Protein AF-A0A7Y5N922-F1 (afdb_monomer)

Sequence (391 aa):
MLLSSEPTAKYHSLLAVLHEAKDNRPHVAREVLGTLVDHQLDRQSDDDVRYFIFANALAKRLDSRRAASINLYLQEYETPQIELFNLVARHLPTVGAAGAVANRLLARHLANRPAVTLLDIGIGTARQEVALLHEMAREGTLPEQLTVIAIEPNAHCLAEAQRVLRAAADELRLDLRFRGICAVIEDLTAQQWATLRADESPLVVHAAFAMHHIRDTRTSGRDDVFARLRALDADAVILCEPNADHHTESFFRRFESAWDHFSRTFRLIDGLDVSPRERRAMKLFFTREIEDILANDEGTRCERHEPSGAWVERLTRSGFYPASDLDGVATVEGAAIAASAHEGYVGLDFEGTTLVSILCATRAAQPAPVERERRRRRGVTAPLALRPLPD

pLDDT: mean 88.86, std 14.81, range [30.33, 98.81]

Mean predicted aligned error: 7.04 Å

Solvent-accessible surface area (backbone atoms only — not comparable to full-atom values): 21329 Å² total; per-residue (Å²): 133,80,89,86,67,79,82,47,75,69,52,52,42,53,51,47,26,53,51,29,44,73,71,72,33,57,68,59,17,51,50,46,48,46,50,42,56,75,74,72,50,50,93,87,39,82,81,33,50,61,55,46,47,52,51,24,15,51,25,49,50,65,73,36,87,56,24,75,77,49,40,63,65,86,74,57,69,93,69,53,67,68,58,41,48,54,48,34,41,70,67,39,63,63,50,36,45,40,48,54,33,46,33,56,54,48,44,75,76,43,43,72,28,75,47,33,31,39,40,29,41,49,46,47,58,30,66,62,58,47,51,36,52,55,52,30,52,76,71,72,31,54,35,59,24,41,35,40,38,36,28,19,66,48,62,66,34,42,53,44,18,55,52,52,44,49,53,51,23,63,76,70,72,38,47,69,45,82,45,81,42,76,35,57,82,90,73,54,48,74,68,58,57,57,55,77,55,71,61,89,50,58,32,37,38,39,28,58,73,38,68,42,50,53,61,75,53,102,86,48,30,58,60,53,53,44,36,50,46,46,73,66,59,33,48,31,43,36,37,33,41,53,37,35,53,43,69,53,90,49,64,68,56,26,50,53,37,49,50,55,52,51,54,49,52,48,51,55,51,70,70,51,97,62,56,72,68,57,46,49,47,47,56,54,55,50,40,62,51,52,26,32,56,59,30,46,52,85,93,74,44,42,55,34,31,46,37,59,68,55,57,49,48,47,45,39,77,35,62,33,25,61,38,78,86,38,65,93,48,33,66,66,86,70,84,84,48,47,45,41,56,47,85,19,31,30,31,33,23,48,95,91,39,50,51,27,28,38,34,35,30,23,55,57,76,75,71,56,72,72,56,47,55,51,49,56,63,67,67,56,73,73,79,81,78,80,77,80,81,85,132

Nearest PDB structures (foldseek):
  6kpb-assembly1_C-2  TM=8.246E-01  e=3.268E-20  Arabidopsis thaliana
  6kpd-assembly1_C-2  TM=8.121E-01  e=1.833E-17  Arabidopsis thaliana
  5b3h-assembly1_A  TM=8.106E-01  e=5.407E-17  Arabidopsis thaliana
  5b3g-assembly1_A  TM=8.086E-01  e=9.288E-17  Arabidopsis thaliana
  5b3h-assembly2_E  TM=7.714E-01  e=5.245E-16  Arabidopsis thaliana

Structure (mmCIF, N/CA/C/O backbone):
data_AF-A0A7Y5N922-F1
#
_entry.id   AF-A0A7Y5N922-F1
#
loop_
_atom_site.group_PDB
_atom_site.id
_atom_site.type_symbol
_atom_site.label_atom_id
_atom_site.label_alt_id
_atom_site.label_comp_id
_atom_site.label_asym_id
_atom_site.label_entity_id
_atom_site.label_seq_id
_atom_site.pdbx_PDB_ins_code
_atom_site.Cartn_x
_atom_site.Cartn_y
_atom_site.Cartn_z
_atom_site.occupancy
_atom_site.B_iso_or_equiv
_atom_site.auth_seq_id
_atom_site.auth_comp_id
_atom_site.auth_asym_id
_atom_site.auth_atom_id
_atom_site.pdbx_PDB_model_num
ATOM 1 N N . MET A 1 1 ? -11.365 -10.036 -21.877 1.00 30.33 1 MET A N 1
ATOM 2 C CA . MET A 1 1 ? -11.076 -9.543 -23.240 1.00 30.33 1 MET A CA 1
ATOM 3 C C . MET A 1 1 ? -9.615 -9.124 -23.235 1.00 30.33 1 MET A C 1
ATOM 5 O O . MET A 1 1 ? -9.242 -8.334 -22.382 1.00 30.33 1 MET A O 1
ATOM 9 N N . LEU A 1 2 ? -8.787 -9.797 -24.034 1.00 34.53 2 LEU A N 1
ATOM 10 C CA . LEU A 1 2 ? -7.326 -9.661 -24.056 1.00 34.53 2 LEU A CA 1
ATOM 11 C C . LEU A 1 2 ? -6.897 -8.257 -24.522 1.00 34.53 2 LEU A C 1
ATOM 13 O O . LEU A 1 2 ? -7.568 -7.661 -25.360 1.00 34.53 2 LEU A O 1
ATOM 17 N N . LEU A 1 3 ? -5.784 -7.779 -23.953 1.00 45.06 3 LEU A N 1
ATOM 18 C CA . LEU A 1 3 ? -5.002 -6.582 -24.298 1.00 45.06 3 LEU A CA 1
ATOM 19 C C . LEU A 1 3 ? -5.127 -6.193 -25.787 1.00 45.06 3 LEU A C 1
ATOM 21 O O . LEU A 1 3 ? -4.694 -6.954 -26.648 1.00 45.06 3 LEU A O 1
ATOM 25 N N . SER A 1 4 ? -5.683 -5.017 -26.100 1.00 38.25 4 SER A N 1
ATOM 26 C CA . SER A 1 4 ? -5.802 -4.528 -27.486 1.00 38.25 4 SER A CA 1
ATOM 27 C C . SER A 1 4 ? -5.137 -3.165 -27.706 1.00 38.25 4 SER A C 1
ATOM 29 O O . SER A 1 4 ? -5.752 -2.210 -28.176 1.00 38.25 4 SER A O 1
ATOM 31 N N . SER A 1 5 ? -3.843 -3.099 -27.425 1.00 46.19 5 SER A N 1
ATOM 32 C CA . SER A 1 5 ? -2.928 -2.329 -28.266 1.00 46.19 5 SER A CA 1
ATOM 33 C C . SER A 1 5 ? -1.788 -3.271 -28.621 1.00 46.19 5 SER A C 1
ATOM 35 O O . SER A 1 5 ? -1.208 -3.866 -27.711 1.00 46.19 5 SER A O 1
ATOM 37 N N . GLU A 1 6 ? -1.502 -3.459 -29.910 1.00 49.84 6 GLU A N 1
ATOM 38 C CA . GLU A 1 6 ? -0.347 -4.249 -30.346 1.00 49.84 6 GLU A CA 1
ATOM 39 C C . GLU A 1 6 ? 0.922 -3.818 -29.589 1.00 49.84 6 GLU A C 1
ATOM 41 O O . GLU A 1 6 ? 1.078 -2.626 -29.286 1.00 49.84 6 GLU A O 1
ATOM 46 N N . PRO A 1 7 ? 1.827 -4.756 -29.256 1.00 62.59 7 PRO A N 1
ATOM 47 C CA . PRO A 1 7 ? 3.066 -4.388 -28.603 1.00 62.59 7 PRO A CA 1
ATOM 48 C C . PRO A 1 7 ? 3.844 -3.416 -29.497 1.00 62.59 7 PRO A C 1
ATOM 50 O O . PRO A 1 7 ? 4.128 -3.685 -30.661 1.00 62.59 7 PRO A O 1
ATOM 53 N N . THR A 1 8 ? 4.155 -2.239 -28.958 1.00 83.88 8 THR A N 1
ATOM 54 C CA . THR A 1 8 ? 4.845 -1.187 -29.712 1.00 83.88 8 THR A CA 1
ATOM 55 C C . THR A 1 8 ? 6.273 -1.620 -30.059 1.00 83.88 8 THR A C 1
ATOM 57 O O . THR A 1 8 ? 6.881 -2.436 -29.361 1.00 83.88 8 THR A O 1
ATOM 60 N N . ALA A 1 9 ? 6.876 -1.015 -31.088 1.00 90.56 9 ALA A N 1
ATOM 61 C CA . ALA A 1 9 ? 8.294 -1.229 -31.414 1.00 90.56 9 ALA A CA 1
ATOM 62 C C . ALA A 1 9 ? 9.231 -0.978 -30.207 1.00 90.56 9 ALA A C 1
ATOM 64 O O . ALA A 1 9 ? 10.229 -1.679 -30.017 1.00 90.56 9 ALA A O 1
ATOM 65 N N . LYS A 1 10 ? 8.858 -0.023 -29.343 1.00 93.62 10 LYS A N 1
ATOM 66 C CA . LYS A 1 10 ? 9.563 0.315 -28.098 1.00 93.62 10 LYS A CA 1
ATOM 67 C C . LYS A 1 10 ? 9.490 -0.830 -27.082 1.00 93.62 10 LYS A C 1
ATOM 69 O O . LYS A 1 10 ? 10.501 -1.186 -26.480 1.00 93.62 10 LYS A O 1
ATOM 74 N N . TYR A 1 11 ? 8.323 -1.461 -26.930 1.00 93.75 11 TYR A N 1
ATOM 75 C CA . TYR A 1 11 ? 8.162 -2.632 -26.063 1.00 93.75 11 TYR A CA 1
ATOM 76 C C . TYR A 1 11 ? 8.917 -3.852 -26.597 1.00 93.75 11 TYR A C 1
ATOM 78 O O . TYR A 1 11 ? 9.605 -4.529 -25.836 1.00 93.75 11 TYR A O 1
ATOM 86 N N . HIS A 1 12 ? 8.880 -4.092 -27.911 1.00 94.19 12 HIS A N 1
ATOM 87 C CA . HIS A 1 12 ? 9.686 -5.147 -28.531 1.00 94.19 12 HIS A CA 1
ATOM 88 C C . HIS A 1 12 ? 11.186 -4.948 -28.300 1.00 94.19 12 HIS A C 1
ATOM 90 O O . HIS A 1 12 ? 11.902 -5.918 -28.060 1.00 94.19 12 HIS A O 1
ATOM 96 N N . SER A 1 13 ? 11.654 -3.699 -28.304 1.00 95.88 13 SER A N 1
ATOM 97 C CA . SER A 1 13 ? 13.047 -3.380 -27.994 1.00 95.88 13 SER A CA 1
ATOM 98 C C . SER A 1 13 ? 13.386 -3.683 -26.529 1.00 95.88 13 SER A C 1
ATOM 100 O O . SER A 1 13 ? 14.435 -4.265 -26.269 1.00 95.88 13 SER A O 1
ATOM 102 N N . LEU A 1 14 ? 12.491 -3.391 -25.573 1.00 95.56 14 LEU A N 1
ATOM 103 C CA . LEU A 1 14 ? 12.662 -3.824 -24.178 1.00 95.56 14 LEU A CA 1
ATOM 104 C C . LEU A 1 14 ? 12.741 -5.355 -24.073 1.00 95.56 14 LEU A C 1
ATOM 106 O O . LEU A 1 14 ? 13.686 -5.866 -23.475 1.00 95.56 14 LEU A O 1
ATOM 110 N N . LEU A 1 15 ? 11.813 -6.090 -24.699 1.00 95.19 15 LEU A N 1
ATOM 111 C CA . LEU A 1 15 ? 11.833 -7.561 -24.726 1.00 95.19 15 LEU A CA 1
ATOM 112 C C . LEU A 1 15 ? 13.126 -8.118 -25.327 1.00 95.19 15 LEU A C 1
ATOM 114 O O . LEU A 1 15 ? 13.684 -9.077 -24.795 1.00 95.19 15 LEU A O 1
ATOM 118 N N . ALA A 1 16 ? 13.644 -7.504 -26.390 1.00 95.69 16 ALA A N 1
ATOM 119 C CA . ALA A 1 16 ? 14.928 -7.885 -26.963 1.00 95.69 16 ALA A CA 1
ATOM 120 C C . ALA A 1 16 ? 16.070 -7.723 -25.944 1.00 95.69 16 ALA A C 1
ATOM 122 O O . ALA A 1 16 ? 16.870 -8.641 -25.792 1.00 95.69 16 ALA A O 1
ATOM 123 N N . VAL A 1 17 ? 16.102 -6.634 -25.161 1.00 95.50 17 VAL A N 1
ATOM 124 C CA . VAL A 1 17 ? 17.074 -6.473 -24.058 1.00 95.50 17 VAL A CA 1
ATOM 125 C C . VAL A 1 17 ? 16.965 -7.622 -23.046 1.00 95.50 17 VAL A C 1
ATOM 127 O O . VAL A 1 17 ? 17.988 -8.177 -22.641 1.00 95.50 17 VAL A O 1
ATOM 130 N N . LEU A 1 18 ? 15.744 -8.012 -22.657 1.00 94.00 18 LEU A N 1
ATOM 131 C CA . LEU A 1 18 ? 15.508 -9.134 -21.737 1.00 94.00 18 LEU A CA 1
ATOM 132 C C . LEU A 1 18 ? 16.011 -10.468 -22.299 1.00 94.00 18 LEU A C 1
ATOM 134 O O . LEU A 1 18 ? 16.659 -11.227 -21.576 1.00 94.00 18 LEU A O 1
ATOM 138 N N . HIS A 1 19 ? 15.717 -10.761 -23.567 1.00 94.81 19 HIS A N 1
ATOM 139 C CA . HIS A 1 19 ? 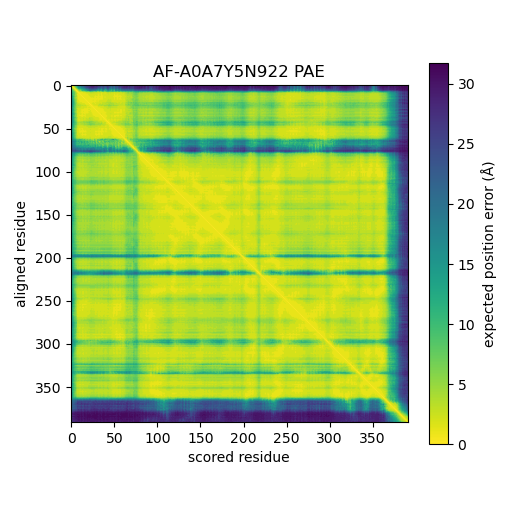16.144 -11.996 -24.225 1.00 94.81 19 HIS A CA 1
ATOM 140 C C . HIS A 1 19 ? 17.668 -12.078 -24.340 1.00 94.81 19 HIS A C 1
ATOM 142 O O . HIS A 1 19 ? 18.256 -13.079 -23.941 1.00 94.81 19 HIS A O 1
ATOM 148 N N . GLU A 1 20 ? 18.318 -11.002 -24.778 1.00 95.56 20 GLU A N 1
ATOM 149 C CA . GLU A 1 20 ? 19.777 -10.936 -24.883 1.00 95.56 20 GLU A CA 1
ATOM 150 C C . GLU A 1 20 ? 20.460 -11.077 -23.511 1.00 95.56 20 GLU A C 1
ATOM 152 O O . GLU A 1 20 ? 21.460 -11.786 -23.372 1.00 95.56 20 GLU A O 1
ATOM 157 N N . ALA A 1 21 ? 19.894 -10.474 -22.459 1.00 89.50 21 ALA A N 1
ATOM 158 C CA . ALA A 1 21 ? 20.388 -10.647 -21.094 1.00 89.50 21 ALA A CA 1
ATOM 159 C C . ALA A 1 21 ? 20.232 -12.097 -20.600 1.00 89.50 21 ALA A C 1
ATOM 161 O O . ALA A 1 21 ? 21.155 -12.645 -19.994 1.00 89.50 21 ALA A O 1
ATOM 162 N N . LYS A 1 22 ? 19.088 -12.733 -20.883 1.00 89.44 22 LYS A N 1
ATOM 163 C CA . LYS A 1 22 ? 18.808 -14.134 -20.530 1.00 89.44 22 LYS A CA 1
ATOM 164 C C . LYS A 1 22 ? 19.746 -15.109 -21.245 1.00 89.44 22 LYS A C 1
ATOM 166 O O . LYS A 1 22 ? 20.196 -16.071 -20.628 1.00 89.44 22 LYS A O 1
ATOM 171 N N . ASP A 1 23 ? 20.082 -14.833 -22.500 1.00 92.81 23 ASP A N 1
ATOM 172 C CA . ASP A 1 23 ? 20.996 -15.644 -23.313 1.00 92.81 23 ASP A CA 1
ATOM 173 C C . ASP A 1 23 ? 22.479 -15.402 -22.974 1.00 92.81 23 ASP A C 1
ATOM 175 O O . ASP A 1 23 ? 23.368 -15.815 -23.720 1.00 92.81 23 ASP A O 1
ATOM 179 N N . ASN A 1 24 ? 22.765 -14.727 -21.854 1.00 91.00 24 ASN A N 1
ATOM 180 C CA . ASN A 1 24 ? 24.110 -14.391 -21.393 1.00 91.00 24 ASN A CA 1
ATOM 181 C C . ASN A 1 24 ? 24.907 -13.542 -22.407 1.00 91.00 24 ASN A C 1
ATOM 183 O O . ASN A 1 24 ? 26.128 -13.661 -22.527 1.00 91.00 24 ASN A O 1
ATOM 187 N N . ARG A 1 25 ? 24.214 -12.644 -23.126 1.00 94.38 25 ARG A N 1
ATOM 188 C CA . ARG A 1 25 ? 24.781 -11.671 -24.076 1.00 94.38 25 ARG A CA 1
ATOM 189 C C . ARG A 1 25 ? 24.596 -10.227 -23.571 1.00 94.38 25 ARG A C 1
ATOM 191 O O . ARG A 1 25 ? 23.980 -9.398 -24.240 1.00 94.38 25 ARG A O 1
ATOM 198 N N . PRO A 1 26 ? 25.163 -9.858 -22.402 1.00 92.62 26 PRO A N 1
ATOM 199 C CA . PRO A 1 26 ? 24.922 -8.549 -21.787 1.00 92.62 26 PRO A CA 1
ATOM 200 C C . PRO A 1 26 ? 25.469 -7.369 -22.606 1.00 92.62 26 PRO A C 1
ATOM 202 O O . PRO A 1 26 ? 25.003 -6.247 -22.447 1.00 92.62 26 PRO A O 1
ATOM 205 N N . HIS A 1 27 ? 26.454 -7.589 -23.482 1.00 93.12 27 HIS A N 1
ATOM 206 C CA . HIS A 1 27 ? 26.956 -6.553 -24.389 1.00 93.12 27 HIS A CA 1
ATOM 207 C C . HIS A 1 27 ? 25.916 -6.200 -25.462 1.00 93.12 27 HIS A C 1
ATOM 209 O O . HIS A 1 27 ? 25.589 -5.024 -25.600 1.00 93.12 27 HIS A O 1
ATOM 215 N N . VAL A 1 28 ? 25.313 -7.203 -26.113 1.00 95.69 28 VAL A N 1
ATOM 216 C CA . VAL A 1 28 ? 24.217 -7.003 -27.078 1.00 95.69 28 VAL A CA 1
ATOM 217 C C . VAL A 1 28 ? 23.008 -6.376 -26.387 1.00 95.69 28 VAL A C 1
ATOM 219 O O . VAL A 1 28 ? 22.444 -5.408 -26.886 1.00 95.69 28 VAL A O 1
ATOM 222 N N . ALA A 1 29 ? 22.661 -6.845 -25.183 1.00 95.06 29 ALA A N 1
ATOM 223 C CA . ALA A 1 29 ? 21.578 -6.258 -24.396 1.00 95.06 29 ALA A CA 1
ATOM 224 C C . ALA A 1 29 ? 21.791 -4.750 -24.145 1.00 95.06 29 ALA A C 1
ATOM 226 O O . ALA A 1 29 ? 20.857 -3.961 -24.277 1.00 95.06 29 ALA A O 1
ATOM 227 N N . ARG A 1 30 ? 23.026 -4.324 -23.831 1.00 94.81 30 ARG A N 1
ATOM 228 C CA . ARG A 1 30 ? 23.369 -2.901 -23.654 1.00 94.81 30 ARG A CA 1
ATOM 229 C C . ARG A 1 30 ? 23.316 -2.108 -24.963 1.00 94.81 30 ARG A C 1
ATOM 231 O O . ARG A 1 30 ? 22.929 -0.942 -24.920 1.00 94.81 30 ARG A O 1
ATOM 238 N N . GLU A 1 31 ? 23.686 -2.704 -26.094 1.00 94.50 31 GLU A N 1
ATOM 239 C CA . GLU A 1 31 ? 23.585 -2.067 -27.416 1.00 94.50 31 GLU A CA 1
ATOM 240 C C . GLU A 1 31 ? 22.125 -1.835 -27.812 1.00 94.50 31 GLU A C 1
ATOM 242 O O . GLU A 1 31 ? 21.756 -0.703 -28.124 1.00 94.50 31 GLU A O 1
ATOM 247 N N . VAL A 1 32 ? 21.278 -2.863 -27.698 1.00 95.88 32 VAL A N 1
ATOM 248 C CA . VAL A 1 32 ? 19.833 -2.767 -27.969 1.00 95.88 32 VAL A CA 1
ATOM 249 C C . VAL A 1 32 ? 19.184 -1.720 -27.065 1.00 95.88 32 VAL A C 1
ATOM 251 O O . VAL A 1 32 ? 18.424 -0.871 -27.536 1.00 95.88 32 VAL A O 1
ATOM 254 N N . LEU A 1 33 ? 19.525 -1.726 -25.773 1.00 94.94 33 LEU A N 1
ATOM 255 C CA . LEU A 1 33 ? 19.049 -0.725 -24.822 1.00 94.94 33 LEU A CA 1
ATOM 256 C C . LEU A 1 33 ? 19.497 0.688 -25.215 1.00 94.94 33 LEU A C 1
ATOM 258 O O . LEU A 1 33 ? 18.724 1.636 -25.099 1.00 94.94 33 LEU A O 1
ATOM 262 N N . GLY A 1 34 ? 20.733 0.831 -25.698 1.00 92.19 34 GLY A N 1
ATOM 263 C CA . GLY A 1 34 ? 21.249 2.099 -26.197 1.00 92.19 34 GLY A CA 1
ATOM 264 C C . GLY A 1 34 ? 20.486 2.597 -27.422 1.00 92.19 34 GLY A C 1
ATOM 265 O O . GLY A 1 34 ? 20.067 3.748 -27.444 1.00 92.19 34 GLY A O 1
ATOM 266 N N . THR A 1 35 ? 20.224 1.719 -28.394 1.00 94.19 35 THR A N 1
ATOM 267 C CA . THR A 1 35 ? 19.418 2.038 -29.583 1.00 94.19 35 THR A CA 1
ATOM 268 C C . THR A 1 35 ? 17.999 2.472 -29.218 1.00 94.19 35 THR A C 1
ATOM 270 O O . THR A 1 35 ? 17.506 3.453 -29.770 1.00 94.19 35 THR A O 1
ATOM 273 N N . LEU A 1 36 ? 17.345 1.781 -28.279 1.00 94.00 36 LEU A N 1
ATOM 274 C CA . LEU A 1 36 ? 16.027 2.174 -27.775 1.00 94.00 36 LEU A CA 1
ATOM 275 C C . LEU A 1 36 ? 16.063 3.607 -27.226 1.00 94.00 36 LEU A C 1
ATOM 277 O O . LEU A 1 36 ? 15.299 4.459 -27.674 1.00 94.00 36 LEU A O 1
ATOM 281 N N . VAL A 1 37 ? 16.977 3.874 -26.293 1.00 91.69 37 VAL A N 1
ATOM 282 C CA . VAL A 1 37 ? 17.069 5.163 -25.595 1.00 91.69 37 VAL A CA 1
ATOM 283 C C . VAL A 1 37 ? 17.455 6.310 -26.532 1.00 91.69 37 VAL A C 1
ATOM 285 O O . VAL A 1 37 ? 16.885 7.388 -26.409 1.00 91.69 37 VAL A O 1
ATOM 288 N N . ASP A 1 38 ? 18.392 6.094 -27.457 1.00 90.25 38 ASP A N 1
ATOM 289 C CA . ASP A 1 38 ? 18.952 7.171 -28.286 1.00 90.25 38 ASP A CA 1
ATOM 290 C C . ASP A 1 38 ? 18.121 7.465 -29.542 1.00 90.25 38 ASP A C 1
ATOM 292 O O . ASP A 1 38 ? 18.216 8.561 -30.097 1.00 90.25 38 ASP A O 1
ATOM 296 N N . HIS A 1 39 ? 17.348 6.488 -30.031 1.00 92.00 39 HIS A N 1
ATOM 297 C CA . HIS A 1 39 ? 16.701 6.584 -31.345 1.00 92.00 39 HIS A CA 1
ATOM 298 C C . HIS A 1 39 ? 15.191 6.360 -31.340 1.00 92.00 39 HIS A C 1
ATOM 300 O O . HIS A 1 39 ? 14.543 6.707 -32.326 1.00 92.00 39 HIS A O 1
ATOM 306 N N . GLN A 1 40 ? 14.617 5.781 -30.283 1.00 91.44 40 GLN A N 1
ATOM 307 C CA . GLN A 1 40 ? 13.178 5.494 -30.239 1.00 91.44 40 GLN A CA 1
ATOM 308 C C . GLN A 1 40 ? 12.431 6.261 -29.145 1.00 91.44 40 GLN A C 1
ATOM 310 O O . GLN A 1 40 ? 11.210 6.394 -29.252 1.00 91.44 40 GLN A O 1
ATOM 315 N N . LEU A 1 41 ? 13.120 6.725 -28.097 1.00 91.38 41 LEU A N 1
ATOM 316 C CA . LEU A 1 41 ? 12.495 7.421 -26.974 1.00 91.38 41 LEU A CA 1
ATOM 317 C C . LEU A 1 41 ? 12.701 8.937 -27.048 1.00 91.38 41 LEU A C 1
ATOM 319 O O . LEU A 1 41 ? 13.822 9.413 -27.219 1.00 91.38 41 LEU A O 1
ATOM 323 N N . ASP A 1 42 ? 11.624 9.690 -26.844 1.00 88.62 42 ASP A N 1
ATOM 324 C CA . ASP A 1 42 ? 11.630 11.148 -26.736 1.00 88.62 42 ASP A CA 1
ATOM 325 C C . ASP A 1 42 ? 11.395 11.582 -25.284 1.00 88.62 42 ASP A C 1
ATOM 327 O O . ASP A 1 42 ? 10.350 11.312 -24.695 1.00 88.62 42 ASP A O 1
ATOM 331 N N . ARG A 1 43 ? 12.363 12.295 -24.693 1.00 81.94 43 ARG A N 1
ATOM 332 C CA . ARG A 1 43 ? 12.286 12.767 -23.296 1.00 81.94 43 ARG A CA 1
ATOM 333 C C . ARG A 1 43 ? 11.157 13.769 -23.056 1.00 81.94 43 ARG A C 1
ATOM 335 O O . ARG A 1 43 ? 10.773 13.952 -21.906 1.00 81.94 43 ARG A O 1
ATOM 342 N N . GLN A 1 44 ? 10.676 14.437 -24.103 1.00 81.44 44 GLN A N 1
ATOM 343 C CA . GLN A 1 44 ? 9.560 15.381 -24.014 1.00 81.44 44 GLN A CA 1
ATOM 344 C C . GLN A 1 44 ? 8.198 14.695 -24.180 1.00 81.44 44 GLN A C 1
ATOM 346 O O . GLN A 1 44 ? 7.167 15.327 -23.962 1.00 81.44 44 GLN A O 1
ATOM 351 N N . SER A 1 45 ? 8.176 13.413 -24.558 1.00 84.31 45 SER A N 1
ATOM 352 C CA . SER A 1 45 ? 6.943 12.653 -24.729 1.00 84.31 45 SER A CA 1
ATOM 353 C C . SER A 1 45 ? 6.492 12.025 -23.409 1.00 84.31 45 SER A C 1
ATOM 355 O O . SER A 1 45 ? 7.170 11.168 -22.836 1.00 84.31 45 SER A O 1
ATOM 357 N N . ASP A 1 46 ? 5.292 12.395 -22.958 1.00 79.38 46 ASP A N 1
ATOM 358 C CA . ASP A 1 46 ? 4.650 11.795 -21.781 1.00 79.38 46 ASP A CA 1
ATOM 359 C C . ASP A 1 46 ? 4.365 10.290 -21.956 1.00 79.38 46 ASP A C 1
ATOM 361 O O . ASP A 1 46 ? 4.331 9.541 -20.968 1.00 79.38 46 ASP A O 1
ATOM 365 N N . ASP A 1 47 ? 4.207 9.833 -23.202 1.00 82.88 47 ASP A N 1
ATOM 366 C CA . ASP A 1 47 ? 4.019 8.420 -23.546 1.00 82.88 47 ASP A CA 1
ATOM 367 C C . ASP A 1 47 ? 5.299 7.601 -23.332 1.00 82.88 47 ASP A C 1
ATOM 369 O O . ASP A 1 47 ? 5.235 6.407 -22.997 1.00 82.88 47 ASP A O 1
ATOM 373 N N . ASP A 1 48 ? 6.455 8.258 -23.470 1.00 90.06 48 ASP A N 1
ATOM 374 C CA . ASP A 1 48 ? 7.774 7.636 -23.394 1.00 90.06 48 ASP A CA 1
ATOM 375 C C . ASP A 1 48 ? 8.334 7.538 -21.984 1.00 90.06 48 ASP A C 1
ATOM 377 O O . ASP A 1 48 ? 9.210 6.705 -21.733 1.00 90.06 48 ASP A O 1
ATOM 381 N N . VAL A 1 49 ? 7.768 8.286 -21.034 1.00 89.38 49 VAL A N 1
ATOM 382 C CA . VAL A 1 49 ? 8.146 8.233 -19.615 1.00 89.38 49 VAL A CA 1
ATOM 383 C C . VAL A 1 49 ? 8.153 6.793 -19.097 1.00 89.38 49 VAL A C 1
ATOM 385 O O . VAL A 1 49 ? 9.114 6.392 -18.441 1.00 89.38 49 VAL A O 1
ATOM 388 N N . ARG A 1 50 ? 7.151 5.970 -19.451 1.00 92.19 50 ARG A N 1
ATOM 389 C CA . ARG A 1 50 ? 7.129 4.556 -19.030 1.00 92.19 50 ARG A CA 1
ATOM 390 C C . ARG A 1 50 ? 8.349 3.797 -19.548 1.00 92.19 50 ARG A C 1
ATOM 392 O O . ARG A 1 50 ? 8.987 3.066 -18.801 1.00 92.19 50 ARG A O 1
ATOM 399 N N . TYR A 1 51 ? 8.687 3.974 -20.824 1.00 93.94 51 TYR A N 1
ATOM 400 C CA . TYR A 1 51 ? 9.768 3.230 -21.457 1.00 93.94 51 TYR A CA 1
ATOM 401 C C . TYR A 1 51 ? 11.112 3.671 -20.891 1.00 93.94 51 TYR A C 1
ATOM 403 O O . TYR A 1 51 ? 11.959 2.818 -20.652 1.00 93.94 51 TYR A O 1
ATOM 411 N N . PHE A 1 52 ? 11.285 4.962 -20.590 1.00 92.69 52 PHE A N 1
ATOM 412 C CA . PHE A 1 52 ? 12.468 5.451 -19.886 1.00 92.69 52 PHE A CA 1
ATOM 413 C C . PHE A 1 52 ? 12.617 4.838 -18.493 1.00 92.69 52 PHE A C 1
ATOM 415 O O . PHE A 1 52 ? 13.722 4.433 -18.142 1.00 92.69 52 PHE A O 1
ATOM 422 N N . ILE A 1 53 ? 11.535 4.727 -17.717 1.00 92.81 53 ILE A N 1
ATOM 423 C CA . ILE A 1 53 ? 11.579 4.126 -16.376 1.00 92.81 53 ILE A CA 1
ATOM 424 C C . ILE A 1 53 ? 12.029 2.658 -16.454 1.00 92.81 53 ILE A C 1
ATOM 426 O O . ILE A 1 53 ? 12.992 2.268 -15.790 1.00 92.81 53 ILE A O 1
ATOM 430 N N . PHE A 1 54 ? 11.405 1.855 -17.322 1.00 95.62 54 PHE A N 1
ATOM 431 C CA . PHE A 1 54 ? 11.788 0.449 -17.503 1.00 95.62 54 PHE A CA 1
ATOM 432 C C . PHE A 1 54 ? 13.198 0.302 -18.094 1.00 95.62 54 PHE A C 1
ATOM 434 O O . PHE A 1 54 ? 13.981 -0.522 -17.620 1.00 95.62 54 PHE A O 1
ATOM 441 N N . ALA A 1 55 ? 13.565 1.127 -19.078 1.00 94.69 55 ALA A N 1
ATOM 442 C CA . ALA A 1 55 ? 14.913 1.154 -19.638 1.00 94.69 55 ALA A CA 1
ATOM 443 C C . ALA A 1 55 ? 15.965 1.496 -18.571 1.00 94.69 55 ALA A C 1
ATOM 445 O O . ALA A 1 55 ? 17.045 0.908 -18.580 1.00 94.69 55 ALA A O 1
ATOM 446 N N . ASN A 1 56 ? 15.655 2.390 -17.625 1.00 92.44 56 ASN A N 1
ATOM 447 C CA . ASN A 1 56 ? 16.557 2.729 -16.527 1.00 92.44 56 ASN A CA 1
ATOM 448 C C . ASN A 1 56 ? 16.792 1.540 -15.597 1.00 92.44 56 ASN A C 1
ATOM 450 O O . ASN A 1 56 ? 17.935 1.231 -15.259 1.00 92.44 56 ASN A O 1
ATOM 454 N N . ALA A 1 57 ? 15.718 0.847 -15.216 1.00 93.69 57 ALA A N 1
ATOM 455 C CA . ALA A 1 57 ? 15.809 -0.325 -14.357 1.00 93.69 57 ALA A CA 1
ATOM 456 C C . ALA A 1 57 ? 16.629 -1.447 -15.024 1.00 93.69 57 ALA A C 1
ATOM 458 O O . ALA A 1 57 ? 17.518 -2.030 -14.400 1.00 93.69 57 ALA A O 1
ATOM 459 N N . LEU A 1 58 ? 16.424 -1.684 -16.327 1.00 94.31 58 LEU A N 1
ATOM 460 C CA . LEU A 1 58 ? 17.242 -2.620 -17.107 1.00 94.31 58 LEU A CA 1
ATOM 461 C C . LEU A 1 58 ? 18.703 -2.160 -17.227 1.00 94.31 58 LEU A C 1
ATOM 463 O O . LEU A 1 58 ? 19.613 -2.978 -17.102 1.00 94.31 58 LEU A O 1
ATOM 467 N N . ALA A 1 59 ? 18.952 -0.862 -17.428 1.00 92.88 59 ALA A N 1
ATOM 468 C CA . ALA A 1 59 ? 20.305 -0.310 -17.485 1.00 92.88 59 ALA A CA 1
ATOM 469 C C . ALA A 1 59 ? 21.067 -0.542 -16.176 1.00 92.88 59 ALA A C 1
ATOM 471 O O . ALA A 1 59 ? 22.231 -0.942 -16.221 1.00 92.88 59 ALA A O 1
ATOM 472 N N . LYS A 1 60 ? 20.407 -0.319 -15.032 1.00 90.94 60 LYS A N 1
ATOM 473 C CA . LYS A 1 60 ? 20.955 -0.580 -13.694 1.00 90.94 60 LYS A CA 1
ATOM 474 C C . LYS A 1 60 ? 21.272 -2.061 -13.508 1.00 90.94 60 LYS A C 1
ATOM 476 O O . LYS A 1 60 ? 22.396 -2.391 -13.147 1.00 90.94 60 LYS A O 1
ATOM 481 N N . ARG A 1 61 ? 20.334 -2.950 -13.857 1.00 90.50 61 ARG A N 1
ATOM 482 C CA . ARG A 1 61 ? 20.537 -4.408 -13.795 1.00 90.50 61 ARG A CA 1
ATOM 483 C C . ARG A 1 61 ? 21.742 -4.876 -14.612 1.00 90.50 61 ARG A C 1
ATOM 485 O O . ARG A 1 61 ? 22.463 -5.780 -14.209 1.00 90.50 61 ARG A O 1
ATOM 492 N N . LEU A 1 62 ? 21.935 -4.287 -15.790 1.00 90.19 62 LEU A N 1
ATOM 493 C CA . LEU A 1 62 ? 23.019 -4.638 -16.705 1.00 90.19 62 LEU A CA 1
ATOM 494 C C . LEU A 1 62 ? 24.360 -3.990 -16.333 1.00 90.19 62 LEU A C 1
ATOM 496 O O . LEU A 1 62 ? 25.292 -4.097 -17.132 1.00 90.19 62 LEU A O 1
ATOM 500 N N . ASP A 1 63 ? 24.474 -3.288 -15.201 1.00 84.81 63 ASP A N 1
ATOM 501 C CA . ASP A 1 63 ? 25.649 -2.478 -14.845 1.00 84.81 63 ASP A CA 1
ATOM 502 C C . ASP A 1 63 ? 26.100 -1.588 -16.023 1.00 84.81 63 ASP A C 1
ATOM 504 O O . ASP A 1 63 ? 27.248 -1.569 -16.476 1.00 84.81 63 ASP A O 1
ATOM 508 N N . SER A 1 64 ? 25.125 -0.934 -16.657 1.00 77.44 64 SER A N 1
ATOM 509 C CA . SER A 1 64 ? 25.372 -0.068 -17.800 1.00 77.44 64 SER A CA 1
ATOM 510 C C . SER A 1 64 ? 25.775 1.320 -17.321 1.00 77.44 64 SER A C 1
ATOM 512 O O . SER A 1 64 ? 25.051 1.958 -16.558 1.00 77.44 64 SER A O 1
ATOM 514 N N . ARG A 1 65 ? 26.859 1.872 -17.883 1.00 74.25 65 ARG A N 1
ATOM 515 C CA . ARG A 1 65 ? 27.270 3.274 -17.648 1.00 74.25 65 ARG A CA 1
ATOM 516 C C . ARG A 1 65 ? 26.169 4.292 -17.988 1.00 74.25 65 ARG A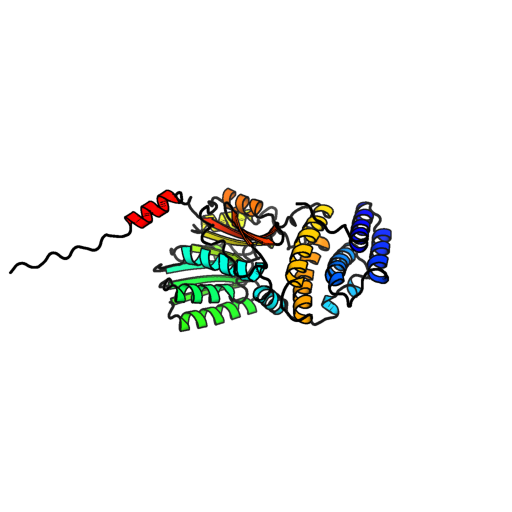 C 1
ATOM 518 O O . ARG A 1 65 ? 26.214 5.422 -17.514 1.00 74.25 65 ARG A O 1
ATOM 525 N N . ARG A 1 66 ? 25.174 3.891 -18.789 1.00 70.00 66 ARG A N 1
ATOM 526 C CA . ARG A 1 66 ? 24.004 4.701 -19.162 1.00 70.00 66 ARG A CA 1
ATOM 527 C C . ARG A 1 66 ? 22.944 4.811 -18.061 1.00 70.00 66 ARG A C 1
ATOM 529 O O . ARG A 1 66 ? 22.065 5.656 -18.175 1.00 70.00 66 ARG A O 1
ATOM 536 N N . ALA A 1 67 ? 23.009 4.011 -16.996 1.00 73.00 67 ALA A N 1
ATOM 537 C CA . ALA A 1 67 ? 22.043 4.093 -15.898 1.00 73.00 67 ALA A CA 1
ATOM 538 C C . ALA A 1 67 ? 21.974 5.510 -15.295 1.00 73.00 67 ALA A C 1
ATOM 540 O O . ALA A 1 67 ? 20.896 6.028 -15.027 1.00 73.00 67 ALA A O 1
ATOM 541 N N . ALA A 1 68 ? 23.117 6.190 -15.162 1.00 69.00 68 ALA A N 1
ATOM 542 C CA . ALA A 1 68 ? 23.151 7.569 -14.679 1.00 69.00 68 ALA A CA 1
ATOM 543 C C . ALA A 1 68 ? 22.513 8.571 -15.664 1.00 69.00 68 ALA A C 1
ATOM 545 O O . ALA A 1 68 ? 21.893 9.536 -15.230 1.00 69.00 68 ALA A O 1
ATOM 546 N N . SER A 1 69 ? 22.636 8.346 -16.979 1.00 67.81 69 SER A N 1
ATOM 547 C CA . SER A 1 69 ? 22.109 9.253 -18.012 1.00 67.81 69 SER A CA 1
ATOM 548 C C . SER A 1 69 ? 20.624 9.037 -18.319 1.00 67.81 69 SER A C 1
ATOM 550 O O . SER A 1 69 ? 19.955 9.942 -18.818 1.00 67.81 69 SER A O 1
ATOM 552 N N . ILE A 1 70 ? 20.097 7.839 -18.054 1.00 74.81 70 ILE A N 1
ATOM 553 C CA . ILE A 1 70 ? 18.674 7.528 -18.238 1.00 74.81 70 ILE A CA 1
ATOM 554 C C . ILE A 1 70 ? 17.860 8.022 -17.040 1.00 74.81 70 ILE A C 1
ATOM 556 O O . ILE A 1 70 ? 16.730 8.461 -17.239 1.00 74.81 70 ILE A O 1
ATOM 560 N N . ASN A 1 71 ? 18.441 8.009 -15.835 1.00 71.19 71 ASN A N 1
ATOM 561 C CA . ASN A 1 71 ? 17.768 8.344 -14.586 1.00 71.19 71 ASN A CA 1
ATOM 562 C C . ASN A 1 71 ? 17.025 9.695 -14.647 1.00 71.19 71 ASN A C 1
ATOM 564 O O . ASN A 1 71 ? 17.618 10.765 -14.505 1.00 71.19 71 ASN A O 1
ATOM 568 N N . LEU A 1 72 ? 15.705 9.617 -14.839 1.00 63.84 72 LEU A N 1
ATOM 569 C CA . LEU A 1 72 ? 14.817 10.775 -14.930 1.00 63.84 72 LEU A CA 1
ATOM 570 C C . LEU A 1 72 ? 14.727 11.533 -13.597 1.00 63.84 72 LEU A C 1
ATOM 572 O O . LEU A 1 72 ? 14.536 12.744 -13.604 1.00 63.84 72 LEU A O 1
ATOM 576 N N . TYR A 1 73 ? 14.922 10.836 -12.473 1.00 57.88 73 TYR A N 1
ATOM 577 C CA . TYR A 1 73 ? 14.858 11.406 -11.126 1.00 57.88 73 TYR A CA 1
ATOM 578 C C . TYR A 1 73 ? 16.007 12.389 -10.851 1.00 57.88 73 TYR A C 1
ATOM 580 O O . TYR A 1 73 ? 15.813 13.396 -10.185 1.00 57.88 73 TYR A O 1
ATOM 588 N N . LEU A 1 74 ? 17.204 12.144 -11.400 1.00 51.50 74 LEU A N 1
ATOM 589 C CA . LEU A 1 74 ? 18.358 13.040 -11.214 1.00 51.50 74 LEU A CA 1
ATOM 590 C C . LEU A 1 74 ? 18.263 14.340 -12.024 1.00 51.50 74 LEU A C 1
ATOM 592 O O . LEU A 1 74 ? 19.057 15.251 -11.802 1.00 51.50 74 LEU A O 1
ATOM 596 N N . GLN A 1 75 ? 17.337 14.427 -12.981 1.00 53.28 75 GLN A N 1
ATOM 597 C CA . GLN A 1 75 ? 17.213 15.587 -13.865 1.00 53.28 75 GLN A CA 1
ATOM 598 C C . GLN A 1 75 ? 16.070 16.529 -13.480 1.00 53.28 75 GLN A C 1
ATOM 600 O O . GLN A 1 75 ? 16.101 17.693 -13.871 1.00 53.28 75 GLN A O 1
ATOM 605 N N . GLU A 1 76 ? 15.095 16.069 -12.695 1.00 54.09 76 GLU A N 1
ATOM 606 C CA . GLU A 1 76 ? 13.943 16.872 -12.290 1.00 54.09 76 GLU A CA 1
ATOM 607 C C . GLU A 1 76 ? 13.660 16.725 -10.800 1.00 54.09 76 GLU A C 1
ATOM 609 O O . GLU A 1 76 ? 12.944 15.823 -10.393 1.00 54.09 76 GLU A O 1
ATOM 614 N N . TYR A 1 77 ? 14.198 17.682 -10.036 1.00 48.56 77 TYR A N 1
ATOM 615 C CA . TYR A 1 77 ? 13.861 18.017 -8.649 1.00 48.56 77 TYR A CA 1
ATOM 616 C C . TYR A 1 77 ? 13.998 16.889 -7.606 1.00 48.56 77 TYR A C 1
ATOM 618 O O . TYR A 1 77 ? 13.373 15.838 -7.668 1.00 48.56 77 TYR A O 1
ATOM 626 N N . GLU A 1 78 ? 14.740 17.173 -6.533 1.00 60.91 78 GLU A N 1
ATOM 627 C CA . GLU A 1 78 ? 14.767 16.362 -5.310 1.00 60.91 78 GLU A CA 1
ATOM 628 C C . GLU A 1 78 ? 13.464 16.536 -4.501 1.00 60.91 78 GLU A C 1
ATOM 630 O O . GLU A 1 78 ? 13.491 16.929 -3.338 1.00 60.91 78 GLU A O 1
ATOM 635 N N . THR A 1 79 ? 12.295 16.300 -5.106 1.00 68.69 79 THR A N 1
ATOM 636 C CA . THR A 1 79 ? 11.038 16.287 -4.349 1.00 68.69 79 THR A CA 1
ATOM 637 C C . THR A 1 79 ? 11.084 15.116 -3.363 1.00 68.69 79 THR A C 1
ATOM 639 O O . THR A 1 79 ? 11.269 13.971 -3.790 1.00 68.69 79 THR A O 1
ATOM 642 N N . PRO A 1 80 ? 10.930 15.355 -2.047 1.00 79.00 80 PRO A N 1
ATOM 643 C CA . PRO A 1 80 ? 10.915 14.282 -1.064 1.00 79.00 80 PRO A CA 1
ATOM 644 C C . PRO A 1 80 ? 9.861 13.223 -1.411 1.00 79.00 80 PRO A C 1
ATOM 646 O O . PRO A 1 80 ? 8.737 13.551 -1.789 1.00 79.00 80 PRO A O 1
ATOM 649 N N . GLN A 1 81 ? 10.191 11.940 -1.229 1.00 80.25 81 GLN A N 1
ATOM 650 C CA . GLN A 1 81 ? 9.293 10.823 -1.571 1.00 80.25 81 GLN A CA 1
ATOM 651 C C . GLN A 1 81 ? 7.916 10.950 -0.906 1.00 80.25 81 GLN A C 1
ATOM 653 O O . GLN A 1 81 ? 6.906 10.595 -1.503 1.00 80.25 81 GLN A O 1
ATOM 658 N N . ILE A 1 82 ? 7.872 11.496 0.312 1.00 80.31 82 ILE A N 1
ATOM 659 C CA . ILE A 1 82 ? 6.627 11.719 1.050 1.00 80.31 82 ILE A CA 1
ATOM 660 C C . ILE A 1 82 ? 5.718 12.760 0.377 1.00 80.31 82 ILE A C 1
ATOM 662 O O . ILE A 1 82 ? 4.497 12.629 0.411 1.00 80.31 82 ILE A O 1
ATOM 666 N N . GLU A 1 83 ? 6.277 13.774 -0.286 1.00 83.75 83 GLU A N 1
ATOM 667 C CA . GLU A 1 83 ? 5.490 14.753 -1.043 1.00 83.75 83 GLU A CA 1
ATOM 668 C C . GLU A 1 83 ? 4.909 14.129 -2.314 1.00 83.75 83 GLU A C 1
ATOM 670 O O . GLU A 1 83 ? 3.735 14.342 -2.622 1.00 83.75 83 GLU A O 1
ATOM 675 N N . LEU A 1 84 ? 5.697 13.300 -3.007 1.00 87.38 84 LEU A N 1
ATOM 676 C CA . LEU A 1 84 ? 5.226 12.534 -4.161 1.00 87.38 84 LEU A CA 1
ATOM 677 C C . LEU A 1 84 ? 4.136 11.531 -3.762 1.00 87.38 84 LEU A C 1
ATOM 679 O O . LEU A 1 84 ? 3.107 11.458 -4.430 1.00 87.38 84 LEU A O 1
ATOM 683 N N . PHE A 1 85 ? 4.308 10.825 -2.642 1.00 88.31 85 PHE A N 1
ATOM 684 C CA . PHE A 1 85 ? 3.276 9.944 -2.101 1.00 88.31 85 PHE A CA 1
ATOM 685 C C . PHE A 1 85 ? 1.995 10.721 -1.785 1.00 88.31 85 PHE A C 1
ATOM 687 O O . PHE A 1 85 ? 0.910 10.309 -2.177 1.00 88.31 85 PHE A O 1
ATOM 694 N N . ASN A 1 86 ? 2.099 11.892 -1.150 1.00 87.62 86 ASN A N 1
ATOM 695 C CA . ASN A 1 86 ? 0.939 12.734 -0.854 1.00 87.62 86 ASN A CA 1
ATOM 696 C C . ASN A 1 86 ? 0.206 13.222 -2.111 1.00 87.62 86 ASN A C 1
ATOM 698 O O . ASN A 1 86 ? -1.023 13.365 -2.079 1.00 87.62 86 ASN A O 1
ATOM 702 N N . LEU A 1 87 ? 0.943 13.489 -3.193 1.00 91.44 87 LEU A N 1
ATOM 703 C CA . LEU A 1 87 ? 0.387 13.816 -4.504 1.00 91.44 87 LEU A CA 1
ATOM 704 C C . LEU A 1 87 ? -0.366 12.612 -5.087 1.00 91.44 87 LEU A C 1
ATOM 706 O O . LEU A 1 87 ? -1.536 12.747 -5.445 1.00 91.44 87 LEU A O 1
ATOM 710 N N . VAL A 1 88 ? 0.262 11.434 -5.104 1.00 93.31 88 VAL A N 1
ATOM 711 C CA . VAL A 1 88 ? -0.355 10.181 -5.565 1.00 93.31 88 VAL A CA 1
ATOM 712 C C . VAL A 1 88 ? -1.603 9.856 -4.739 1.00 93.31 88 VAL A C 1
ATOM 714 O O . VAL A 1 88 ? -2.672 9.682 -5.307 1.00 93.31 88 VAL A O 1
ATOM 717 N N . ALA A 1 89 ? -1.531 9.888 -3.410 1.00 90.69 89 ALA A N 1
ATOM 718 C CA . ALA A 1 89 ? -2.671 9.637 -2.528 1.00 90.69 89 ALA A CA 1
ATOM 719 C C . ALA A 1 89 ? -3.812 10.653 -2.695 1.00 90.69 89 ALA A C 1
ATOM 721 O O . ALA A 1 89 ? -4.960 10.357 -2.371 1.00 90.69 89 ALA A O 1
ATOM 722 N N . ARG A 1 90 ? -3.520 11.868 -3.180 1.00 91.44 90 ARG A N 1
ATOM 723 C CA . ARG A 1 90 ? -4.544 12.884 -3.462 1.00 91.44 90 ARG A CA 1
ATOM 724 C C . ARG A 1 90 ? -5.228 12.671 -4.811 1.00 91.44 90 ARG A C 1
ATOM 726 O O . ARG A 1 90 ? -6.423 12.926 -4.894 1.00 91.44 90 ARG A O 1
ATOM 733 N N . HIS A 1 91 ? -4.489 12.272 -5.844 1.00 94.50 91 HIS A N 1
ATOM 734 C CA . HIS A 1 91 ? -4.991 12.305 -7.221 1.00 94.50 91 HIS A CA 1
ATOM 735 C C . HIS A 1 91 ? -5.181 10.932 -7.861 1.00 94.50 91 HIS A C 1
ATOM 737 O O . HIS A 1 91 ? -6.047 10.804 -8.719 1.00 94.50 91 HIS A O 1
ATOM 743 N N . LEU A 1 92 ? -4.410 9.913 -7.472 1.00 96.12 92 LEU A N 1
ATOM 744 C CA . LEU A 1 92 ? -4.530 8.567 -8.023 1.00 96.12 92 LEU A CA 1
ATOM 745 C C . LEU A 1 92 ? -5.706 7.833 -7.352 1.00 96.12 92 LEU A C 1
ATOM 747 O O . LEU A 1 92 ? -5.611 7.507 -6.162 1.00 96.12 92 LEU A O 1
ATOM 751 N N . PRO A 1 93 ? -6.799 7.524 -8.083 1.00 95.94 93 PRO A N 1
ATOM 752 C CA . PRO A 1 93 ? -8.019 7.000 -7.474 1.00 95.94 93 PRO A CA 1
ATOM 753 C C . PRO A 1 93 ? -7.811 5.681 -6.731 1.00 95.94 93 PRO A C 1
ATOM 755 O O . PRO A 1 93 ? -8.414 5.477 -5.685 1.00 95.94 93 PRO A O 1
ATOM 758 N N . THR A 1 94 ? -6.923 4.809 -7.214 1.00 96.25 94 THR A N 1
ATOM 759 C CA . THR A 1 94 ? -6.637 3.520 -6.564 1.00 96.25 94 THR A CA 1
ATOM 760 C C . THR A 1 94 ? -5.954 3.658 -5.205 1.00 96.25 94 THR A C 1
ATOM 762 O O . THR A 1 94 ? -6.071 2.752 -4.391 1.00 96.25 94 THR A O 1
ATOM 765 N N . VAL A 1 95 ? -5.273 4.772 -4.924 1.00 95.19 95 VAL A N 1
ATOM 766 C CA . VAL A 1 95 ? -4.627 5.007 -3.622 1.00 95.19 95 VAL A CA 1
ATOM 767 C C . VAL A 1 95 ? -5.579 5.739 -2.683 1.00 95.19 95 VAL A C 1
ATOM 769 O O . VAL A 1 95 ? -5.819 5.280 -1.569 1.00 95.19 95 VAL A O 1
ATOM 772 N N . GLY A 1 96 ? -6.191 6.834 -3.146 1.00 93.81 96 GLY A N 1
ATOM 773 C CA . GLY A 1 96 ? -7.151 7.588 -2.334 1.00 93.81 96 GLY A CA 1
ATOM 774 C C . GLY A 1 96 ? -8.378 6.755 -1.944 1.00 93.81 96 GLY A C 1
ATOM 775 O O . GLY A 1 96 ? -8.784 6.748 -0.781 1.00 93.81 96 GLY A O 1
ATOM 776 N N . ALA A 1 97 ? -8.942 5.998 -2.891 1.00 96.06 97 ALA A N 1
ATOM 777 C CA . ALA A 1 97 ? -10.095 5.151 -2.611 1.00 96.06 97 ALA A CA 1
ATOM 778 C C . ALA A 1 97 ? -9.749 3.924 -1.762 1.00 96.06 97 ALA A C 1
ATOM 780 O O . ALA A 1 97 ? -10.614 3.463 -1.022 1.00 96.06 97 ALA A O 1
ATOM 781 N N . ALA A 1 98 ? -8.509 3.417 -1.811 1.00 97.50 98 ALA A N 1
ATOM 782 C CA . ALA A 1 98 ? -8.089 2.335 -0.923 1.00 97.50 98 ALA A CA 1
ATOM 783 C C . ALA A 1 98 ? -8.179 2.771 0.540 1.00 97.50 98 ALA A C 1
ATOM 785 O O . ALA A 1 98 ? -8.815 2.080 1.334 1.00 97.50 98 ALA A O 1
ATOM 786 N N . GLY A 1 99 ? -7.674 3.968 0.859 1.00 96.12 99 GLY A N 1
ATOM 787 C CA . GLY A 1 99 ? -7.824 4.558 2.190 1.00 96.12 99 GLY A CA 1
ATOM 788 C C . GLY A 1 99 ? -9.291 4.741 2.594 1.00 96.12 99 GLY A C 1
ATOM 789 O O . GLY A 1 99 ? -9.669 4.395 3.706 1.00 96.12 99 GLY A O 1
ATOM 790 N N . ALA A 1 100 ? -10.159 5.202 1.686 1.00 96.12 100 ALA A N 1
ATOM 791 C CA . ALA A 1 100 ? -11.588 5.359 1.981 1.00 96.12 100 ALA A CA 1
ATOM 792 C C . ALA A 1 100 ? -12.309 4.016 2.232 1.00 96.12 100 ALA A C 1
ATOM 794 O O . ALA A 1 100 ? -13.113 3.896 3.156 1.00 96.12 100 ALA A O 1
ATOM 795 N N . VAL A 1 101 ? -12.024 2.981 1.433 1.00 97.94 101 VAL A N 1
ATOM 796 C CA . VAL A 1 101 ? -12.574 1.629 1.637 1.00 97.94 101 VAL A CA 1
ATOM 797 C C . VAL A 1 101 ? -12.054 1.034 2.950 1.00 97.94 101 VAL A C 1
ATOM 799 O O . VAL A 1 101 ? -12.840 0.477 3.722 1.00 97.94 101 VAL A O 1
ATOM 802 N N . ALA A 1 102 ? -10.756 1.181 3.228 1.00 98.31 102 ALA A N 1
ATOM 803 C CA . ALA A 1 102 ? -10.141 0.739 4.473 1.00 98.31 102 ALA A CA 1
ATOM 804 C C . ALA A 1 102 ? -10.741 1.460 5.684 1.00 98.31 102 ALA A C 1
ATOM 806 O O . ALA A 1 102 ? -11.075 0.802 6.665 1.00 98.31 102 ALA A O 1
ATOM 807 N N . ASN A 1 103 ? -10.988 2.768 5.599 1.00 98.25 103 ASN A N 1
ATOM 808 C CA . ASN A 1 103 ? -11.619 3.541 6.667 1.00 98.25 103 ASN A CA 1
ATOM 809 C C . ASN A 1 103 ? -13.021 3.034 7.000 1.00 98.25 103 ASN A C 1
ATOM 811 O O . ASN A 1 103 ? -13.322 2.817 8.171 1.00 98.25 103 ASN A O 1
ATOM 815 N N . ARG A 1 104 ? -13.850 2.721 5.998 1.00 97.44 104 ARG A N 1
ATOM 816 C CA . ARG A 1 104 ? -15.164 2.105 6.244 1.00 97.44 104 ARG A CA 1
ATOM 817 C C . ARG A 1 104 ? -15.057 0.743 6.929 1.00 97.44 104 ARG A C 1
ATOM 819 O O . ARG A 1 104 ? -15.894 0.398 7.765 1.00 97.44 104 ARG A O 1
ATOM 826 N N . LEU A 1 105 ? -14.038 -0.051 6.593 1.00 97.69 105 LEU A N 1
ATOM 827 C CA . LEU A 1 105 ? -13.768 -1.319 7.275 1.00 97.69 105 LEU A CA 1
ATOM 828 C C . LEU A 1 105 ? -13.297 -1.093 8.714 1.00 97.69 105 LEU A C 1
ATOM 830 O O . LEU A 1 105 ? -13.847 -1.702 9.629 1.00 97.69 105 LEU A O 1
ATOM 834 N N . LEU A 1 106 ? -12.349 -0.184 8.932 1.00 98.38 106 LEU A N 1
ATOM 835 C CA . LEU A 1 106 ? -11.854 0.184 10.257 1.00 98.38 106 LEU A CA 1
ATOM 836 C C . LEU A 1 106 ? -12.999 0.694 11.133 1.00 98.38 106 LEU A C 1
ATOM 838 O O . LEU A 1 106 ? -13.198 0.180 12.230 1.00 98.38 106 LEU A O 1
ATOM 842 N N . ALA A 1 107 ? -13.835 1.599 10.625 1.00 97.62 107 ALA A N 1
ATOM 843 C CA . ALA A 1 107 ? -14.994 2.132 11.333 1.00 97.62 107 ALA A CA 1
ATOM 844 C C . ALA A 1 107 ? -15.924 1.018 11.846 1.00 97.62 107 ALA A C 1
ATOM 846 O O . ALA A 1 107 ? -16.321 1.051 13.010 1.00 97.62 107 ALA A O 1
ATOM 847 N N . ARG A 1 108 ? -16.189 -0.043 11.063 1.00 95.44 108 ARG A N 1
ATOM 848 C CA . ARG A 1 108 ? -16.975 -1.212 11.530 1.00 95.44 108 ARG A CA 1
ATOM 849 C C . ARG A 1 108 ? -16.366 -1.877 12.773 1.00 95.44 108 ARG A C 1
ATOM 851 O O . ARG A 1 108 ? -17.096 -2.388 13.628 1.00 95.44 108 ARG A O 1
ATOM 858 N N . HIS A 1 109 ? -15.040 -1.881 12.881 1.00 95.56 109 HIS A N 1
ATOM 859 C CA . HIS A 1 109 ? -14.294 -2.507 13.972 1.00 95.56 109 HIS A CA 1
ATOM 860 C C . HIS A 1 109 ? -13.913 -1.556 15.113 1.00 95.56 109 HIS A C 1
ATOM 862 O O . HIS A 1 109 ? -13.550 -2.039 16.182 1.00 95.56 109 HIS A O 1
ATOM 868 N N . LEU A 1 110 ? -14.058 -0.242 14.937 1.00 97.06 110 LEU A N 1
ATOM 869 C CA . LEU A 1 110 ? -13.755 0.762 15.962 1.00 97.06 110 LEU A CA 1
ATOM 870 C C . LEU A 1 110 ? -15.015 1.386 16.582 1.00 97.06 110 LEU A C 1
ATOM 872 O O . LEU A 1 110 ? -14.997 1.767 17.749 1.00 97.06 110 LEU A O 1
ATOM 876 N N . ALA A 1 111 ? -16.119 1.446 15.834 1.00 96.50 111 ALA A N 1
ATOM 877 C CA . ALA A 1 111 ? -17.299 2.233 16.180 1.00 96.50 111 ALA A CA 1
ATOM 878 C C . ALA A 1 111 ? -17.945 1.885 17.530 1.00 96.50 111 ALA A C 1
ATOM 880 O O . ALA A 1 111 ? -18.091 0.704 17.862 1.00 96.50 111 ALA A O 1
ATOM 881 N N . ASN A 1 112 ? -18.418 2.920 18.239 1.00 95.06 112 ASN A N 1
ATOM 882 C CA . ASN A 1 112 ? -19.259 2.839 19.446 1.00 95.06 112 ASN A CA 1
ATOM 883 C C . ASN A 1 112 ? -18.699 1.928 20.553 1.00 95.06 112 ASN A C 1
ATOM 885 O O . ASN A 1 112 ? -19.445 1.203 21.218 1.00 95.06 112 ASN A O 1
ATOM 889 N N . ARG A 1 113 ? -17.373 1.917 20.722 1.00 94.25 113 ARG A N 1
ATOM 890 C CA . ARG A 1 113 ? -16.689 1.140 21.761 1.00 94.25 113 ARG A CA 1
ATOM 891 C C . ARG A 1 113 ? -16.246 2.041 22.919 1.00 94.25 113 ARG A C 1
ATOM 893 O O . ARG A 1 113 ? -15.775 3.146 22.656 1.00 94.25 113 ARG A O 1
ATOM 900 N N . PRO A 1 114 ? -16.298 1.557 24.175 1.00 96.12 114 PRO A N 1
ATOM 901 C CA . PRO A 1 114 ? -15.742 2.290 25.317 1.00 96.12 114 PRO A CA 1
ATOM 902 C C . PRO A 1 114 ? -14.229 2.517 25.193 1.00 96.12 114 PRO A C 1
ATOM 904 O O . PRO A 1 114 ? -13.712 3.574 25.525 1.00 96.12 114 PRO A O 1
ATOM 907 N N . ALA A 1 115 ? -13.506 1.521 24.684 1.00 96.75 115 ALA A N 1
ATOM 908 C CA . ALA A 1 115 ? -12.087 1.624 24.378 1.00 96.75 115 ALA A CA 1
ATOM 909 C C . ALA A 1 115 ? -11.746 0.687 23.220 1.00 96.75 115 ALA A C 1
ATOM 911 O O . ALA A 1 115 ? -12.288 -0.420 23.134 1.00 96.75 115 ALA A O 1
ATOM 912 N N . VAL A 1 116 ? -10.853 1.118 22.333 1.00 97.56 116 VAL A N 1
ATOM 913 C CA . VAL A 1 116 ? -10.367 0.316 21.206 1.00 97.56 116 VAL A CA 1
ATOM 914 C C . VAL A 1 116 ? -8.924 0.676 20.870 1.00 97.56 116 VAL A C 1
ATOM 916 O O . VAL A 1 116 ? -8.507 1.821 21.051 1.00 97.56 116 VAL A O 1
ATOM 919 N N . THR A 1 117 ? -8.171 -0.301 20.373 1.00 98.31 117 THR A N 1
ATOM 920 C CA . THR A 1 117 ? -6.763 -0.151 20.008 1.00 98.31 117 THR A CA 1
ATOM 921 C C . THR A 1 117 ? -6.594 -0.354 18.507 1.00 98.31 117 THR A C 1
ATOM 923 O O . THR A 1 117 ? -6.926 -1.414 17.981 1.00 98.31 117 THR A O 1
ATOM 926 N N . LEU A 1 118 ? -6.063 0.655 17.820 1.00 98.62 118 LEU A N 1
ATOM 927 C CA . LEU A 1 118 ? -5.622 0.583 16.432 1.00 98.62 118 LEU A CA 1
ATOM 928 C C . LEU A 1 118 ? -4.102 0.398 16.407 1.00 98.62 118 LEU A C 1
ATOM 930 O O . LEU A 1 118 ? -3.361 1.285 16.830 1.00 98.62 118 LEU A O 1
ATOM 934 N N . LEU A 1 119 ? -3.638 -0.750 15.922 1.00 98.75 119 LEU A N 1
ATOM 935 C CA . LEU A 1 119 ? -2.243 -0.966 15.552 1.00 98.75 119 LEU A CA 1
ATOM 936 C C . LEU A 1 119 ? -2.079 -0.634 14.071 1.00 98.75 119 LEU A C 1
ATOM 938 O O . LEU A 1 119 ? -2.580 -1.371 13.227 1.00 98.75 119 LEU A O 1
ATOM 942 N N . ASP A 1 120 ? -1.370 0.447 13.776 1.00 98.62 120 ASP A N 1
ATOM 943 C CA . ASP A 1 120 ? -1.126 0.908 12.414 1.00 98.62 120 ASP A CA 1
ATOM 944 C C . ASP A 1 120 ? 0.338 0.667 12.017 1.00 98.62 120 ASP A C 1
ATOM 946 O O . ASP A 1 120 ? 1.265 1.164 12.669 1.00 98.62 120 ASP A O 1
ATOM 950 N N . ILE A 1 121 ? 0.541 -0.161 10.992 1.00 98.50 121 ILE A N 1
ATOM 951 C CA . ILE A 1 121 ? 1.849 -0.550 10.464 1.00 98.50 121 ILE A CA 1
ATOM 952 C C . ILE A 1 121 ? 2.118 0.260 9.195 1.00 98.50 121 ILE A C 1
ATOM 954 O O . ILE A 1 121 ? 1.491 0.028 8.164 1.00 98.50 121 ILE A O 1
ATOM 958 N N . GLY A 1 122 ? 3.096 1.165 9.263 1.00 96.00 122 GLY A N 1
ATOM 959 C CA . GLY A 1 122 ? 3.404 2.096 8.178 1.00 96.00 122 GLY A CA 1
ATOM 960 C C . GLY A 1 122 ? 2.481 3.316 8.159 1.00 96.00 122 GLY A C 1
ATOM 961 O O . GLY A 1 122 ? 2.041 3.724 7.089 1.00 96.00 122 GLY A O 1
ATOM 962 N N . ILE A 1 123 ? 2.195 3.908 9.328 1.00 96.69 123 ILE A N 1
ATOM 963 C CA . ILE A 1 123 ? 1.217 5.009 9.465 1.00 96.69 123 ILE A CA 1
ATOM 964 C C . ILE A 1 123 ? 1.571 6.263 8.636 1.00 96.69 123 ILE A C 1
ATOM 966 O O . ILE A 1 123 ? 0.730 7.141 8.411 1.00 96.69 123 ILE A O 1
ATOM 970 N N . GLY A 1 124 ? 2.834 6.421 8.221 1.00 93.88 124 GLY A N 1
ATOM 971 C CA . GLY A 1 124 ? 3.298 7.608 7.515 1.00 93.88 124 GLY A CA 1
ATOM 972 C C . GLY A 1 124 ? 3.024 8.881 8.318 1.00 93.88 124 GLY A C 1
ATOM 973 O O . GLY A 1 124 ? 3.443 9.015 9.466 1.00 93.88 124 GLY A O 1
ATOM 974 N N . THR A 1 125 ? 2.321 9.840 7.712 1.00 95.00 125 THR A N 1
ATOM 975 C CA . THR A 1 125 ? 1.932 11.116 8.346 1.00 95.00 125 THR A CA 1
ATOM 976 C C . THR A 1 125 ? 0.504 11.114 8.908 1.00 95.00 125 THR A C 1
ATOM 978 O O . THR A 1 125 ? -0.041 12.180 9.186 1.00 95.00 125 THR A O 1
ATOM 981 N N . ALA A 1 126 ? -0.113 9.939 9.066 1.00 96.88 126 ALA A N 1
ATOM 982 C CA . ALA A 1 126 ? -1.466 9.726 9.589 1.00 96.88 126 ALA A CA 1
ATOM 983 C C . ALA A 1 126 ? -2.619 10.419 8.830 1.00 96.88 126 ALA A C 1
ATOM 985 O O . ALA A 1 126 ? -3.669 10.730 9.400 1.00 96.88 126 ALA A O 1
ATOM 986 N N . ARG A 1 127 ? -2.444 10.715 7.533 1.00 94.25 127 ARG A N 1
ATOM 987 C CA . ARG A 1 127 ? -3.471 11.410 6.733 1.00 94.25 127 ARG A CA 1
ATOM 988 C C . ARG A 1 127 ? -4.758 10.589 6.604 1.00 94.25 127 ARG A C 1
ATOM 990 O O . ARG A 1 127 ? -5.845 11.168 6.646 1.00 94.25 127 ARG A O 1
ATOM 997 N N . GLN A 1 128 ? -4.642 9.276 6.413 1.00 95.75 128 GLN A N 1
ATOM 998 C CA . GLN A 1 128 ? -5.797 8.388 6.293 1.00 95.75 128 GLN A CA 1
ATOM 999 C C . GLN A 1 128 ? -6.531 8.269 7.635 1.00 95.75 128 GLN A C 1
ATOM 1001 O O . GLN A 1 128 ? -7.759 8.345 7.670 1.00 95.75 128 GLN A O 1
ATOM 1006 N N . GLU A 1 129 ? -5.790 8.148 8.733 1.00 98.31 129 GLU A N 1
ATOM 1007 C CA . GLU A 1 129 ? -6.322 7.943 10.080 1.00 98.31 129 GLU A CA 1
ATOM 1008 C C . GLU A 1 129 ? -7.032 9.209 10.570 1.00 98.31 129 GLU A C 1
ATOM 1010 O O . GLU A 1 129 ? -8.106 9.128 11.159 1.00 98.31 129 GLU A O 1
ATOM 1015 N N . VAL A 1 130 ? -6.512 10.400 10.253 1.00 98.38 130 VAL A N 1
ATOM 1016 C CA . VAL A 1 130 ? -7.241 11.659 10.479 1.00 98.38 130 VAL A CA 1
ATOM 1017 C C . VAL A 1 130 ? -8.560 11.674 9.698 1.00 98.38 130 VAL A C 1
ATOM 1019 O O . VAL A 1 130 ? -9.597 12.034 10.257 1.00 98.38 130 VAL A O 1
ATOM 1022 N N . ALA A 1 131 ? -8.562 11.237 8.432 1.00 97.50 131 ALA A N 1
ATOM 1023 C CA . ALA A 1 131 ? -9.794 11.142 7.647 1.00 97.50 131 ALA A CA 1
ATOM 1024 C C . ALA A 1 131 ? -10.797 10.145 8.258 1.00 97.50 131 ALA A C 1
ATOM 1026 O O . ALA A 1 131 ? -11.984 10.458 8.325 1.00 97.50 131 ALA A O 1
ATOM 1027 N N . LEU A 1 132 ? -10.323 9.005 8.777 1.00 98.50 132 LEU A N 1
ATOM 1028 C CA . LEU A 1 132 ? -11.135 8.027 9.506 1.00 98.50 132 LEU A CA 1
ATOM 1029 C C . LEU A 1 132 ? -11.812 8.657 10.729 1.00 98.50 132 LEU A C 1
ATOM 1031 O O . LEU A 1 132 ? -13.011 8.473 10.924 1.00 98.50 132 LEU A O 1
ATOM 1035 N N . LEU A 1 133 ? -11.073 9.423 11.539 1.00 98.69 133 LEU A N 1
ATOM 1036 C CA . LEU A 1 133 ? -11.639 10.074 12.724 1.00 98.69 133 LEU A CA 1
ATOM 1037 C C . LEU A 1 133 ? -12.743 11.071 12.354 1.00 98.69 133 LEU A C 1
ATOM 1039 O O . LEU A 1 133 ? -13.808 11.059 12.971 1.00 98.69 133 LEU A O 1
ATOM 1043 N N . HIS A 1 134 ? -12.533 11.898 11.327 1.00 98.50 134 HIS A N 1
ATOM 1044 C CA . HIS A 1 134 ? -13.564 12.833 10.869 1.00 98.50 134 HIS A CA 1
ATOM 1045 C C . HIS A 1 134 ? -14.777 12.123 10.250 1.00 98.50 134 HIS A C 1
ATOM 1047 O O . HIS A 1 134 ? -15.907 12.572 10.450 1.00 98.50 134 HIS A O 1
ATOM 1053 N N . GLU A 1 135 ? -14.575 11.020 9.525 1.00 97.38 135 GLU A N 1
ATOM 1054 C CA . GLU A 1 135 ? -15.659 10.188 8.990 1.00 97.38 135 GLU A CA 1
ATOM 1055 C C . GLU A 1 135 ? -16.506 9.606 10.129 1.00 97.38 135 GLU A C 1
ATOM 1057 O O . GLU A 1 135 ? -17.711 9.854 10.193 1.00 97.38 135 GLU A O 1
ATOM 1062 N N . MET A 1 136 ? -15.870 8.957 11.108 1.00 98.31 136 MET A N 1
ATOM 1063 C CA . MET A 1 136 ? -16.553 8.412 12.285 1.00 98.31 136 MET A CA 1
ATOM 1064 C C . MET A 1 136 ? -17.252 9.497 13.116 1.00 98.31 136 MET A C 1
ATOM 1066 O O . MET A 1 136 ? -18.331 9.264 13.658 1.00 98.31 136 MET A O 1
ATOM 1070 N N . ALA A 1 137 ? -16.671 10.695 13.217 1.00 98.19 137 ALA A N 1
ATOM 1071 C CA . ALA A 1 137 ? -17.300 11.824 13.897 1.00 98.19 137 ALA A CA 1
ATOM 1072 C C . ALA A 1 137 ? -18.579 12.284 13.188 1.00 98.19 137 ALA A C 1
ATOM 1074 O O . ALA A 1 137 ? -19.597 12.514 13.841 1.00 98.19 137 ALA A O 1
ATOM 1075 N N . ARG A 1 138 ? -18.548 12.387 11.852 1.00 97.81 138 ARG A N 1
ATOM 1076 C CA . ARG A 1 138 ? -19.723 12.740 11.040 1.00 97.81 138 ARG A CA 1
ATOM 1077 C C . ARG A 1 138 ? -20.837 11.709 11.160 1.00 97.81 138 ARG A C 1
ATOM 1079 O O . ARG A 1 138 ? -22.005 12.087 11.146 1.00 97.81 138 ARG A O 1
ATOM 1086 N N . GLU A 1 139 ? -20.481 10.435 11.281 1.00 97.06 139 GLU A N 1
ATOM 1087 C CA . GLU A 1 139 ? -21.435 9.342 11.482 1.00 97.06 139 GLU A CA 1
ATOM 1088 C C . GLU A 1 139 ? -21.913 9.212 12.938 1.00 97.06 139 GLU A C 1
ATOM 1090 O O . GLU A 1 139 ? -22.873 8.491 13.210 1.00 97.06 139 GLU A O 1
ATOM 1095 N N . GLY A 1 140 ? -21.288 9.926 13.881 1.00 97.50 140 GLY A N 1
ATOM 1096 C CA . GLY A 1 140 ? -21.607 9.840 15.305 1.00 97.50 140 GLY A CA 1
ATOM 1097 C C . GLY A 1 140 ? -21.193 8.507 15.933 1.00 97.50 140 GLY A C 1
ATOM 1098 O O . GLY A 1 140 ? -21.857 8.036 16.851 1.00 97.50 140 GLY A O 1
ATOM 1099 N N . THR A 1 141 ? -20.127 7.886 15.423 1.00 98.19 141 THR A N 1
ATOM 1100 C CA . THR A 1 141 ? -19.695 6.530 15.793 1.00 98.19 141 THR A CA 1
ATOM 1101 C C . THR A 1 141 ? -18.316 6.468 16.445 1.00 98.19 141 THR A C 1
ATOM 1103 O O . THR A 1 141 ? -17.766 5.373 16.577 1.00 98.19 141 THR A O 1
ATOM 1106 N N . LEU A 1 142 ? -17.718 7.603 16.821 1.00 98.25 142 LEU A N 1
ATOM 1107 C CA . LEU A 1 142 ? -16.422 7.627 17.510 1.00 98.25 142 LEU A CA 1
ATOM 1108 C C . LEU A 1 142 ? -16.429 6.724 18.762 1.00 98.25 142 LEU A C 1
ATOM 1110 O O . LEU A 1 142 ? -17.444 6.656 19.459 1.00 98.25 142 LEU A O 1
ATOM 1114 N N . PRO A 1 143 ? -15.320 6.024 19.063 1.00 97.56 143 PRO A N 1
ATOM 1115 C CA . PRO A 1 143 ? -15.162 5.376 20.359 1.00 97.56 143 PRO A CA 1
ATOM 1116 C C . PRO A 1 143 ? -15.007 6.429 21.467 1.00 97.56 143 PRO A C 1
ATOM 1118 O O . PRO A 1 143 ? -14.647 7.572 21.195 1.00 97.56 143 PRO A O 1
ATOM 1121 N N . GLU A 1 144 ? -15.241 6.044 22.723 1.00 96.06 144 GLU A N 1
ATOM 1122 C CA . GLU A 1 144 ? -14.998 6.943 23.865 1.00 96.06 144 GLU A CA 1
ATOM 1123 C C . GLU A 1 144 ? -13.490 7.158 24.080 1.00 96.06 144 GLU A C 1
ATOM 1125 O O . GLU A 1 144 ? -13.048 8.286 24.292 1.00 96.06 144 GLU A O 1
ATOM 1130 N N . GLN A 1 145 ? -12.702 6.084 23.950 1.00 97.88 145 GLN A N 1
ATOM 1131 C CA . GLN A 1 145 ? -11.241 6.100 23.985 1.00 97.88 145 GLN A CA 1
ATOM 1132 C C . GLN A 1 145 ? -10.646 5.342 22.794 1.00 97.88 145 GLN A C 1
ATOM 1134 O O . GLN A 1 145 ? -11.043 4.213 22.490 1.00 97.88 145 GLN A O 1
ATOM 1139 N N . LEU A 1 146 ? -9.638 5.938 22.161 1.00 98.31 146 LEU A N 1
ATOM 1140 C CA . LEU A 1 146 ? -8.850 5.325 21.097 1.00 98.31 146 LEU A CA 1
ATOM 1141 C C . LEU A 1 146 ? -7.373 5.276 21.495 1.00 98.31 146 LEU A C 1
ATOM 1143 O O . LEU A 1 146 ? -6.742 6.310 21.708 1.00 98.31 146 LEU A O 1
ATOM 1147 N N . THR A 1 147 ? -6.790 4.081 21.519 1.00 98.50 147 THR A N 1
ATOM 1148 C CA . THR A 1 147 ? -5.335 3.909 21.542 1.00 98.50 147 THR A CA 1
ATOM 1149 C C . THR A 1 147 ? -4.834 3.711 20.113 1.00 98.50 147 THR A C 1
ATOM 1151 O O . THR A 1 147 ? -5.251 2.771 19.447 1.00 98.50 147 THR A O 1
ATOM 1154 N N . VAL A 1 148 ? -3.911 4.549 19.640 1.00 98.56 148 VAL A N 1
ATOM 1155 C CA . VAL A 1 148 ? -3.180 4.343 18.380 1.00 98.56 148 VAL A CA 1
ATOM 1156 C C . VAL A 1 148 ? -1.758 3.904 18.699 1.00 98.56 148 VAL A C 1
ATOM 1158 O O . VAL A 1 148 ? -0.990 4.643 19.323 1.00 98.56 148 VAL A O 1
ATOM 1161 N N . ILE A 1 149 ? -1.400 2.702 18.256 1.00 98.44 149 ILE A N 1
ATOM 1162 C CA . ILE A 1 149 ? -0.032 2.195 18.253 1.00 98.44 149 ILE A CA 1
ATOM 1163 C C . ILE A 1 149 ? 0.489 2.323 16.827 1.00 98.44 149 ILE A C 1
ATOM 1165 O O . ILE A 1 149 ? 0.090 1.562 15.955 1.00 98.44 149 ILE A O 1
ATOM 1169 N N . ALA A 1 150 ? 1.373 3.283 16.599 1.00 98.44 150 ALA A N 1
ATOM 1170 C CA . ALA A 1 150 ? 1.900 3.601 15.280 1.00 98.44 150 ALA A CA 1
ATOM 1171 C C . ALA A 1 150 ? 3.308 3.028 15.107 1.00 98.44 150 ALA A C 1
ATOM 1173 O O . ALA A 1 150 ? 4.202 3.355 15.891 1.00 98.44 150 ALA A O 1
ATOM 1174 N N . ILE A 1 151 ? 3.517 2.209 14.081 1.00 98.38 151 ILE A N 1
ATOM 1175 C CA . ILE A 1 151 ? 4.833 1.711 13.675 1.00 98.38 151 ILE A CA 1
ATOM 1176 C C . ILE A 1 151 ? 5.224 2.426 12.388 1.00 98.38 151 ILE A C 1
ATOM 1178 O O . ILE A 1 151 ? 4.509 2.346 11.395 1.00 98.38 151 ILE A O 1
ATOM 1182 N N . GLU A 1 152 ? 6.343 3.141 12.412 1.00 97.12 152 GLU A N 1
ATOM 1183 C CA . GLU A 1 152 ? 6.820 3.921 11.267 1.00 97.12 152 GLU A CA 1
ATOM 1184 C C . GLU A 1 152 ? 8.345 4.081 11.352 1.00 97.12 152 GLU A C 1
ATOM 1186 O O . GLU A 1 152 ? 8.835 4.630 12.343 1.00 97.12 152 GLU A O 1
ATOM 1191 N N . PRO A 1 153 ? 9.124 3.628 10.353 1.00 94.69 153 PRO A N 1
ATOM 1192 C CA . PRO A 1 153 ? 10.583 3.725 10.392 1.00 94.69 153 PRO A CA 1
ATOM 1193 C C . PRO A 1 153 ? 11.107 5.166 10.310 1.00 94.69 153 PRO A C 1
ATOM 1195 O O . PRO A 1 153 ? 12.223 5.439 10.759 1.00 94.69 153 PRO A O 1
ATOM 1198 N N . ASN A 1 154 ? 10.338 6.105 9.754 1.00 94.25 154 ASN A N 1
ATOM 1199 C CA . ASN A 1 154 ? 10.732 7.502 9.653 1.00 94.25 154 ASN A CA 1
ATOM 1200 C C . ASN A 1 154 ? 10.263 8.315 10.873 1.00 94.25 154 ASN A C 1
ATOM 1202 O O . ASN A 1 154 ? 9.099 8.702 10.988 1.00 94.25 154 ASN A O 1
ATOM 1206 N N . ALA A 1 155 ? 11.207 8.676 11.746 1.00 96.06 155 ALA A N 1
ATOM 1207 C CA . ALA A 1 155 ? 10.931 9.451 12.958 1.00 96.06 155 ALA A CA 1
ATOM 1208 C C . ALA A 1 155 ? 10.206 10.789 12.707 1.00 96.06 155 ALA A C 1
ATOM 1210 O O . ALA A 1 155 ? 9.404 11.209 13.541 1.00 96.06 155 ALA A O 1
ATOM 1211 N N . HIS A 1 156 ? 10.454 11.459 11.573 1.00 94.88 156 HIS A N 1
ATOM 1212 C CA . HIS A 1 156 ? 9.729 12.683 11.223 1.00 94.88 156 HIS A CA 1
ATOM 1213 C C . HIS A 1 156 ? 8.269 12.369 10.879 1.00 94.88 156 HIS A C 1
ATOM 1215 O O . HIS A 1 156 ? 7.376 13.067 11.361 1.00 94.88 156 HIS A O 1
ATOM 1221 N N . CYS A 1 157 ? 8.012 11.340 10.069 1.00 94.31 157 CYS A N 1
ATOM 1222 C CA . CYS A 1 157 ? 6.647 10.935 9.727 1.00 94.31 157 CYS A CA 1
ATOM 1223 C C . CYS A 1 157 ? 5.872 10.550 10.993 1.00 94.31 157 CYS A C 1
ATOM 1225 O O . CYS A 1 157 ? 4.792 11.083 11.233 1.00 94.31 157 CYS A O 1
ATOM 1227 N N . LEU A 1 158 ? 6.491 9.766 11.880 1.00 97.31 158 LEU A N 1
ATOM 1228 C CA . LEU A 1 158 ? 5.896 9.362 13.153 1.00 97.31 158 LEU A CA 1
ATOM 1229 C C . LEU A 1 158 ? 5.584 10.551 14.083 1.00 97.31 158 LEU A C 1
ATOM 1231 O O . LEU A 1 158 ? 4.529 10.590 14.720 1.00 97.31 158 LEU A O 1
ATOM 1235 N N . ALA A 1 159 ? 6.485 11.536 14.165 1.00 98.12 159 ALA A N 1
A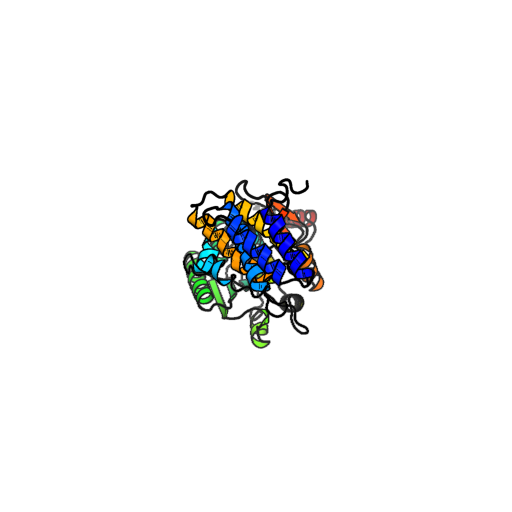TOM 1236 C CA . ALA A 1 159 ? 6.255 12.753 14.943 1.00 98.12 159 ALA A CA 1
ATOM 1237 C C . ALA A 1 159 ? 5.108 13.598 14.363 1.00 98.12 159 ALA A C 1
ATOM 1239 O O . ALA A 1 159 ? 4.294 14.140 15.116 1.00 98.12 159 ALA A O 1
ATOM 1240 N N . GLU A 1 160 ? 5.024 13.684 13.035 1.00 97.62 160 GLU A N 1
ATOM 1241 C CA . GLU A 1 160 ? 3.940 14.375 12.342 1.00 97.62 160 GLU A CA 1
ATOM 1242 C C . GLU A 1 160 ? 2.598 13.667 12.554 1.00 97.62 160 GLU A C 1
ATOM 1244 O O . GLU A 1 160 ? 1.630 14.321 12.936 1.00 97.62 160 GLU A O 1
ATOM 1249 N N . ALA A 1 161 ? 2.560 12.337 12.425 1.00 98.25 161 ALA A N 1
ATOM 1250 C CA . ALA A 1 161 ? 1.394 11.507 12.714 1.00 98.25 161 ALA A CA 1
ATOM 1251 C C . ALA A 1 161 ? 0.844 11.770 14.125 1.00 98.25 161 ALA A C 1
ATOM 1253 O O . ALA A 1 161 ? -0.341 12.057 14.300 1.00 98.25 161 ALA A O 1
ATOM 1254 N N . GLN A 1 162 ? 1.718 11.765 15.138 1.00 98.75 162 GLN A N 1
ATOM 1255 C CA . GLN A 1 162 ? 1.339 12.083 16.517 1.00 98.75 162 GLN A CA 1
ATOM 1256 C C . GLN A 1 162 ? 0.733 13.487 16.640 1.00 98.75 162 GLN A C 1
ATOM 1258 O O . GLN A 1 162 ? -0.238 13.684 17.374 1.00 98.75 162 GLN A O 1
ATOM 1263 N N . ARG A 1 163 ? 1.322 14.476 15.958 1.00 98.69 163 ARG A N 1
ATOM 1264 C CA . ARG A 1 163 ? 0.879 15.872 16.008 1.00 98.69 163 ARG A CA 1
ATOM 1265 C C . ARG A 1 163 ? -0.512 16.035 15.396 1.00 98.69 163 ARG A C 1
ATOM 1267 O O . ARG A 1 163 ? -1.368 16.652 16.027 1.00 98.69 163 ARG A O 1
ATOM 1274 N N . VAL A 1 164 ? -0.739 15.497 14.196 1.00 98.56 164 VAL A N 1
ATOM 1275 C CA . VAL A 1 164 ? -2.016 15.659 13.482 1.00 98.56 164 VAL A CA 1
ATOM 1276 C C . VAL A 1 164 ? -3.144 14.857 14.124 1.00 98.56 164 VAL A C 1
ATOM 1278 O O . VAL A 1 164 ? -4.254 15.371 14.230 1.00 98.56 164 VAL A O 1
ATOM 1281 N N . LEU A 1 165 ? -2.862 13.655 14.641 1.00 98.75 165 LEU A N 1
ATOM 1282 C CA . LEU A 1 165 ? -3.865 12.851 15.340 1.00 98.75 165 LEU A CA 1
ATOM 1283 C C . LEU A 1 165 ? -4.295 13.490 16.659 1.00 98.75 165 LEU A C 1
ATOM 1285 O O . LEU A 1 165 ? -5.481 13.488 16.966 1.00 98.75 165 LEU A O 1
ATOM 1289 N N . ARG A 1 166 ? -3.364 14.080 17.422 1.00 98.69 166 ARG A N 1
ATOM 1290 C CA . ARG A 1 166 ? -3.718 14.829 18.639 1.00 98.69 166 ARG A CA 1
ATOM 1291 C C . ARG A 1 166 ? -4.577 16.046 18.327 1.00 98.69 166 ARG A C 1
ATOM 1293 O O . ARG A 1 166 ? -5.584 16.241 18.990 1.00 98.69 166 ARG A O 1
ATOM 1300 N N . ALA A 1 167 ? -4.225 16.809 17.292 1.00 98.69 167 ALA A N 1
ATOM 1301 C CA . ALA A 1 167 ? -5.029 17.953 16.873 1.00 98.69 167 ALA A CA 1
ATOM 1302 C C . ALA A 1 167 ? -6.459 17.539 16.475 1.00 98.69 167 ALA A C 1
ATOM 1304 O O . ALA A 1 167 ? -7.418 18.169 16.915 1.00 98.69 167 ALA A O 1
ATOM 1305 N N . ALA A 1 168 ? -6.606 16.456 15.703 1.00 98.69 168 ALA A N 1
ATOM 1306 C CA . ALA A 1 168 ? -7.916 15.915 15.342 1.00 98.69 168 ALA A CA 1
ATOM 1307 C C . ALA A 1 168 ? -8.682 15.391 16.570 1.00 98.69 168 ALA A C 1
ATOM 1309 O O . ALA A 1 168 ? -9.875 15.639 16.707 1.00 98.69 168 ALA A O 1
ATOM 1310 N N . ALA A 1 169 ? -8.012 14.701 17.495 1.00 98.38 169 ALA A N 1
ATOM 1311 C CA . ALA A 1 169 ? -8.642 14.213 18.719 1.00 98.38 169 ALA A CA 1
ATOM 1312 C C . ALA A 1 169 ? -9.130 15.354 19.627 1.00 98.38 169 ALA A C 1
ATOM 1314 O O . ALA A 1 169 ? -10.246 15.274 20.139 1.00 98.38 169 ALA A O 1
ATOM 1315 N N . ASP A 1 170 ? -8.350 16.430 19.767 1.00 98.38 170 ASP A N 1
ATOM 1316 C CA . ASP A 1 170 ? -8.733 17.629 20.522 1.00 98.38 170 ASP A CA 1
ATOM 1317 C C . ASP A 1 170 ? -9.962 18.314 19.897 1.00 98.38 170 ASP A C 1
ATOM 1319 O O . ASP A 1 170 ? -10.903 18.678 20.606 1.00 98.38 170 ASP A O 1
ATOM 1323 N N . GLU A 1 171 ? -9.986 18.448 18.565 1.00 98.50 171 GLU A N 1
ATOM 1324 C CA . GLU A 1 171 ? -11.131 18.986 17.816 1.00 98.50 171 GLU A CA 1
ATOM 1325 C C . GLU A 1 171 ? -12.398 18.150 18.044 1.00 98.50 171 GLU A C 1
ATOM 1327 O O . GLU A 1 171 ? -13.477 18.688 18.308 1.00 98.50 171 GLU A O 1
ATOM 1332 N N . LEU A 1 172 ? -12.257 16.826 17.975 1.00 98.19 172 LEU A N 1
ATOM 1333 C CA . LEU A 1 172 ? -13.354 15.865 18.052 1.00 98.19 172 LEU A CA 1
ATOM 1334 C C . LEU A 1 172 ? -13.732 15.475 19.490 1.00 98.19 172 LEU A C 1
ATOM 1336 O O . LEU A 1 172 ? -14.705 14.746 19.683 1.00 98.19 172 LEU A O 1
ATOM 1340 N N . ARG A 1 173 ? -12.999 15.972 20.498 1.00 97.38 173 ARG A N 1
ATOM 1341 C CA . ARG A 1 173 ? -13.136 15.616 21.924 1.00 97.38 173 ARG A CA 1
ATOM 1342 C C . ARG A 1 173 ? -13.024 14.106 22.181 1.00 97.38 173 ARG A C 1
ATOM 1344 O O . ARG A 1 173 ? -13.749 13.560 23.010 1.00 97.38 173 ARG A O 1
ATOM 1351 N N . LEU A 1 174 ? -12.120 13.449 21.461 1.00 98.06 174 LEU A N 1
ATOM 1352 C CA . LEU A 1 174 ? -11.809 12.026 21.589 1.00 98.06 174 LEU A CA 1
ATOM 1353 C C . LEU A 1 174 ? -10.670 11.822 22.600 1.00 98.06 174 LEU A C 1
ATOM 1355 O O . LEU A 1 174 ? -9.633 12.475 22.490 1.00 98.06 174 LEU A O 1
ATOM 1359 N N . ASP A 1 175 ? -10.813 10.882 23.542 1.00 98.12 175 ASP A N 1
ATOM 1360 C CA . ASP A 1 175 ? -9.695 10.469 24.402 1.00 98.12 175 ASP A CA 1
ATOM 1361 C C . ASP A 1 175 ? -8.700 9.623 23.591 1.00 98.12 175 ASP A C 1
ATOM 1363 O O . ASP A 1 175 ? -8.886 8.420 23.393 1.00 98.12 175 ASP A O 1
ATOM 1367 N N . LEU A 1 176 ? -7.655 10.276 23.072 1.00 98.31 176 LEU A N 1
ATOM 1368 C CA . LEU A 1 176 ? -6.615 9.647 22.264 1.00 98.31 176 LEU A CA 1
ATOM 1369 C C . LEU A 1 176 ? -5.367 9.328 23.095 1.00 98.31 176 LEU A C 1
ATOM 1371 O O . LEU A 1 176 ? -4.679 10.215 23.607 1.00 98.31 176 LEU A O 1
ATOM 1375 N N . ARG A 1 177 ? -4.967 8.056 23.082 1.00 97.75 177 ARG A N 1
ATOM 1376 C CA . ARG A 1 177 ? -3.657 7.594 23.552 1.00 97.75 177 ARG A CA 1
ATOM 1377 C C . ARG A 1 177 ? -2.783 7.241 22.360 1.00 97.75 177 ARG A C 1
ATOM 1379 O O . ARG A 1 177 ? -3.069 6.295 21.641 1.00 97.75 177 ARG A O 1
ATOM 1386 N N . PHE A 1 178 ? -1.692 7.972 22.157 1.00 98.12 178 PHE A N 1
ATOM 1387 C CA . PHE A 1 178 ? -0.760 7.701 21.060 1.00 98.12 178 PHE A CA 1
ATOM 1388 C C . PHE A 1 178 ? 0.531 7.058 21.568 1.00 98.12 178 PHE A C 1
ATOM 1390 O O . PHE A 1 178 ? 1.178 7.598 22.471 1.00 98.12 178 PHE A O 1
ATOM 1397 N N . ARG A 1 179 ? 0.946 5.954 20.939 1.00 97.56 179 ARG A N 1
ATOM 1398 C CA . ARG A 1 179 ? 2.242 5.309 21.160 1.00 97.56 179 ARG A CA 1
ATOM 1399 C C . ARG A 1 179 ? 2.943 5.040 19.833 1.00 97.56 179 ARG A C 1
ATOM 1401 O O . ARG A 1 179 ? 2.566 4.127 19.106 1.00 97.56 179 ARG A O 1
ATOM 1408 N N . GLY A 1 180 ? 4.003 5.793 19.566 1.00 97.88 180 GLY A N 1
ATOM 1409 C CA . GLY A 1 180 ? 4.852 5.586 18.398 1.00 97.88 180 GLY A CA 1
ATOM 1410 C C . GLY A 1 180 ? 5.993 4.601 18.652 1.00 97.88 180 GLY A C 1
ATOM 1411 O O . GLY A 1 180 ? 6.612 4.620 19.717 1.00 97.88 180 GLY A O 1
ATOM 1412 N N . ILE A 1 181 ? 6.297 3.771 17.656 1.00 98.12 181 ILE A N 1
ATOM 1413 C CA . ILE A 1 181 ? 7.446 2.869 17.615 1.00 98.12 181 ILE A CA 1
ATOM 1414 C C . ILE A 1 181 ? 8.198 3.132 16.306 1.00 98.12 181 ILE A C 1
ATOM 1416 O O . ILE A 1 181 ? 7.710 2.821 15.223 1.00 98.12 181 ILE A O 1
ATOM 1420 N N . CYS A 1 182 ? 9.393 3.718 16.413 1.00 97.44 182 CYS A N 1
ATOM 1421 C CA . CYS A 1 182 ? 10.222 4.054 15.257 1.00 97.44 182 CYS A CA 1
ATOM 1422 C C . CYS A 1 182 ? 10.979 2.814 14.754 1.00 97.44 182 CYS A C 1
ATOM 1424 O O . CYS A 1 182 ? 12.125 2.591 15.144 1.00 97.44 182 CYS A O 1
ATOM 1426 N N . ALA A 1 183 ? 10.312 1.968 13.971 1.00 95.75 183 ALA A N 1
ATOM 1427 C CA . ALA A 1 183 ? 10.843 0.711 13.448 1.00 95.75 183 ALA A CA 1
ATOM 1428 C C . ALA A 1 183 ? 9.989 0.206 12.273 1.00 95.75 183 ALA A C 1
ATOM 1430 O O . ALA A 1 183 ? 8.929 0.762 11.992 1.00 95.75 183 ALA A O 1
ATOM 1431 N N . VAL A 1 184 ? 10.429 -0.880 11.640 1.00 94.00 184 VAL A N 1
ATOM 1432 C CA . VAL A 1 184 ? 9.566 -1.756 10.835 1.00 94.00 184 VAL A CA 1
ATOM 1433 C C . VAL A 1 184 ? 9.036 -2.905 11.708 1.00 94.00 184 VAL A C 1
ATOM 1435 O O . VAL A 1 184 ? 9.619 -3.218 12.751 1.00 94.00 184 VAL A O 1
ATOM 1438 N N . ILE A 1 185 ? 7.902 -3.508 11.337 1.00 95.44 185 ILE A N 1
ATOM 1439 C CA . ILE A 1 185 ? 7.189 -4.483 12.186 1.00 95.44 185 ILE A CA 1
ATOM 1440 C C . ILE A 1 185 ? 8.000 -5.768 12.416 1.00 95.44 185 ILE A C 1
ATOM 1442 O O . ILE A 1 185 ? 7.985 -6.337 13.513 1.00 95.44 185 ILE A O 1
ATOM 1446 N N . GLU A 1 186 ? 8.728 -6.215 11.396 1.00 92.50 186 GLU A N 1
ATOM 1447 C CA . GLU A 1 186 ? 9.550 -7.423 11.411 1.00 92.50 186 GLU A CA 1
ATOM 1448 C C . GLU A 1 186 ? 10.782 -7.298 12.320 1.00 92.50 186 GLU A C 1
ATOM 1450 O O . GLU A 1 186 ? 11.238 -8.307 12.861 1.00 92.50 186 GLU A O 1
ATOM 1455 N N . ASP A 1 187 ? 11.248 -6.071 12.571 1.00 92.56 187 ASP A N 1
ATOM 1456 C CA . ASP A 1 187 ? 12.424 -5.778 13.402 1.00 92.56 187 ASP A CA 1
ATOM 1457 C C . ASP A 1 187 ? 12.072 -5.505 14.871 1.00 92.56 187 ASP A C 1
ATOM 1459 O O . ASP A 1 187 ? 12.947 -5.269 15.711 1.00 92.56 187 ASP A O 1
ATOM 1463 N N . LEU A 1 188 ? 10.786 -5.543 15.228 1.00 94.94 188 LEU A N 1
ATOM 1464 C CA . LEU A 1 188 ? 10.374 -5.339 16.608 1.00 94.94 188 LEU A CA 1
ATOM 1465 C C . LEU A 1 188 ? 10.897 -6.454 17.527 1.00 94.94 188 LEU A C 1
ATOM 1467 O O . LEU A 1 188 ? 10.656 -7.653 17.340 1.00 94.94 188 LEU A O 1
ATOM 1471 N N . THR A 1 189 ? 11.525 -6.030 18.621 1.00 94.31 189 THR A N 1
ATOM 1472 C CA . THR A 1 189 ? 11.995 -6.905 19.699 1.00 94.31 189 THR A CA 1
ATOM 1473 C C . THR A 1 189 ? 10.838 -7.621 20.403 1.00 94.31 189 THR A C 1
ATOM 1475 O O . THR A 1 189 ? 9.696 -7.158 20.410 1.00 94.31 189 THR A O 1
ATOM 1478 N N . ALA A 1 190 ? 11.125 -8.738 21.080 1.00 92.38 190 ALA A N 1
ATOM 1479 C CA . ALA A 1 190 ? 10.127 -9.448 21.889 1.00 92.38 190 ALA A CA 1
ATOM 1480 C C . ALA A 1 190 ? 9.452 -8.535 22.933 1.00 92.38 190 ALA A C 1
ATOM 1482 O O . ALA A 1 190 ? 8.244 -8.632 23.146 1.00 92.38 190 ALA A O 1
ATOM 1483 N N . GLN A 1 191 ? 10.212 -7.608 23.527 1.00 92.50 191 GLN A N 1
ATOM 1484 C CA . GLN A 1 191 ? 9.680 -6.618 24.460 1.00 92.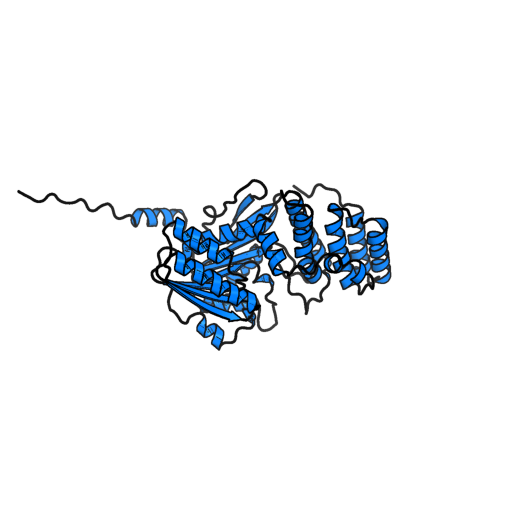50 191 GLN A CA 1
ATOM 1485 C C . GLN A 1 191 ? 8.702 -5.663 23.770 1.00 92.50 191 GLN A C 1
ATOM 1487 O O . GLN A 1 191 ? 7.608 -5.457 24.284 1.00 92.50 191 GLN A O 1
ATOM 1492 N N . GLN A 1 192 ? 9.053 -5.114 22.603 1.00 95.25 192 GLN A N 1
ATOM 1493 C CA . GLN A 1 192 ? 8.153 -4.233 21.850 1.00 95.25 192 GLN A CA 1
ATOM 1494 C C . GLN A 1 192 ? 6.856 -4.952 21.469 1.00 95.25 192 GLN A C 1
ATOM 1496 O O . GLN A 1 192 ? 5.780 -4.402 21.694 1.00 95.25 192 GLN A O 1
ATOM 1501 N N . TRP A 1 193 ? 6.935 -6.203 21.008 1.00 95.00 193 TRP A N 1
ATOM 1502 C CA . TRP A 1 193 ? 5.749 -7.017 20.724 1.00 95.00 193 TRP A CA 1
ATOM 1503 C C . TRP A 1 193 ? 4.856 -7.228 21.945 1.00 95.00 193 TRP A C 1
ATOM 1505 O O . TRP A 1 193 ? 3.642 -7.091 21.833 1.00 95.00 193 TRP A O 1
ATOM 1515 N N . ALA A 1 194 ? 5.437 -7.490 23.118 1.00 91.06 194 ALA A N 1
ATOM 1516 C CA . ALA A 1 194 ? 4.666 -7.620 24.352 1.00 91.06 194 ALA A CA 1
ATOM 1517 C C . ALA A 1 194 ? 3.912 -6.325 24.702 1.00 91.06 194 ALA A C 1
ATOM 1519 O O . ALA A 1 194 ? 2.807 -6.377 25.236 1.00 91.06 194 ALA A O 1
ATOM 1520 N N . THR A 1 195 ? 4.457 -5.154 24.349 1.00 91.50 195 THR A N 1
ATOM 1521 C CA . THR A 1 195 ? 3.747 -3.887 24.571 1.00 91.50 195 THR A CA 1
ATOM 1522 C C . THR A 1 195 ? 2.543 -3.699 23.646 1.00 91.50 195 THR A C 1
ATOM 1524 O O . THR A 1 195 ? 1.628 -2.962 24.015 1.00 91.50 195 THR A O 1
ATOM 1527 N N . LEU A 1 196 ? 2.484 -4.354 22.476 1.00 94.12 196 LEU A N 1
ATOM 1528 C CA . LEU A 1 196 ? 1.376 -4.206 21.515 1.00 94.12 196 LEU A CA 1
ATOM 1529 C C . LEU A 1 196 ? 0.017 -4.618 22.098 1.00 94.12 196 LEU A C 1
ATOM 1531 O O . LEU A 1 196 ? -1.005 -4.125 21.638 1.00 94.12 196 LEU A O 1
ATOM 1535 N N . ARG A 1 197 ? 0.020 -5.429 23.163 1.00 90.31 197 ARG A N 1
ATOM 1536 C CA . ARG A 1 197 ? -1.169 -5.846 23.917 1.00 90.31 197 ARG A CA 1
ATOM 1537 C C . ARG A 1 197 ? -1.145 -5.392 25.379 1.00 90.31 197 ARG A C 1
ATOM 1539 O O . ARG A 1 197 ? -1.506 -6.138 26.280 1.00 90.31 197 ARG A O 1
ATOM 1546 N N . ALA A 1 198 ? -0.649 -4.180 25.625 1.00 80.25 198 ALA A N 1
ATOM 1547 C CA . ALA A 1 198 ? -0.583 -3.614 26.974 1.00 80.25 198 ALA A CA 1
ATOM 1548 C C . ALA A 1 198 ? -1.964 -3.251 27.555 1.00 80.25 198 ALA A C 1
ATOM 1550 O O . ALA A 1 198 ? -2.112 -3.206 28.773 1.00 80.25 198 ALA A O 1
ATOM 1551 N N . ASP A 1 199 ? -2.953 -2.984 26.701 1.00 81.56 199 ASP A N 1
ATOM 1552 C CA . ASP A 1 199 ? -4.365 -2.890 27.074 1.00 81.56 199 ASP A CA 1
ATOM 1553 C C . ASP A 1 199 ? -5.108 -4.171 26.673 1.00 81.56 199 ASP A C 1
ATOM 1555 O O . ASP A 1 199 ? -4.610 -4.943 25.855 1.00 81.56 199 ASP A O 1
ATOM 1559 N N . GLU A 1 200 ? -6.283 -4.412 27.265 1.00 85.94 200 GLU A N 1
ATOM 1560 C CA . GLU A 1 200 ? -7.168 -5.543 26.934 1.00 85.94 200 GLU A CA 1
ATOM 1561 C C . GLU A 1 200 ? -8.268 -5.160 25.923 1.00 85.94 200 GLU A C 1
ATOM 1563 O O . GLU A 1 200 ? -9.035 -6.023 25.488 1.00 85.94 200 GLU A O 1
ATOM 1568 N N . SER A 1 201 ? -8.341 -3.894 25.486 1.00 93.50 201 SER A N 1
ATOM 1569 C CA . SER A 1 201 ? -9.348 -3.424 24.521 1.00 93.50 201 SER A CA 1
ATOM 1570 C C . SER A 1 201 ? -9.269 -4.172 23.186 1.00 93.50 201 SER A C 1
ATOM 1572 O O . SER A 1 201 ? -8.206 -4.682 22.838 1.00 93.50 201 SER A O 1
ATOM 1574 N N . PRO A 1 202 ? -10.367 -4.259 22.414 1.00 95.69 202 PRO A N 1
ATOM 1575 C CA . PRO A 1 202 ? -10.340 -4.819 21.065 1.00 95.69 202 PRO A CA 1
ATOM 1576 C C . PRO A 1 202 ? -9.189 -4.244 20.228 1.00 95.69 202 PRO A C 1
ATOM 1578 O O . PRO A 1 202 ? -9.030 -3.025 20.165 1.00 95.69 202 PRO A O 1
ATOM 1581 N N . LEU A 1 203 ? -8.396 -5.118 19.605 1.00 97.62 203 LEU A N 1
ATOM 1582 C CA . LEU A 1 203 ? -7.237 -4.745 18.792 1.00 97.62 203 LEU A CA 1
ATOM 1583 C C . LEU A 1 203 ? -7.569 -4.898 17.307 1.00 97.62 203 LEU A C 1
ATOM 1585 O O . LEU A 1 203 ? -7.864 -5.999 16.844 1.00 97.62 203 LEU A O 1
ATOM 1589 N N . VAL A 1 204 ? -7.481 -3.807 16.556 1.00 98.31 204 VAL A N 1
ATOM 1590 C CA . VAL A 1 204 ? -7.646 -3.777 15.101 1.00 98.31 204 VAL A CA 1
ATOM 1591 C C . VAL A 1 204 ? -6.306 -3.428 14.477 1.00 98.31 204 VAL A C 1
ATOM 1593 O O . VAL A 1 204 ? -5.649 -2.488 14.916 1.00 98.31 204 VAL A O 1
ATOM 1596 N N . VAL A 1 205 ? -5.891 -4.192 13.474 1.00 98.75 205 VAL A N 1
ATOM 1597 C CA . VAL A 1 205 ? -4.622 -3.991 12.773 1.00 98.75 205 VAL A CA 1
ATOM 1598 C C . VAL A 1 205 ? -4.900 -3.393 11.405 1.00 98.75 205 VAL A C 1
ATOM 1600 O O . VAL A 1 205 ? -5.750 -3.898 10.670 1.00 98.75 205 VAL A O 1
ATOM 1603 N N . HIS A 1 206 ? -4.160 -2.348 11.063 1.00 98.81 206 HIS A N 1
ATOM 1604 C CA . HIS A 1 206 ? -4.178 -1.708 9.760 1.00 98.81 206 HIS A CA 1
ATOM 1605 C C . HIS A 1 206 ? -2.761 -1.640 9.187 1.00 98.81 206 HIS A C 1
ATOM 1607 O O . HIS A 1 206 ? -1.804 -1.422 9.929 1.00 98.81 206 HIS A O 1
ATOM 1613 N N . ALA A 1 207 ? -2.626 -1.846 7.879 1.00 98.50 207 ALA A N 1
ATOM 1614 C CA . ALA A 1 207 ? -1.389 -1.578 7.156 1.00 98.50 207 ALA A CA 1
ATOM 1615 C C . ALA A 1 207 ? -1.711 -1.189 5.710 1.00 98.50 207 ALA A C 1
ATOM 1617 O O . ALA A 1 207 ? -2.268 -1.993 4.958 1.00 98.50 207 ALA A O 1
ATOM 1618 N N . ALA A 1 208 ? -1.354 0.026 5.301 1.00 97.25 208 ALA A N 1
ATOM 1619 C CA . ALA A 1 208 ? -1.545 0.479 3.929 1.00 97.25 208 ALA A CA 1
ATOM 1620 C C . ALA A 1 208 ? -0.203 0.522 3.194 1.00 97.25 208 ALA A C 1
ATOM 1622 O O . ALA A 1 208 ? 0.667 1.316 3.532 1.00 97.25 208 ALA A O 1
ATOM 1623 N N . PHE A 1 209 ? -0.058 -0.317 2.166 1.00 95.88 209 PHE A N 1
ATOM 1624 C CA . PHE A 1 209 ? 1.114 -0.381 1.291 1.00 95.88 209 PHE A CA 1
ATOM 1625 C C . PHE A 1 209 ? 2.433 -0.614 2.050 1.00 95.88 209 PHE A C 1
ATOM 1627 O O . PHE A 1 209 ? 3.452 -0.019 1.713 1.00 95.88 209 PHE A O 1
ATOM 1634 N N . ALA A 1 210 ? 2.404 -1.471 3.076 1.00 95.44 210 ALA A N 1
ATOM 1635 C CA . ALA A 1 210 ? 3.546 -1.694 3.967 1.00 95.44 210 ALA A CA 1
ATOM 1636 C C . ALA A 1 210 ? 3.946 -3.172 4.097 1.00 95.44 210 ALA A C 1
ATOM 1638 O O . ALA A 1 210 ? 5.123 -3.484 4.274 1.00 95.44 210 ALA A O 1
ATOM 163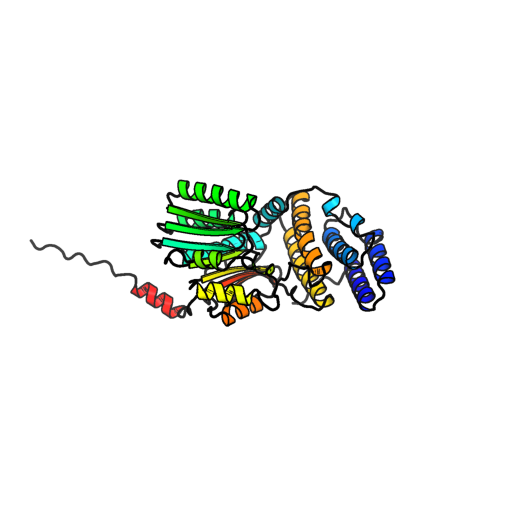9 N N . MET A 1 211 ? 3.001 -4.117 4.003 1.00 96.62 211 MET A N 1
ATOM 1640 C CA . MET A 1 211 ? 3.302 -5.522 4.304 1.00 96.62 211 MET A CA 1
ATOM 1641 C C . MET A 1 211 ? 4.116 -6.184 3.191 1.00 96.62 211 MET A C 1
ATOM 1643 O O . MET A 1 211 ? 4.879 -7.118 3.457 1.00 96.62 211 MET A O 1
ATOM 1647 N N . HIS A 1 212 ? 4.000 -5.711 1.945 1.00 95.31 212 HIS A N 1
ATOM 1648 C CA . HIS A 1 212 ? 4.814 -6.212 0.836 1.00 95.31 212 HIS A CA 1
ATOM 1649 C C . HIS A 1 212 ? 6.315 -5.937 1.001 1.00 95.31 212 HIS A C 1
ATOM 1651 O O . HIS A 1 212 ? 7.097 -6.658 0.383 1.00 95.31 212 HIS A O 1
ATOM 1657 N N . HIS A 1 213 ? 6.732 -4.993 1.854 1.00 92.75 213 HIS A N 1
ATOM 1658 C CA . HIS A 1 213 ? 8.151 -4.719 2.126 1.00 92.75 213 HIS A CA 1
ATOM 1659 C C . HIS A 1 213 ? 8.819 -5.754 3.029 1.00 92.75 213 HIS A C 1
ATOM 1661 O O . HIS A 1 213 ? 10.041 -5.919 2.964 1.00 92.75 213 HIS A O 1
ATOM 1667 N N . ILE A 1 214 ? 8.032 -6.494 3.817 1.00 92.19 214 ILE A N 1
ATOM 1668 C CA . ILE A 1 214 ? 8.551 -7.515 4.730 1.00 92.19 214 ILE A CA 1
ATOM 1669 C C . ILE A 1 214 ? 9.266 -8.592 3.917 1.00 92.19 214 ILE A C 1
ATOM 1671 O O . ILE A 1 214 ? 8.719 -9.171 2.973 1.00 92.19 214 ILE A O 1
ATOM 1675 N N . ARG A 1 215 ? 10.511 -8.886 4.282 1.00 84.88 215 ARG A N 1
ATOM 1676 C CA . ARG A 1 215 ? 11.306 -9.912 3.602 1.00 84.88 215 ARG A CA 1
ATOM 1677 C C . ARG A 1 215 ? 11.089 -11.271 4.243 1.00 84.88 215 ARG A C 1
ATOM 1679 O O . ARG A 1 215 ? 11.269 -11.428 5.446 1.00 84.88 215 ARG A O 1
ATOM 1686 N N . ASP A 1 216 ? 10.796 -12.267 3.415 1.00 80.50 216 ASP A N 1
ATOM 1687 C CA . ASP A 1 216 ? 10.761 -13.656 3.858 1.00 80.50 216 ASP A CA 1
ATOM 1688 C C . ASP A 1 216 ? 12.206 -14.166 3.986 1.00 80.50 216 ASP A C 1
ATOM 1690 O O . ASP A 1 216 ? 12.930 -14.350 3.005 1.00 80.50 216 ASP A O 1
ATOM 1694 N N . THR A 1 217 ? 12.654 -14.344 5.224 1.00 75.56 217 THR A N 1
ATOM 1695 C CA . THR A 1 217 ? 13.944 -14.946 5.575 1.00 75.56 217 THR A CA 1
ATOM 1696 C C . THR A 1 217 ? 13.735 -16.368 6.092 1.00 75.56 217 THR A C 1
ATOM 1698 O O . THR A 1 217 ? 12.616 -16.822 6.311 1.00 75.56 217 THR A O 1
ATOM 1701 N N . ARG A 1 218 ? 14.828 -17.096 6.350 1.00 63.09 218 ARG A N 1
ATOM 1702 C CA . ARG A 1 218 ? 14.752 -18.457 6.910 1.00 63.09 218 ARG A CA 1
ATOM 1703 C C . ARG A 1 218 ? 14.123 -18.522 8.309 1.00 63.09 218 ARG A C 1
ATOM 1705 O O . ARG A 1 218 ? 13.801 -19.621 8.749 1.00 63.09 218 ARG A O 1
ATOM 1712 N N . THR A 1 219 ? 14.042 -17.399 9.024 1.00 64.75 219 THR A N 1
ATOM 1713 C CA . THR A 1 219 ? 13.687 -17.346 10.455 1.00 64.75 219 THR A CA 1
ATOM 1714 C C . THR A 1 219 ? 12.627 -16.298 10.800 1.00 64.75 219 THR A C 1
ATOM 1716 O O . THR A 1 219 ? 12.283 -16.172 11.970 1.00 64.75 219 THR A O 1
ATOM 1719 N N . SER A 1 220 ? 12.194 -15.494 9.830 1.00 73.19 220 SER A N 1
ATOM 1720 C CA . SER A 1 220 ? 11.227 -14.405 10.002 1.00 73.19 220 SER A CA 1
ATOM 1721 C C . SER A 1 220 ? 10.689 -13.995 8.632 1.00 73.19 220 SER A C 1
ATOM 1723 O O . SER A 1 220 ? 11.483 -13.867 7.697 1.00 73.19 220 SER A O 1
ATOM 1725 N N . GLY A 1 221 ? 9.389 -13.764 8.500 1.00 87.56 221 GLY A N 1
ATOM 1726 C CA . GLY A 1 221 ? 8.763 -13.290 7.268 1.00 87.56 221 GLY A CA 1
ATOM 1727 C C . GLY A 1 221 ? 7.324 -12.825 7.475 1.00 87.56 221 GLY A C 1
ATOM 1728 O O . GLY A 1 221 ? 6.864 -12.650 8.607 1.00 87.56 221 GLY A O 1
ATOM 1729 N N . ARG A 1 222 ? 6.586 -12.649 6.376 1.00 93.88 222 ARG A N 1
ATOM 1730 C CA . ARG A 1 222 ? 5.181 -12.196 6.399 1.00 93.88 222 ARG A CA 1
ATOM 1731 C C . ARG A 1 222 ? 4.299 -13.104 7.260 1.00 93.88 222 ARG A C 1
ATOM 1733 O O . ARG A 1 222 ? 3.517 -12.619 8.076 1.00 93.88 222 ARG A O 1
ATOM 1740 N N . ASP A 1 223 ? 4.468 -14.418 7.114 1.00 92.75 223 ASP A N 1
ATOM 1741 C CA . ASP A 1 223 ? 3.670 -15.421 7.831 1.00 92.75 223 ASP A CA 1
ATOM 1742 C C . ASP A 1 223 ? 3.938 -15.385 9.346 1.00 92.75 223 ASP A C 1
ATOM 1744 O O . ASP A 1 223 ? 3.002 -15.532 10.137 1.00 92.75 223 ASP A O 1
ATOM 1748 N N . ASP A 1 224 ? 5.180 -15.104 9.761 1.00 93.50 224 ASP A N 1
ATOM 1749 C CA . ASP A 1 224 ? 5.540 -14.937 11.174 1.00 93.50 224 ASP A CA 1
ATOM 1750 C C . ASP A 1 224 ? 4.903 -13.680 11.767 1.00 93.50 224 ASP A C 1
ATOM 1752 O O . ASP A 1 224 ? 4.376 -13.719 12.881 1.00 93.50 224 ASP A O 1
ATOM 1756 N N . VAL A 1 225 ? 4.889 -12.568 11.023 1.00 96.19 225 VAL A N 1
ATOM 1757 C CA . VAL A 1 225 ? 4.203 -11.344 11.459 1.00 96.19 225 VAL A CA 1
ATOM 1758 C C . VAL A 1 225 ? 2.710 -11.613 11.644 1.00 96.19 225 VAL A C 1
ATOM 1760 O O . VAL A 1 225 ? 2.177 -11.318 12.714 1.00 96.19 225 VAL A O 1
ATOM 1763 N N . PHE A 1 226 ? 2.041 -12.255 10.683 1.00 97.06 226 PHE A N 1
ATOM 1764 C CA . PHE A 1 226 ? 0.627 -12.614 10.830 1.00 97.06 226 PHE A CA 1
ATOM 1765 C C . PHE A 1 226 ? 0.375 -13.579 11.995 1.00 97.06 226 PHE A C 1
ATOM 1767 O O . PHE A 1 226 ? -0.581 -13.386 12.747 1.00 97.06 226 PHE A O 1
ATOM 1774 N N . ALA A 1 227 ? 1.241 -14.575 12.210 1.00 95.56 227 ALA A N 1
ATOM 1775 C CA . ALA A 1 227 ? 1.133 -15.485 13.350 1.00 95.56 227 ALA A CA 1
ATOM 1776 C C . ALA A 1 227 ? 1.262 -14.743 14.693 1.00 95.56 227 ALA A C 1
ATOM 1778 O O . ALA A 1 227 ? 0.516 -15.018 15.636 1.00 95.56 227 ALA A O 1
ATOM 1779 N N . ARG A 1 228 ? 2.158 -13.753 14.783 1.00 96.19 228 ARG A N 1
ATOM 1780 C CA . ARG A 1 228 ? 2.302 -12.913 15.981 1.00 96.19 228 ARG A CA 1
ATOM 1781 C C . ARG A 1 228 ? 1.100 -11.996 16.178 1.00 96.19 228 ARG A C 1
ATOM 1783 O O . ARG A 1 228 ? 0.603 -11.922 17.296 1.00 96.19 228 ARG A O 1
ATOM 1790 N N . LEU A 1 229 ? 0.575 -11.373 15.120 1.00 96.69 229 LEU A N 1
ATOM 1791 C CA . LEU A 1 229 ? -0.671 -10.596 15.187 1.00 96.69 229 LEU A CA 1
ATOM 1792 C C . LEU A 1 229 ? -1.848 -11.463 15.658 1.00 96.69 229 LEU A C 1
ATOM 1794 O O . LEU A 1 229 ? -2.645 -11.029 16.490 1.00 96.69 229 LEU A O 1
ATOM 1798 N N . ARG A 1 230 ? -1.926 -12.721 15.202 1.00 96.31 230 ARG A N 1
ATOM 1799 C CA . ARG A 1 230 ? -2.923 -13.683 15.685 1.00 96.31 230 ARG A CA 1
ATOM 1800 C C . ARG A 1 230 ? -2.745 -13.997 17.170 1.00 96.31 230 ARG A C 1
ATOM 1802 O O . ARG A 1 230 ? -3.749 -14.111 17.875 1.00 96.31 230 ARG A O 1
ATOM 1809 N N . ALA A 1 231 ? -1.505 -14.130 17.641 1.00 95.56 231 ALA A N 1
ATOM 1810 C CA . ALA A 1 231 ? -1.178 -14.377 19.047 1.00 95.56 231 ALA A CA 1
ATOM 1811 C C . ALA A 1 231 ? -1.483 -13.179 19.965 1.00 95.56 231 ALA A C 1
ATOM 1813 O O . ALA A 1 231 ? -1.720 -13.377 21.154 1.00 95.56 231 ALA A O 1
ATOM 1814 N N . LEU A 1 232 ? -1.539 -11.957 19.421 1.00 95.38 232 LEU A N 1
ATOM 1815 C CA . LEU A 1 232 ? -2.040 -10.769 20.127 1.00 95.38 232 LEU A CA 1
ATOM 1816 C C . LEU A 1 232 ? -3.575 -10.732 20.243 1.00 95.38 232 LEU A C 1
ATOM 1818 O O . LEU A 1 232 ? -4.121 -9.796 20.821 1.00 95.38 232 LEU A O 1
ATOM 1822 N N . ASP A 1 233 ? -4.270 -11.731 19.696 1.00 94.50 233 ASP A N 1
ATOM 1823 C CA . ASP A 1 233 ? -5.731 -11.790 19.627 1.00 94.50 233 ASP A CA 1
ATOM 1824 C C . ASP A 1 233 ? -6.346 -10.597 18.872 1.00 94.50 233 ASP A C 1
ATOM 1826 O O . ASP A 1 233 ? -7.372 -10.050 19.269 1.00 94.50 233 ASP A O 1
ATOM 1830 N N . ALA A 1 234 ? -5.704 -10.182 17.771 1.00 96.56 234 ALA A N 1
ATOM 1831 C CA . ALA A 1 234 ? -6.237 -9.150 16.885 1.00 96.56 234 ALA A CA 1
ATOM 1832 C C . ALA A 1 234 ? -7.630 -9.543 16.359 1.00 96.56 234 ALA A C 1
ATOM 1834 O O . ALA A 1 234 ? -7.804 -10.610 15.767 1.00 96.56 234 ALA A O 1
ATOM 1835 N N . ASP A 1 235 ? -8.616 -8.666 16.548 1.00 95.88 235 ASP A N 1
ATOM 1836 C CA . ASP A 1 235 ? -10.007 -8.887 16.149 1.00 95.88 235 ASP A CA 1
ATOM 1837 C C . ASP A 1 235 ? -10.190 -8.804 14.631 1.00 95.88 235 ASP A C 1
ATOM 1839 O O . ASP A 1 235 ? -11.003 -9.543 14.059 1.00 95.88 235 ASP A O 1
ATOM 18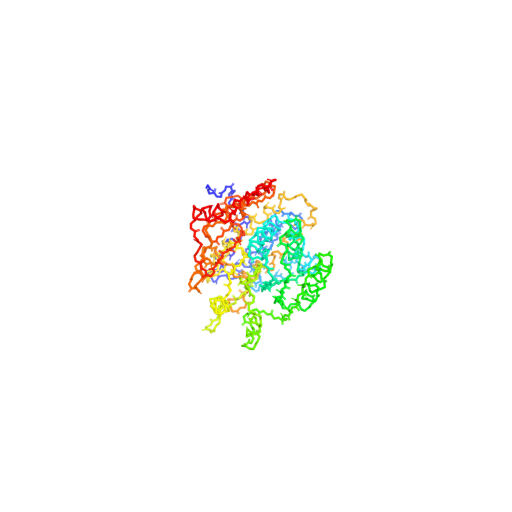43 N N . ALA A 1 236 ? -9.432 -7.918 13.985 1.00 97.50 236 ALA A N 1
ATOM 1844 C CA . ALA A 1 236 ? -9.400 -7.762 12.540 1.00 97.50 236 ALA A CA 1
ATOM 1845 C C . ALA A 1 236 ? -8.031 -7.282 12.052 1.00 97.50 236 ALA A C 1
ATOM 1847 O O . ALA A 1 236 ? -7.341 -6.538 12.748 1.00 97.50 236 ALA A O 1
ATOM 1848 N N . VAL A 1 237 ? -7.682 -7.692 10.836 1.00 98.62 237 VAL A N 1
ATOM 1849 C CA . VAL A 1 237 ? -6.526 -7.222 10.071 1.00 98.62 237 VAL A CA 1
ATOM 1850 C C . VAL A 1 237 ? -7.044 -6.668 8.750 1.00 98.62 237 VAL A C 1
ATOM 1852 O O . VAL A 1 237 ? -7.746 -7.372 8.018 1.00 98.62 237 VAL A O 1
ATOM 1855 N N . ILE A 1 238 ? -6.729 -5.406 8.469 1.00 98.81 238 ILE A N 1
ATOM 1856 C CA . ILE A 1 238 ? -7.127 -4.691 7.256 1.00 98.81 238 ILE A CA 1
ATOM 1857 C C . ILE A 1 238 ?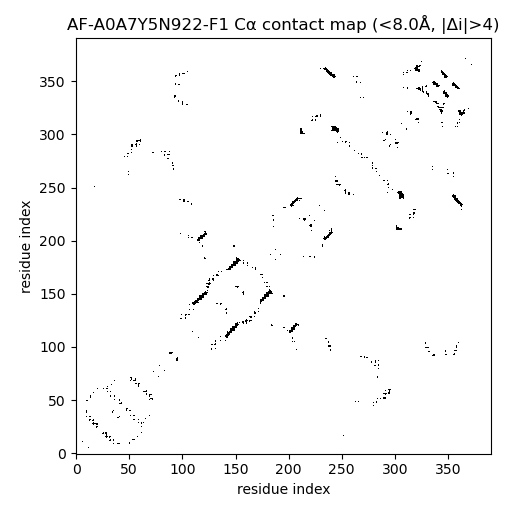 -5.863 -4.224 6.542 1.00 98.81 238 ILE A C 1
ATOM 1859 O O . ILE A 1 238 ? -5.059 -3.502 7.126 1.00 98.81 238 ILE A O 1
ATOM 1863 N N . LEU A 1 239 ? -5.681 -4.647 5.292 1.00 98.75 239 LEU A N 1
ATOM 1864 C CA . LEU A 1 239 ? -4.481 -4.346 4.508 1.00 98.75 239 LEU A CA 1
ATOM 1865 C C . LEU A 1 239 ? -4.863 -3.625 3.218 1.00 98.75 239 LEU A C 1
ATOM 1867 O O . LEU A 1 239 ? -5.855 -4.003 2.604 1.00 98.75 239 LEU A O 1
ATOM 1871 N N . CYS A 1 240 ? -4.062 -2.663 2.764 1.00 98.62 240 CYS A N 1
ATOM 1872 C CA . CYS A 1 240 ? -4.129 -2.157 1.390 1.00 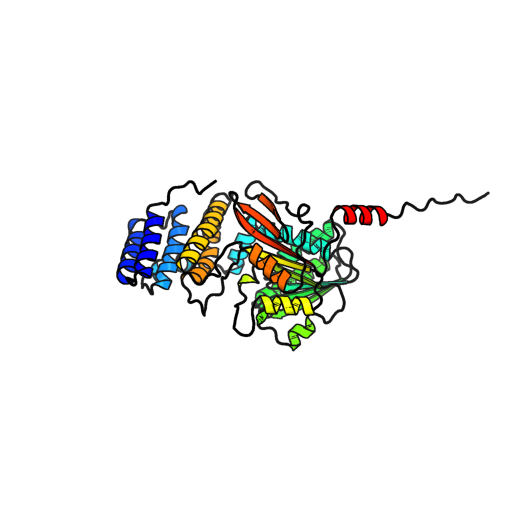98.62 240 CYS A CA 1
ATOM 1873 C C . CYS A 1 240 ? -2.864 -2.579 0.647 1.00 98.62 240 CYS A C 1
ATOM 1875 O O . CYS A 1 240 ? -1.776 -2.175 1.038 1.00 98.62 240 CYS A O 1
ATOM 1877 N N . GLU A 1 241 ? -2.986 -3.379 -0.408 1.00 98.50 241 GLU A N 1
ATOM 1878 C CA . GLU A 1 241 ? -1.829 -3.961 -1.097 1.00 98.50 241 GLU A CA 1
ATOM 1879 C C . GLU A 1 241 ? -1.971 -3.878 -2.625 1.00 98.50 241 GLU A C 1
ATOM 1881 O O . GLU A 1 241 ? -3.076 -4.077 -3.149 1.00 98.50 241 GLU A O 1
ATOM 1886 N N . PRO A 1 242 ? -0.887 -3.598 -3.375 1.00 98.19 242 PRO A N 1
ATOM 1887 C CA . PRO A 1 242 ? -0.899 -3.719 -4.827 1.00 98.19 242 PRO A CA 1
ATOM 1888 C C . PRO A 1 242 ? -1.163 -5.170 -5.238 1.00 98.19 242 PRO A C 1
ATOM 1890 O O . PRO A 1 242 ? -0.571 -6.099 -4.691 1.00 98.19 242 PRO A O 1
ATOM 1893 N N . ASN A 1 243 ? -2.021 -5.375 -6.235 1.00 98.12 243 ASN A N 1
ATOM 1894 C CA . ASN A 1 243 ? -2.316 -6.703 -6.767 1.00 98.12 243 ASN A CA 1
ATOM 1895 C C . ASN A 1 243 ? -1.453 -6.975 -8.010 1.00 98.12 243 ASN A C 1
ATOM 1897 O O . ASN A 1 243 ? -1.828 -6.638 -9.135 1.00 98.12 243 ASN A O 1
ATOM 1901 N N . ALA A 1 244 ? -0.273 -7.554 -7.790 1.00 97.38 244 ALA A N 1
ATOM 1902 C CA . ALA A 1 244 ? 0.664 -7.971 -8.834 1.00 97.38 244 ALA A CA 1
ATOM 1903 C C . ALA A 1 244 ? 1.598 -9.072 -8.307 1.00 97.38 244 ALA A C 1
ATOM 1905 O O . ALA A 1 244 ? 1.852 -9.126 -7.108 1.00 97.38 244 ALA A O 1
ATOM 1906 N N . ASP A 1 245 ? 2.143 -9.924 -9.181 1.00 96.69 245 ASP A N 1
ATOM 1907 C CA . ASP A 1 245 ? 3.151 -10.921 -8.791 1.00 96.69 245 ASP A CA 1
ATOM 1908 C C . ASP A 1 245 ? 4.564 -10.395 -9.071 1.00 96.69 245 ASP A C 1
ATOM 1910 O O . ASP A 1 245 ? 5.162 -10.622 -10.127 1.00 96.69 245 ASP A O 1
ATOM 1914 N N . HIS A 1 246 ? 5.110 -9.668 -8.098 1.00 96.25 246 HIS A N 1
ATOM 1915 C CA . HIS A 1 246 ? 6.512 -9.248 -8.096 1.00 96.25 246 HIS A CA 1
ATOM 1916 C C . HIS A 1 246 ? 7.358 -10.107 -7.149 1.00 96.25 246 HIS A C 1
ATOM 1918 O O . HIS A 1 246 ? 8.564 -9.882 -7.013 1.00 96.25 246 HIS A O 1
ATOM 1924 N N . HIS A 1 247 ? 6.766 -11.120 -6.515 1.00 93.31 247 HIS A N 1
ATOM 1925 C CA . HIS A 1 247 ? 7.430 -12.017 -5.575 1.00 93.31 247 HIS A CA 1
ATOM 1926 C C . HIS A 1 247 ? 7.828 -13.363 -6.210 1.00 93.31 247 HIS A C 1
ATOM 1928 O O . HIS A 1 247 ? 7.888 -14.396 -5.553 1.00 93.31 247 HIS A O 1
ATOM 1934 N N . THR A 1 248 ? 8.168 -13.355 -7.497 1.00 90.50 248 THR A N 1
ATOM 1935 C CA . THR A 1 248 ? 8.678 -14.533 -8.210 1.00 90.50 248 THR A CA 1
ATOM 1936 C C . THR A 1 248 ? 10.183 -14.437 -8.459 1.00 90.50 248 THR A C 1
ATOM 1938 O O . THR A 1 248 ? 10.699 -13.362 -8.757 1.00 90.50 248 THR A O 1
ATOM 1941 N N . GLU A 1 249 ? 10.907 -15.560 -8.404 1.00 88.88 249 GLU A N 1
ATOM 1942 C CA . GLU A 1 249 ? 12.340 -15.626 -8.741 1.00 88.88 249 GLU A CA 1
ATOM 1943 C C . GLU A 1 249 ? 12.610 -15.369 -10.234 1.00 88.88 249 GLU A C 1
ATOM 1945 O O . GLU A 1 249 ? 13.683 -14.886 -10.612 1.00 88.88 249 GLU A O 1
ATOM 1950 N N . SER A 1 250 ? 11.626 -15.643 -11.099 1.00 91.75 250 SER A N 1
ATOM 1951 C CA . SER A 1 250 ? 11.767 -15.477 -12.544 1.00 91.75 250 SER A CA 1
ATOM 1952 C C . SER A 1 250 ? 11.783 -14.002 -12.935 1.00 91.75 250 SER A C 1
ATOM 1954 O O . SER A 1 250 ? 10.752 -13.334 -12.936 1.00 91.75 250 SER A O 1
ATOM 1956 N N . PHE A 1 251 ? 12.952 -13.506 -13.348 1.00 91.06 251 PHE A N 1
ATOM 1957 C CA . PHE A 1 251 ? 13.107 -12.124 -13.808 1.00 91.06 251 PHE A CA 1
ATOM 1958 C C . PHE A 1 251 ? 12.153 -11.762 -14.956 1.00 91.06 251 PHE A C 1
ATOM 1960 O O . PHE A 1 251 ? 11.587 -10.675 -14.957 1.00 91.06 251 PHE A O 1
ATOM 1967 N N . PHE A 1 252 ? 11.933 -12.677 -15.908 1.00 92.50 252 PHE A N 1
ATOM 1968 C CA . PHE A 1 252 ? 11.044 -12.422 -17.045 1.00 92.50 252 PHE A CA 1
ATOM 1969 C C . PHE A 1 252 ? 9.587 -12.262 -16.595 1.00 92.50 252 PHE A C 1
ATOM 1971 O O . PHE A 1 252 ? 8.937 -11.300 -16.984 1.00 92.50 252 PHE A O 1
ATOM 1978 N N . ARG A 1 253 ? 9.108 -13.135 -15.695 1.00 94.12 253 ARG A N 1
ATOM 1979 C CA . ARG A 1 253 ? 7.757 -13.008 -15.126 1.00 94.12 253 ARG A CA 1
ATOM 1980 C C . ARG A 1 253 ? 7.607 -11.741 -14.288 1.00 94.12 253 ARG A C 1
ATOM 1982 O O . ARG A 1 253 ? 6.589 -11.070 -14.407 1.00 94.12 253 ARG A O 1
ATOM 1989 N N . ARG A 1 254 ? 8.630 -11.373 -13.499 1.00 94.69 254 ARG A N 1
ATOM 1990 C CA . ARG A 1 254 ? 8.639 -10.086 -12.780 1.00 94.69 254 ARG A CA 1
ATOM 1991 C C . ARG A 1 254 ? 8.520 -8.911 -13.745 1.00 94.69 254 ARG A C 1
ATOM 1993 O O . ARG A 1 254 ? 7.732 -8.011 -13.487 1.00 94.69 254 ARG A O 1
ATOM 2000 N N . PHE A 1 255 ? 9.269 -8.924 -14.850 1.00 96.25 255 PHE A N 1
ATOM 2001 C CA . PHE A 1 255 ? 9.178 -7.881 -15.871 1.00 96.25 255 PHE A CA 1
ATOM 2002 C C . PHE A 1 255 ? 7.784 -7.809 -16.495 1.00 96.25 255 PHE A C 1
ATOM 2004 O O . PHE A 1 255 ? 7.231 -6.719 -16.581 1.00 96.25 255 PHE A O 1
ATOM 2011 N N . GLU A 1 256 ? 7.203 -8.939 -16.903 1.00 95.81 256 GLU A N 1
ATOM 2012 C CA . GLU A 1 256 ? 5.858 -8.977 -17.491 1.00 95.81 256 GLU A CA 1
ATOM 2013 C C . GLU A 1 256 ? 4.792 -8.468 -16.513 1.00 95.81 256 GLU A C 1
ATOM 2015 O O . GLU A 1 256 ? 3.978 -7.623 -16.887 1.00 95.81 256 GLU A O 1
ATOM 2020 N N . SER A 1 257 ? 4.836 -8.921 -15.254 1.00 96.94 257 SER A N 1
ATOM 2021 C CA . SER A 1 257 ? 3.913 -8.468 -14.207 1.00 96.94 257 SER A CA 1
ATOM 2022 C C . SER A 1 257 ? 4.072 -6.974 -13.920 1.00 96.94 257 SER A C 1
ATOM 2024 O O . SER A 1 257 ? 3.080 -6.248 -13.899 1.00 96.94 257 SER A O 1
ATOM 2026 N N . ALA A 1 258 ? 5.309 -6.488 -13.763 1.00 97.38 258 ALA A N 1
ATOM 2027 C CA . ALA A 1 258 ? 5.576 -5.068 -13.544 1.00 97.38 258 ALA A CA 1
ATOM 2028 C C . ALA A 1 258 ? 5.108 -4.231 -14.738 1.00 97.38 258 ALA A C 1
ATOM 2030 O O . ALA A 1 258 ? 4.479 -3.189 -14.563 1.00 97.38 258 ALA A O 1
ATOM 2031 N N . TRP A 1 259 ? 5.377 -4.693 -15.961 1.00 96.88 259 TRP A N 1
ATOM 2032 C CA . TRP A 1 259 ? 4.952 -4.008 -17.173 1.00 96.88 259 TRP A CA 1
ATOM 2033 C C . TRP A 1 259 ? 3.432 -3.874 -17.249 1.00 96.88 259 TRP A C 1
ATOM 2035 O O . TRP A 1 259 ? 2.957 -2.763 -17.485 1.00 96.88 259 TRP A O 1
ATOM 2045 N N . ASP A 1 260 ? 2.671 -4.952 -17.033 1.00 96.19 260 ASP A N 1
ATOM 2046 C CA . ASP A 1 260 ? 1.201 -4.899 -17.056 1.00 96.19 260 ASP A CA 1
ATOM 2047 C C . ASP A 1 260 ? 0.662 -3.983 -15.948 1.00 96.19 260 ASP A C 1
ATOM 2049 O O . ASP A 1 260 ? -0.092 -3.048 -16.237 1.00 96.19 260 ASP A O 1
ATOM 2053 N N . HIS A 1 261 ? 1.120 -4.181 -14.708 1.00 97.94 261 HIS A N 1
ATOM 2054 C CA . HIS A 1 261 ? 0.661 -3.422 -13.548 1.00 97.94 261 HIS A CA 1
ATOM 2055 C C . HIS A 1 261 ? 0.928 -1.917 -13.705 1.00 97.94 261 HIS A C 1
ATOM 2057 O O . HIS A 1 261 ? -0.004 -1.108 -13.716 1.00 97.94 261 HIS A O 1
ATOM 2063 N N . PHE A 1 262 ? 2.186 -1.517 -13.910 1.00 97.31 262 PHE A N 1
ATOM 2064 C CA . PHE A 1 262 ? 2.536 -0.099 -13.993 1.00 97.31 262 PHE A CA 1
ATOM 2065 C C . PHE A 1 262 ? 2.065 0.553 -15.296 1.00 97.31 262 PHE A C 1
ATOM 2067 O O . PHE A 1 262 ? 1.732 1.736 -15.287 1.00 97.31 262 PHE A O 1
ATOM 2074 N N . SER A 1 263 ? 1.940 -0.183 -16.409 1.00 95.69 263 SER A N 1
ATOM 2075 C CA . SER A 1 263 ? 1.350 0.384 -17.633 1.00 95.69 263 SER A CA 1
ATOM 2076 C C . SER A 1 263 ? -0.129 0.719 -17.470 1.00 95.69 263 SER A C 1
ATOM 2078 O O . SER A 1 263 ? -0.593 1.695 -18.063 1.00 95.69 263 SER A O 1
ATOM 2080 N N . ARG A 1 264 ? -0.884 -0.065 -16.692 1.00 96.75 264 ARG A N 1
ATOM 2081 C CA . ARG A 1 264 ? -2.272 0.256 -16.327 1.00 96.75 264 ARG A CA 1
ATOM 2082 C C . ARG A 1 264 ? -2.326 1.442 -15.375 1.00 96.75 264 ARG A C 1
ATOM 2084 O O . ARG A 1 264 ? -3.061 2.382 -15.653 1.00 96.75 264 ARG A O 1
ATOM 2091 N N . THR A 1 265 ? -1.492 1.451 -14.335 1.00 97.44 265 THR A N 1
ATOM 2092 C CA . THR A 1 265 ? -1.378 2.585 -13.405 1.00 97.44 265 THR A CA 1
ATOM 2093 C C . THR A 1 265 ? -1.039 3.886 -14.135 1.00 97.44 265 THR A C 1
ATOM 2095 O O . THR A 1 265 ? -1.667 4.912 -13.894 1.00 97.44 265 THR A O 1
ATOM 2098 N N . PHE A 1 266 ? -0.107 3.860 -15.089 1.00 96.12 266 PHE A N 1
ATOM 2099 C CA . PHE A 1 266 ? 0.255 5.045 -15.867 1.00 96.12 266 PHE A CA 1
ATOM 2100 C C . PHE A 1 266 ? -0.858 5.495 -16.811 1.00 96.12 266 PHE A C 1
ATOM 2102 O O . PHE A 1 266 ? -1.093 6.692 -16.902 1.00 96.12 266 PHE A O 1
ATOM 2109 N N . ARG A 1 267 ? -1.596 4.572 -17.442 1.00 96.00 267 ARG A N 1
ATOM 2110 C CA . ARG A 1 267 ? -2.776 4.935 -18.246 1.00 96.00 267 ARG A CA 1
ATOM 2111 C C . ARG A 1 267 ? -3.904 5.518 -17.397 1.00 96.00 267 ARG A C 1
ATOM 2113 O O . ARG A 1 267 ? -4.564 6.453 -17.838 1.00 96.00 267 ARG A O 1
ATOM 2120 N N . LEU A 1 268 ? -4.086 5.024 -16.173 1.00 96.50 268 LEU A N 1
ATOM 2121 C CA . LEU A 1 268 ? -4.997 5.641 -15.213 1.00 96.50 268 LEU A CA 1
ATOM 2122 C C . LEU A 1 268 ? -4.541 7.068 -14.881 1.00 96.50 268 LEU A C 1
ATOM 2124 O O . LEU A 1 268 ? -5.353 7.984 -14.950 1.00 96.50 268 LEU A O 1
ATOM 2128 N N . ILE A 1 269 ? -3.246 7.274 -14.608 1.00 96.06 269 ILE A N 1
ATOM 2129 C CA . ILE A 1 269 ? -2.658 8.608 -14.396 1.00 96.06 269 ILE A CA 1
ATOM 2130 C C . ILE A 1 269 ? -2.865 9.517 -15.614 1.00 96.06 269 ILE A C 1
ATOM 2132 O O . ILE A 1 269 ? -3.160 10.697 -15.445 1.00 96.06 269 ILE A O 1
ATOM 2136 N N . ASP A 1 270 ? -2.747 8.992 -16.833 1.00 94.56 270 ASP A N 1
ATOM 2137 C CA . ASP A 1 270 ? -2.953 9.736 -18.083 1.00 94.56 270 ASP A CA 1
ATOM 2138 C C . ASP A 1 270 ? -4.403 10.205 -18.271 1.00 94.56 270 ASP A C 1
ATOM 2140 O O . ASP A 1 270 ? -4.636 11.234 -18.901 1.00 94.56 270 ASP A O 1
ATOM 2144 N N . GLY A 1 271 ? -5.369 9.521 -17.656 1.00 94.38 271 GLY A N 1
ATOM 2145 C CA . GLY A 1 271 ? -6.777 9.921 -17.651 1.00 94.38 271 GLY A CA 1
ATOM 2146 C C . GLY A 1 271 ? -7.153 10.982 -16.609 1.00 94.38 271 GLY A C 1
ATOM 2147 O O . GLY A 1 271 ? -8.283 11.463 -16.630 1.00 94.38 271 GLY A O 1
ATOM 2148 N N . LEU A 1 272 ? -6.254 11.345 -15.684 1.00 94.88 272 LEU A N 1
ATOM 2149 C CA . LEU A 1 272 ? -6.571 12.274 -14.591 1.00 94.88 272 LEU A CA 1
ATOM 2150 C C . LEU A 1 272 ? -6.569 13.739 -15.042 1.00 94.88 272 LEU A C 1
ATOM 2152 O O . LEU A 1 272 ? -5.741 14.151 -15.861 1.00 94.88 272 LEU A O 1
ATOM 2156 N N . ASP A 1 273 ? -7.442 14.541 -14.434 1.00 94.19 273 ASP A N 1
ATOM 2157 C CA . ASP A 1 273 ? -7.463 15.999 -14.581 1.00 94.19 273 ASP A CA 1
ATOM 2158 C C . ASP A 1 273 ? -6.468 16.649 -13.604 1.00 94.19 273 ASP A C 1
ATOM 2160 O O . ASP A 1 273 ? -6.804 17.057 -12.493 1.00 94.19 273 ASP A O 1
ATOM 2164 N N . VAL A 1 274 ? -5.195 16.644 -13.996 1.00 94.50 274 VAL A N 1
ATOM 2165 C CA . VAL A 1 274 ? -4.063 17.202 -13.243 1.00 94.50 274 VAL A CA 1
ATOM 2166 C C . VAL A 1 274 ? -3.114 17.918 -14.197 1.00 94.50 274 VAL A C 1
ATOM 2168 O O . VAL A 1 274 ? -3.093 17.639 -15.404 1.00 94.50 274 VAL A O 1
ATOM 2171 N N . SER A 1 275 ? -2.275 18.813 -13.668 1.00 94.19 275 SER A N 1
ATOM 2172 C CA . SER A 1 275 ? -1.275 19.483 -14.500 1.00 94.19 275 SER A CA 1
ATOM 2173 C C . SER A 1 275 ? -0.281 18.472 -15.102 1.00 94.19 275 SER A C 1
ATOM 2175 O O . SER A 1 275 ? 0.021 17.455 -14.468 1.00 94.19 275 SER A O 1
ATOM 2177 N N . PRO A 1 276 ? 0.305 18.742 -16.286 1.00 90.00 276 PRO A N 1
ATOM 2178 C CA . PRO A 1 276 ? 1.332 17.871 -16.870 1.00 90.00 276 PRO A CA 1
ATOM 2179 C C . PRO A 1 276 ? 2.501 17.593 -15.913 1.00 90.00 276 PRO A C 1
ATOM 2181 O O . PRO A 1 276 ? 3.001 16.473 -15.830 1.00 90.00 276 PRO A O 1
ATOM 2184 N N . ARG A 1 277 ? 2.883 18.595 -15.107 1.00 88.50 277 ARG A N 1
ATOM 2185 C CA . ARG A 1 277 ? 3.924 18.460 -14.082 1.00 88.50 277 ARG A CA 1
ATOM 2186 C C . ARG A 1 277 ? 3.538 17.454 -12.996 1.00 88.50 277 ARG A C 1
ATOM 2188 O O . ARG A 1 277 ? 4.350 16.605 -12.648 1.00 88.50 277 ARG A O 1
ATOM 2195 N N . GLU A 1 278 ? 2.320 17.536 -12.463 1.00 92.25 278 GLU A N 1
ATOM 2196 C CA . GLU A 1 278 ? 1.832 16.588 -11.450 1.00 92.25 278 GLU A CA 1
ATOM 2197 C C . GLU A 1 278 ? 1.672 15.184 -12.031 1.00 92.25 278 GLU A C 1
ATOM 2199 O O . GLU A 1 278 ? 2.097 14.217 -11.404 1.00 92.25 278 GLU A O 1
ATOM 2204 N N . ARG A 1 279 ? 1.134 15.069 -13.252 1.00 92.56 279 ARG A N 1
ATOM 2205 C CA . ARG A 1 279 ? 1.020 13.797 -13.982 1.00 92.56 279 ARG A CA 1
ATOM 2206 C C . ARG A 1 279 ? 2.371 13.101 -14.085 1.00 92.56 279 ARG A C 1
ATOM 2208 O O . ARG A 1 279 ? 2.503 11.929 -13.732 1.00 92.56 279 ARG A O 1
ATOM 2215 N N . ARG A 1 280 ? 3.390 13.841 -14.524 1.00 88.94 280 ARG A N 1
ATOM 2216 C CA . ARG A 1 280 ? 4.747 13.320 -14.645 1.00 88.94 280 ARG A CA 1
ATOM 2217 C C . ARG A 1 280 ? 5.359 12.986 -13.288 1.00 88.94 280 ARG A C 1
ATOM 2219 O O . ARG A 1 280 ? 5.929 11.908 -13.153 1.00 88.94 280 ARG A O 1
ATOM 2226 N N . ALA A 1 281 ? 5.193 13.838 -12.277 1.00 89.31 281 ALA A N 1
ATOM 2227 C CA . ALA A 1 281 ? 5.668 13.570 -10.919 1.00 89.31 281 ALA A CA 1
ATOM 2228 C C . ALA A 1 281 ? 5.056 12.284 -10.330 1.00 89.31 281 ALA A C 1
ATOM 2230 O O . ALA A 1 281 ? 5.772 11.478 -9.739 1.00 89.31 281 ALA A O 1
ATOM 2231 N N . MET A 1 282 ? 3.761 12.037 -10.562 1.00 92.88 282 MET A N 1
ATOM 2232 C CA . MET A 1 282 ? 3.104 10.791 -10.155 1.00 92.88 282 MET A CA 1
ATOM 2233 C C . MET A 1 282 ? 3.661 9.566 -10.888 1.00 92.88 282 MET A C 1
ATOM 2235 O O . MET A 1 282 ? 3.863 8.536 -10.259 1.00 92.88 282 MET A O 1
ATOM 2239 N N . LYS A 1 283 ? 3.962 9.650 -12.193 1.00 92.06 283 LYS A N 1
ATOM 2240 C CA . LYS A 1 283 ? 4.646 8.547 -12.900 1.00 92.06 283 LYS A CA 1
ATOM 2241 C C . LYS A 1 283 ? 6.047 8.303 -12.331 1.00 92.06 283 LYS A C 1
ATOM 2243 O O . LYS A 1 283 ? 6.446 7.157 -12.141 1.00 92.06 283 LYS A O 1
ATOM 2248 N N . LEU A 1 284 ? 6.783 9.377 -12.034 1.00 88.88 284 LEU A N 1
ATOM 2249 C CA . LEU A 1 284 ? 8.140 9.297 -11.494 1.00 88.88 284 LEU A CA 1
ATOM 2250 C C . LEU A 1 284 ? 8.187 8.697 -10.084 1.00 88.88 284 LEU A C 1
ATOM 2252 O O . LEU A 1 284 ? 9.164 8.014 -9.783 1.00 88.88 284 LEU A O 1
ATOM 2256 N N . PHE A 1 285 ? 7.144 8.873 -9.263 1.00 90.44 285 PHE A N 1
ATOM 2257 C CA . PHE A 1 285 ? 7.023 8.239 -7.943 1.00 90.44 285 PHE A CA 1
ATOM 2258 C C . PHE A 1 285 ? 7.271 6.720 -8.001 1.00 90.44 285 PHE A C 1
ATOM 2260 O O . PHE A 1 285 ? 8.076 6.199 -7.229 1.00 90.44 285 PHE A O 1
ATOM 2267 N N . PHE A 1 286 ? 6.676 6.042 -8.987 1.00 93.38 286 PHE A N 1
ATOM 2268 C CA . PHE A 1 286 ? 6.786 4.590 -9.178 1.00 93.38 286 PHE A CA 1
ATOM 2269 C C . PHE A 1 286 ? 8.129 4.133 -9.768 1.00 93.38 286 PHE A C 1
ATOM 2271 O O . PHE A 1 286 ? 8.384 2.935 -9.870 1.00 93.38 286 PHE A O 1
ATOM 2278 N N . THR A 1 287 ? 9.022 5.057 -10.144 1.00 90.12 287 THR A N 1
ATOM 2279 C CA . THR A 1 287 ? 10.358 4.704 -10.656 1.00 90.12 287 THR A CA 1
ATOM 2280 C C . THR A 1 287 ? 11.131 3.884 -9.634 1.00 90.12 287 THR A C 1
ATOM 2282 O O . THR A 1 287 ? 11.758 2.898 -10.005 1.00 90.12 287 THR A O 1
ATOM 2285 N N . ARG A 1 288 ? 11.068 4.262 -8.350 1.00 88.06 288 ARG A N 1
ATOM 2286 C CA . ARG A 1 288 ? 11.784 3.549 -7.283 1.00 88.06 288 ARG A CA 1
ATOM 2287 C C . ARG A 1 288 ? 11.267 2.125 -7.118 1.00 88.06 288 ARG A C 1
ATOM 2289 O O . ARG A 1 288 ? 12.079 1.215 -7.003 1.00 88.06 288 ARG A O 1
ATOM 2296 N N . GLU A 1 289 ? 9.949 1.945 -7.188 1.00 93.38 289 GLU A N 1
ATOM 2297 C CA . GLU A 1 289 ? 9.338 0.619 -7.113 1.00 93.38 289 GLU A CA 1
ATOM 2298 C C . GLU A 1 289 ? 9.774 -0.261 -8.289 1.00 93.38 289 GLU A C 1
ATOM 2300 O O . GLU A 1 289 ? 10.290 -1.358 -8.098 1.00 93.38 289 GLU A O 1
ATOM 2305 N N . ILE A 1 290 ? 9.647 0.244 -9.521 1.00 95.56 290 ILE A N 1
ATOM 2306 C CA . ILE A 1 290 ? 10.026 -0.492 -10.737 1.00 95.56 290 ILE A CA 1
ATOM 2307 C C . ILE A 1 290 ? 11.520 -0.844 -10.734 1.00 95.56 290 ILE A C 1
ATOM 2309 O O . ILE A 1 290 ? 11.911 -1.943 -11.136 1.00 95.56 290 ILE A O 1
ATOM 2313 N N . GLU A 1 291 ? 12.369 0.078 -10.286 1.00 91.69 291 GLU A N 1
ATOM 2314 C CA . GLU A 1 291 ? 13.802 -0.162 -10.154 1.00 91.69 291 GLU A CA 1
ATOM 2315 C C . GLU A 1 291 ? 14.120 -1.217 -9.109 1.00 91.69 291 GLU A C 1
ATOM 2317 O O . GLU A 1 291 ? 14.928 -2.097 -9.384 1.00 91.69 291 GLU A O 1
ATOM 2322 N N . ASP A 1 292 ? 13.488 -1.174 -7.942 1.00 91.62 292 ASP A N 1
ATOM 2323 C CA . ASP A 1 292 ? 13.695 -2.205 -6.937 1.00 91.62 292 ASP A CA 1
ATOM 2324 C C . ASP A 1 292 ? 13.245 -3.575 -7.477 1.00 91.62 292 ASP A C 1
ATOM 2326 O O . ASP A 1 292 ? 14.017 -4.533 -7.439 1.00 91.62 292 ASP A O 1
ATOM 2330 N N . ILE A 1 293 ? 12.079 -3.649 -8.134 1.00 95.00 293 ILE A N 1
ATOM 2331 C CA . ILE A 1 293 ? 11.531 -4.884 -8.725 1.00 95.00 293 ILE A CA 1
ATOM 2332 C C . ILE A 1 293 ? 12.474 -5.521 -9.764 1.00 95.00 293 ILE A C 1
ATOM 2334 O O . ILE A 1 293 ? 12.623 -6.752 -9.817 1.00 95.00 293 ILE A O 1
ATOM 2338 N N . LEU A 1 294 ? 13.089 -4.700 -10.624 1.00 94.44 294 LEU A N 1
ATOM 2339 C CA . LEU A 1 294 ? 13.777 -5.173 -11.830 1.00 94.44 294 LEU A CA 1
ATOM 2340 C C . LEU A 1 294 ? 15.306 -5.054 -11.770 1.00 94.44 294 LEU A C 1
ATOM 2342 O O . LEU A 1 294 ? 16.001 -5.886 -12.361 1.00 94.44 294 LEU A O 1
ATOM 2346 N N . ALA A 1 295 ? 15.847 -4.057 -11.077 1.00 89.62 295 ALA A N 1
ATOM 2347 C CA . ALA A 1 295 ? 17.283 -3.803 -11.026 1.00 89.62 295 ALA A CA 1
ATOM 2348 C C . ALA A 1 295 ? 17.974 -4.504 -9.857 1.00 89.62 295 ALA A C 1
ATOM 2350 O O . ALA A 1 295 ? 19.056 -5.054 -10.059 1.00 89.62 295 ALA A O 1
ATOM 2351 N N . ASN A 1 296 ? 17.359 -4.502 -8.671 1.00 83.94 296 ASN A N 1
ATOM 2352 C CA . ASN A 1 296 ? 18.004 -4.999 -7.460 1.00 83.94 296 ASN A CA 1
ATOM 2353 C C . ASN A 1 296 ? 18.106 -6.531 -7.434 1.00 83.94 296 ASN A C 1
ATOM 2355 O O . ASN A 1 296 ? 17.312 -7.262 -8.042 1.00 83.94 296 ASN A O 1
ATOM 2359 N N . ASP A 1 297 ? 19.120 -7.018 -6.722 1.00 81.31 297 ASP A N 1
ATOM 2360 C CA . ASP A 1 297 ? 19.305 -8.441 -6.472 1.00 81.31 297 ASP A CA 1
ATOM 2361 C C . ASP A 1 297 ? 18.241 -8.966 -5.507 1.00 81.31 297 ASP A C 1
ATOM 2363 O O . ASP A 1 297 ? 17.721 -8.252 -4.648 1.00 81.31 297 ASP A O 1
ATOM 2367 N N . GLU A 1 298 ? 17.952 -10.264 -5.590 1.00 79.25 298 GLU A N 1
ATOM 2368 C CA . GLU A 1 298 ? 16.915 -10.889 -4.765 1.00 79.25 298 GLU A CA 1
ATOM 2369 C C . GLU A 1 298 ? 17.202 -10.738 -3.257 1.00 79.25 298 GLU A C 1
ATOM 2371 O O . GLU A 1 298 ? 16.282 -10.586 -2.461 1.00 79.25 298 GLU A O 1
ATOM 2376 N N . GLY A 1 299 ? 18.475 -10.683 -2.853 1.00 77.44 299 GLY A N 1
ATOM 2377 C CA . GLY A 1 299 ? 18.860 -10.463 -1.455 1.00 77.44 299 GLY A CA 1
ATOM 2378 C C . GLY A 1 299 ? 18.672 -9.027 -0.946 1.00 77.44 299 GLY A C 1
ATOM 2379 O O . GLY A 1 299 ? 18.697 -8.813 0.265 1.00 77.44 299 GLY A O 1
ATOM 2380 N N . THR A 1 300 ? 18.499 -8.041 -1.831 1.00 81.25 300 THR A N 1
ATOM 2381 C CA . THR A 1 300 ? 18.449 -6.609 -1.480 1.00 81.25 300 THR A CA 1
ATOM 2382 C C . THR A 1 300 ? 17.144 -5.918 -1.853 1.00 81.25 300 THR A C 1
ATOM 2384 O O . THR A 1 300 ? 16.919 -4.809 -1.380 1.00 81.25 300 THR A O 1
ATOM 2387 N N . ARG A 1 301 ? 16.276 -6.574 -2.622 1.00 87.19 301 ARG A N 1
ATOM 2388 C CA . ARG A 1 301 ? 14.969 -6.076 -3.058 1.00 87.19 301 ARG A CA 1
ATOM 2389 C C . ARG A 1 301 ? 13.897 -6.106 -1.958 1.00 87.19 301 ARG A C 1
ATOM 2391 O O . ARG A 1 301 ? 13.751 -7.126 -1.273 1.00 87.19 301 ARG A O 1
ATOM 2398 N N . CYS A 1 302 ? 13.122 -5.029 -1.834 1.00 87.56 302 CYS A N 1
ATOM 2399 C CA . CYS A 1 302 ? 12.015 -4.866 -0.878 1.00 87.56 302 CYS A CA 1
ATOM 2400 C C . CYS A 1 302 ? 10.622 -4.942 -1.525 1.00 87.56 302 CYS A C 1
ATOM 2402 O O . CYS A 1 302 ? 9.693 -5.441 -0.905 1.00 87.56 302 CYS A O 1
ATOM 2404 N N . GLU A 1 303 ? 10.466 -4.483 -2.760 1.00 92.31 303 GLU A N 1
ATOM 2405 C CA . GLU A 1 303 ? 9.196 -4.324 -3.464 1.00 92.31 303 GLU A CA 1
ATOM 2406 C C . GLU A 1 303 ? 8.735 -5.668 -4.020 1.00 92.31 303 GLU A C 1
ATOM 2408 O O . GLU A 1 303 ? 9.105 -6.103 -5.117 1.00 92.31 303 GLU A O 1
ATOM 2413 N N . ARG A 1 304 ? 7.976 -6.385 -3.190 1.00 93.06 304 ARG A N 1
ATOM 2414 C CA . ARG A 1 304 ? 7.569 -7.781 -3.384 1.00 93.06 304 ARG A CA 1
ATOM 2415 C C . ARG A 1 304 ? 6.053 -7.901 -3.281 1.00 93.06 304 ARG A C 1
ATOM 2417 O O . ARG A 1 304 ? 5.531 -8.539 -2.370 1.00 93.06 304 ARG A O 1
ATOM 2424 N N . HIS A 1 305 ? 5.359 -7.256 -4.216 1.00 97.06 305 HIS A N 1
ATOM 2425 C CA . HIS A 1 305 ? 3.907 -7.380 -4.341 1.00 97.06 305 HIS A CA 1
ATOM 2426 C C . HIS A 1 305 ? 3.522 -8.845 -4.566 1.00 97.06 305 HIS A C 1
ATOM 2428 O O . HIS A 1 305 ? 4.231 -9.583 -5.263 1.00 97.06 305 HIS A O 1
ATOM 2434 N N . GLU A 1 306 ? 2.390 -9.235 -3.992 1.00 97.19 306 GLU A N 1
ATOM 2435 C CA . GLU A 1 306 ? 1.779 -10.543 -4.189 1.00 97.19 306 GLU A CA 1
ATOM 2436 C C . GLU A 1 306 ? 0.329 -10.367 -4.662 1.00 97.19 306 GLU A C 1
ATOM 2438 O O . GLU A 1 306 ? -0.324 -9.387 -4.288 1.00 97.19 306 GLU A O 1
ATOM 2443 N N . PRO A 1 307 ? -0.213 -11.307 -5.456 1.00 98.00 307 PRO A N 1
ATOM 2444 C CA . PRO A 1 307 ? -1.627 -11.293 -5.807 1.00 98.00 307 PRO A CA 1
ATOM 2445 C C . PRO A 1 307 ? -2.520 -11.329 -4.560 1.00 98.00 307 PRO A C 1
ATOM 2447 O O . PRO A 1 307 ? -2.188 -11.987 -3.574 1.00 98.00 307 PRO A O 1
ATOM 2450 N N . SER A 1 308 ? -3.703 -10.717 -4.617 1.00 98.12 308 SER A N 1
ATOM 2451 C CA . SER A 1 308 ? -4.627 -10.625 -3.470 1.00 98.12 308 SER A CA 1
ATOM 2452 C C . SER A 1 308 ? -4.956 -11.985 -2.854 1.00 98.12 308 SER A C 1
ATOM 2454 O O . SER A 1 308 ? -5.010 -12.121 -1.635 1.00 98.12 308 SER A O 1
ATOM 2456 N N . GLY A 1 309 ? -5.104 -13.020 -3.688 1.00 97.88 309 GLY A N 1
ATOM 2457 C CA . GLY A 1 309 ? -5.339 -14.389 -3.226 1.00 97.88 309 GLY A CA 1
ATOM 2458 C C . GLY A 1 309 ? -4.210 -14.946 -2.350 1.00 97.88 309 GLY A C 1
ATOM 2459 O O . GLY A 1 309 ? -4.490 -15.666 -1.396 1.00 97.88 309 GLY A O 1
ATOM 2460 N N . ALA A 1 310 ? -2.952 -14.571 -2.610 1.00 97.62 310 ALA A N 1
ATOM 2461 C CA . ALA A 1 310 ? -1.818 -14.986 -1.785 1.00 97.62 310 ALA A CA 1
ATOM 2462 C C . ALA A 1 310 ? -1.878 -14.334 -0.397 1.00 97.62 310 ALA A C 1
ATOM 2464 O O . ALA A 1 310 ? -1.692 -15.014 0.609 1.00 97.62 310 ALA A O 1
ATOM 2465 N N . TRP A 1 311 ? -2.229 -13.047 -0.316 1.00 98.06 311 TRP A N 1
ATOM 2466 C CA . TRP A 1 311 ? -2.446 -12.369 0.966 1.00 98.06 311 TRP A CA 1
ATOM 2467 C C . TRP A 1 311 ? -3.597 -12.987 1.772 1.00 98.06 311 TRP A C 1
ATOM 2469 O O . TRP A 1 311 ? -3.450 -13.218 2.974 1.00 98.06 311 TRP A O 1
ATOM 2479 N N . VAL A 1 312 ? -4.720 -13.308 1.116 1.00 98.19 312 VAL A N 1
ATOM 2480 C CA . VAL A 1 312 ? -5.847 -14.023 1.743 1.00 98.19 312 VAL A CA 1
ATOM 2481 C C . VAL A 1 312 ? -5.402 -15.390 2.270 1.00 98.19 312 VAL A C 1
ATOM 2483 O O . VAL A 1 312 ? -5.734 -15.751 3.403 1.00 98.19 312 VAL A O 1
ATOM 2486 N N . GLU A 1 313 ? -4.624 -16.144 1.490 1.00 97.56 313 GLU A N 1
ATOM 2487 C CA . GLU A 1 313 ? -4.100 -17.445 1.909 1.00 97.56 313 GLU A CA 1
ATOM 2488 C C . GLU A 1 313 ? -3.181 -17.313 3.128 1.00 97.56 313 GLU A C 1
ATOM 2490 O O . GLU A 1 313 ? -3.356 -18.050 4.099 1.00 97.56 313 GLU A O 1
ATOM 2495 N N . ARG A 1 314 ? -2.250 -16.351 3.129 1.00 96.56 314 ARG A N 1
ATOM 2496 C CA . ARG A 1 314 ? -1.351 -16.095 4.268 1.00 96.56 314 ARG A CA 1
ATOM 2497 C C . ARG A 1 314 ? -2.134 -15.804 5.547 1.00 96.56 314 ARG A C 1
ATOM 2499 O O . ARG A 1 314 ? -1.932 -16.484 6.551 1.00 96.56 314 ARG A O 1
ATOM 2506 N N . LEU A 1 315 ? -3.094 -14.877 5.493 1.00 97.31 315 LEU A N 1
ATOM 2507 C CA . LEU A 1 315 ? -3.971 -14.561 6.629 1.00 97.31 315 LEU A CA 1
ATOM 2508 C C . LEU A 1 315 ? -4.734 -15.802 7.123 1.00 97.31 315 LEU A C 1
ATOM 2510 O O . LEU A 1 315 ? -4.810 -16.046 8.329 1.00 97.31 315 LEU A O 1
ATOM 2514 N N . THR A 1 316 ? -5.247 -16.613 6.196 1.00 96.81 316 THR A N 1
ATOM 2515 C CA . THR A 1 316 ? -5.989 -17.843 6.512 1.00 96.81 316 THR A CA 1
ATOM 2516 C C . THR A 1 316 ? -5.100 -18.885 7.191 1.00 96.81 316 THR A C 1
ATOM 2518 O O . THR A 1 316 ? -5.467 -19.430 8.233 1.00 96.81 316 THR A O 1
ATOM 2521 N N . ARG A 1 317 ? -3.898 -19.137 6.657 1.00 95.88 317 ARG A N 1
ATOM 2522 C CA . ARG A 1 317 ? -2.928 -20.080 7.242 1.00 95.88 317 ARG A CA 1
ATOM 2523 C C . ARG A 1 317 ? -2.446 -19.633 8.622 1.00 95.88 317 ARG A C 1
ATOM 2525 O O . ARG A 1 317 ? -2.193 -20.482 9.472 1.00 95.88 317 ARG A O 1
ATOM 2532 N N . SER A 1 318 ? -2.387 -18.326 8.871 1.00 95.44 318 SER A N 1
ATOM 2533 C CA . SER A 1 318 ? -2.081 -17.754 10.188 1.00 95.44 318 SER A CA 1
ATOM 2534 C C . SER A 1 318 ? -3.275 -17.739 11.155 1.00 95.44 318 SER A C 1
ATOM 2536 O O . SER A 1 318 ? -3.143 -17.256 12.278 1.00 95.44 318 SER A O 1
ATOM 2538 N N . GLY A 1 319 ? -4.430 -18.294 10.768 1.00 95.88 319 GLY A N 1
ATOM 2539 C CA . GLY A 1 319 ? -5.574 -18.517 11.655 1.00 95.88 319 GLY A CA 1
ATOM 2540 C C . GLY A 1 319 ? -6.595 -17.379 11.714 1.00 95.88 319 GLY A C 1
ATOM 2541 O O . GLY A 1 319 ? -7.377 -17.331 12.671 1.00 95.88 319 GLY A O 1
ATOM 2542 N N . PHE A 1 320 ? -6.592 -16.473 10.733 1.00 97.56 320 PHE A N 1
ATOM 2543 C CA . PHE A 1 320 ? -7.667 -15.504 10.513 1.00 97.56 320 PHE A CA 1
ATOM 2544 C C . PHE A 1 320 ? -8.711 -16.039 9.523 1.00 97.56 320 PHE A C 1
ATOM 2546 O O . PHE A 1 320 ? -8.461 -16.974 8.768 1.00 97.56 320 PHE A O 1
ATOM 2553 N N . TYR A 1 321 ? -9.892 -15.427 9.517 1.00 97.38 321 TYR A N 1
ATOM 2554 C CA . TYR A 1 321 ? -10.999 -15.766 8.626 1.00 97.38 321 TYR A CA 1
ATOM 2555 C C . TYR A 1 321 ? -11.231 -14.620 7.639 1.00 97.38 321 TYR A C 1
ATOM 2557 O O . TYR A 1 321 ? -11.508 -13.507 8.092 1.00 97.38 321 TYR A O 1
ATOM 2565 N N . PRO A 1 322 ? -11.152 -14.853 6.319 1.00 97.00 322 PRO A N 1
ATOM 2566 C CA . PRO A 1 322 ? -11.462 -13.835 5.319 1.00 97.00 322 PRO A CA 1
ATOM 2567 C C . PRO A 1 322 ? -12.870 -13.255 5.516 1.00 97.00 322 PRO A C 1
ATOM 2569 O O . PRO A 1 322 ? -13.827 -13.981 5.795 1.00 97.00 322 PRO A O 1
ATOM 2572 N N . ALA A 1 323 ? -13.016 -11.935 5.398 1.00 94.88 323 ALA A N 1
ATOM 2573 C CA . ALA A 1 323 ? -14.319 -11.291 5.476 1.00 94.88 323 ALA A CA 1
ATOM 2574 C C . ALA A 1 323 ? -15.160 -11.611 4.231 1.00 94.88 323 ALA A C 1
ATOM 2576 O O . ALA A 1 323 ? -14.687 -11.501 3.104 1.00 94.88 323 ALA A O 1
ATOM 2577 N N . SER A 1 324 ? -16.431 -11.956 4.438 1.00 89.50 324 SER A N 1
ATOM 2578 C CA . SER A 1 324 ? -17.366 -12.318 3.361 1.00 89.50 324 SER A CA 1
ATOM 2579 C C . SER A 1 324 ? -18.425 -11.246 3.071 1.00 89.50 324 SER A C 1
ATOM 2581 O O . SER A 1 324 ? -19.210 -11.396 2.147 1.00 89.50 324 SER A O 1
ATOM 2583 N N . ASP A 1 325 ? -18.507 -10.197 3.893 1.00 89.12 325 ASP A N 1
ATOM 2584 C CA . ASP A 1 325 ? -19.522 -9.132 3.828 1.00 89.12 325 ASP A CA 1
ATOM 2585 C C . ASP A 1 325 ? -18.855 -7.801 3.444 1.00 89.12 325 ASP A C 1
ATOM 2587 O O . ASP A 1 325 ? -18.672 -6.898 4.273 1.00 89.12 325 ASP A O 1
ATOM 2591 N N . LEU A 1 326 ? -18.401 -7.728 2.189 1.00 94.69 326 LEU A N 1
ATOM 2592 C CA . LEU A 1 326 ? -17.611 -6.611 1.659 1.00 94.69 326 LEU A CA 1
ATOM 2593 C C . LEU A 1 326 ? -18.361 -5.755 0.629 1.00 94.69 326 LEU A C 1
ATOM 2595 O O . LEU A 1 326 ? -17.947 -4.622 0.388 1.00 94.69 326 LEU A O 1
ATOM 2599 N N . ASP A 1 327 ? -19.501 -6.212 0.103 1.00 92.12 327 ASP A N 1
ATOM 2600 C CA . ASP A 1 327 ? -20.298 -5.464 -0.884 1.00 92.12 327 ASP A CA 1
ATOM 2601 C C . ASP A 1 327 ? -20.649 -4.052 -0.399 1.00 92.12 327 ASP A C 1
ATOM 2603 O O . ASP A 1 327 ? -20.526 -3.075 -1.131 1.00 92.12 327 ASP A O 1
ATOM 2607 N N . GLY A 1 328 ? -21.014 -3.921 0.881 1.00 89.44 328 GLY A N 1
ATOM 2608 C CA . GLY A 1 328 ? -21.394 -2.636 1.472 1.00 89.44 328 GLY A CA 1
ATOM 2609 C C . GLY A 1 328 ? -20.252 -1.621 1.620 1.00 89.44 328 GLY A C 1
ATOM 2610 O O . GLY A 1 328 ? -20.528 -0.469 1.938 1.00 89.44 328 GLY A O 1
ATOM 2611 N N . VAL A 1 329 ? -18.989 -2.025 1.437 1.00 91.19 329 VAL A N 1
ATOM 2612 C CA . VAL A 1 329 ? -17.826 -1.113 1.446 1.00 91.19 329 VAL A CA 1
ATOM 2613 C C . VAL A 1 329 ? -17.134 -1.008 0.091 1.00 91.19 329 VAL A C 1
ATOM 2615 O O . VAL A 1 329 ? -16.287 -0.127 -0.066 1.00 91.19 329 VAL A O 1
ATOM 2618 N N . ALA A 1 330 ? -17.492 -1.856 -0.877 1.00 92.88 330 ALA A N 1
ATOM 2619 C CA . ALA A 1 330 ? -16.961 -1.867 -2.237 1.00 92.88 330 ALA A CA 1
ATOM 2620 C C . ALA A 1 330 ? -17.574 -0.742 -3.088 1.00 92.88 330 ALA A C 1
ATOM 2622 O O . ALA A 1 330 ? -18.213 -0.969 -4.112 1.00 92.88 330 ALA A O 1
ATOM 2623 N N . THR A 1 331 ? -17.396 0.495 -2.633 1.00 91.38 331 THR A N 1
ATOM 2624 C CA . THR A 1 331 ? -17.910 1.701 -3.279 1.00 91.38 331 THR A CA 1
ATOM 2625 C C . THR A 1 331 ? -16.780 2.689 -3.539 1.00 91.38 331 THR A C 1
ATOM 2627 O O . THR A 1 331 ? -15.912 2.921 -2.695 1.00 91.38 331 THR A O 1
ATOM 2630 N N . VAL A 1 332 ? -16.781 3.276 -4.730 1.00 91.56 332 VAL A N 1
ATOM 2631 C CA . VAL A 1 332 ? -15.810 4.286 -5.165 1.00 91.56 332 VAL A CA 1
ATOM 2632 C C . VAL A 1 332 ? -16.552 5.460 -5.775 1.00 91.56 332 VAL A C 1
ATOM 2634 O O . VAL A 1 332 ? -17.626 5.293 -6.352 1.00 91.56 332 VAL A O 1
ATOM 2637 N N . GLU A 1 333 ? -15.983 6.650 -5.629 1.00 85.19 333 GLU A N 1
ATOM 2638 C CA . GLU A 1 333 ? -16.496 7.852 -6.274 1.00 85.19 333 GLU A CA 1
ATOM 2639 C C . GLU A 1 333 ? -15.838 8.043 -7.646 1.00 85.19 333 GLU A C 1
ATOM 2641 O O . GLU A 1 333 ? -14.642 7.802 -7.824 1.00 85.19 333 GLU A O 1
ATOM 2646 N N . GLY A 1 334 ? -16.620 8.515 -8.618 1.00 82.62 334 GLY A N 1
ATOM 2647 C CA . GLY A 1 334 ? -16.156 8.745 -9.986 1.00 82.62 334 GLY A CA 1
ATOM 2648 C C . GLY A 1 334 ? -16.172 7.496 -10.874 1.00 82.62 334 GLY A C 1
ATOM 2649 O O . GLY A 1 334 ? -16.470 6.390 -10.437 1.00 82.62 334 GLY A O 1
ATOM 2650 N N . ALA A 1 335 ? -15.886 7.698 -12.162 1.00 82.62 335 ALA A N 1
ATOM 2651 C CA . ALA A 1 335 ? -15.958 6.653 -13.191 1.00 82.62 335 ALA A CA 1
ATOM 2652 C C . ALA A 1 335 ? -14.585 6.085 -13.601 1.00 82.62 335 ALA A C 1
ATOM 2654 O O . ALA A 1 335 ? -14.515 5.222 -14.472 1.00 82.62 335 ALA A O 1
ATOM 2655 N N . ALA A 1 336 ? -13.491 6.592 -13.019 1.00 91.56 336 ALA A N 1
ATOM 2656 C CA . ALA A 1 336 ? -12.134 6.230 -13.431 1.00 91.56 336 ALA A CA 1
ATOM 2657 C C . ALA A 1 336 ? -11.747 4.800 -13.030 1.00 91.56 336 ALA A C 1
ATOM 2659 O O . ALA A 1 336 ? -10.948 4.177 -13.719 1.00 91.56 336 ALA A O 1
ATOM 2660 N N . ILE A 1 337 ? -12.305 4.286 -11.932 1.00 96.50 337 ILE A N 1
ATOM 2661 C CA . ILE A 1 337 ? -12.079 2.930 -11.425 1.00 96.50 337 ILE A CA 1
ATOM 2662 C C . ILE A 1 337 ? -13.407 2.316 -10.982 1.00 96.50 337 ILE A C 1
ATOM 2664 O O . ILE A 1 337 ? -14.371 3.035 -10.723 1.00 96.50 337 ILE A O 1
ATOM 2668 N N . ALA A 1 338 ? -13.447 0.993 -10.867 1.00 97.06 338 ALA A N 1
ATOM 2669 C CA . ALA A 1 338 ? -14.540 0.267 -10.230 1.00 97.06 338 ALA A CA 1
ATOM 2670 C C . ALA A 1 338 ? -14.067 -0.360 -8.912 1.00 97.06 338 ALA A C 1
ATOM 2672 O O . ALA A 1 338 ? -12.871 -0.552 -8.709 1.00 97.06 338 ALA A O 1
ATOM 2673 N N . ALA A 1 339 ? -15.005 -0.689 -8.025 1.00 97.06 339 ALA A N 1
ATOM 2674 C CA . ALA A 1 339 ? -14.736 -1.529 -6.865 1.00 97.06 339 ALA A CA 1
ATOM 2675 C C . ALA A 1 339 ? -15.500 -2.845 -6.993 1.00 97.06 339 ALA A C 1
ATOM 2677 O O . ALA A 1 339 ? -16.697 -2.842 -7.285 1.00 97.06 339 ALA A O 1
ATOM 2678 N N . SER A 1 340 ? -14.813 -3.959 -6.765 1.00 95.75 340 SER A N 1
ATOM 2679 C CA . SER A 1 340 ? -15.391 -5.300 -6.792 1.00 95.75 340 SER A CA 1
ATOM 2680 C C . SER A 1 340 ? -15.163 -6.001 -5.458 1.00 95.75 340 SER A C 1
ATOM 2682 O O . SER A 1 340 ? -14.050 -6.036 -4.938 1.00 95.75 340 SER A O 1
ATOM 2684 N N . ALA A 1 341 ? -16.229 -6.537 -4.868 1.00 96.50 341 ALA A N 1
ATOM 2685 C CA . ALA A 1 341 ? -16.130 -7.345 -3.660 1.00 96.50 341 ALA A CA 1
ATOM 2686 C C . ALA A 1 341 ? -15.784 -8.794 -4.025 1.00 96.50 341 ALA A C 1
ATOM 2688 O O . ALA A 1 341 ? -16.397 -9.388 -4.912 1.00 96.50 341 ALA A O 1
ATOM 2689 N N . HIS A 1 342 ? -14.819 -9.357 -3.307 1.00 95.75 342 HIS A N 1
ATOM 2690 C CA . HIS A 1 342 ? -14.401 -10.754 -3.384 1.00 95.75 342 HIS A CA 1
ATOM 2691 C C . HIS A 1 342 ? -14.379 -11.342 -1.973 1.00 95.75 342 HIS A C 1
ATOM 2693 O O . HIS A 1 342 ? -14.517 -10.629 -0.978 1.00 95.75 342 HIS A O 1
ATOM 2699 N N . GLU A 1 343 ? -14.184 -12.652 -1.856 1.00 93.81 343 GLU A N 1
ATOM 2700 C CA . GLU A 1 343 ? -13.941 -13.252 -0.545 1.00 93.81 343 GLU A CA 1
ATOM 2701 C C . GLU A 1 343 ? -12.602 -12.752 0.020 1.00 93.81 343 GLU A C 1
ATOM 2703 O O . GLU A 1 343 ? -11.544 -12.938 -0.580 1.00 93.81 343 GLU A O 1
ATOM 2708 N N . GLY A 1 344 ? -12.648 -12.089 1.177 1.00 96.38 344 GLY A N 1
ATOM 2709 C CA . GLY A 1 344 ? -11.469 -11.592 1.882 1.00 96.38 344 GLY A CA 1
ATOM 2710 C C . GLY A 1 344 ? -10.930 -10.239 1.428 1.00 96.38 344 GLY A C 1
ATOM 2711 O O . GLY A 1 344 ? -10.098 -9.683 2.144 1.00 96.38 344 GLY A O 1
ATOM 2712 N N . TYR A 1 345 ? -11.377 -9.681 0.298 1.00 98.44 345 TYR A N 1
ATOM 2713 C CA . TYR A 1 345 ? -10.893 -8.378 -0.168 1.00 98.44 345 TYR A CA 1
ATOM 2714 C C . TYR A 1 345 ? -11.865 -7.624 -1.085 1.00 98.44 345 TYR A C 1
ATOM 2716 O O . TYR A 1 345 ? -12.747 -8.199 -1.716 1.00 98.44 345 TYR A O 1
ATOM 2724 N N . VAL A 1 346 ? -11.667 -6.310 -1.181 1.00 98.62 346 VAL A N 1
ATOM 2725 C CA . VAL A 1 346 ? -12.241 -5.442 -2.216 1.00 98.62 346 VAL A CA 1
ATOM 2726 C C . VAL A 1 346 ? -11.146 -5.100 -3.220 1.00 98.62 346 VAL A C 1
ATOM 2728 O O . VAL A 1 346 ? -10.097 -4.594 -2.827 1.00 98.62 346 VAL A O 1
ATOM 2731 N N . GLY A 1 347 ? -11.372 -5.364 -4.504 1.00 98.31 347 GLY A N 1
ATOM 2732 C CA . GLY A 1 347 ? -10.489 -4.955 -5.591 1.00 98.31 347 GLY A CA 1
ATOM 2733 C C . GLY A 1 347 ? -10.851 -3.568 -6.114 1.00 98.31 347 GLY A C 1
ATOM 2734 O O . GLY A 1 347 ? -12.024 -3.285 -6.345 1.00 98.31 347 GLY A O 1
ATOM 2735 N N . LEU A 1 348 ? -9.853 -2.704 -6.300 1.00 98.50 348 LEU A N 1
ATOM 2736 C CA . LEU A 1 348 ? -9.970 -1.460 -7.056 1.00 98.50 348 LEU A CA 1
ATOM 2737 C C . LEU A 1 348 ? -9.487 -1.703 -8.482 1.00 98.50 348 LEU A C 1
ATOM 2739 O O . LEU A 1 348 ? -8.290 -1.890 -8.732 1.00 98.50 348 LEU A O 1
ATOM 2743 N N . ASP A 1 349 ? -10.440 -1.713 -9.403 1.00 97.62 349 ASP A N 1
ATOM 2744 C CA . ASP A 1 349 ? -10.265 -2.211 -10.754 1.00 97.62 349 ASP A CA 1
ATOM 2745 C C . ASP A 1 349 ? -10.128 -1.075 -11.762 1.00 97.62 349 ASP A C 1
ATOM 2747 O O . ASP A 1 349 ? -10.911 -0.123 -11.780 1.00 97.62 349 ASP A O 1
ATOM 2751 N N . PHE A 1 350 ? -9.168 -1.228 -12.668 1.00 97.25 350 PHE A N 1
ATOM 2752 C CA . PHE A 1 350 ? -9.011 -0.390 -13.846 1.00 97.25 350 PHE A CA 1
ATOM 2753 C C . PHE A 1 350 ? -8.883 -1.283 -15.080 1.00 97.25 350 PHE A C 1
ATOM 2755 O O . PHE A 1 350 ? -8.066 -2.205 -15.118 1.00 97.25 350 PHE A O 1
ATOM 2762 N N . GLU A 1 351 ? -9.721 -1.030 -16.090 1.00 94.88 351 GLU A N 1
ATOM 2763 C CA . GLU A 1 351 ? -9.781 -1.827 -17.325 1.00 94.88 351 GLU A CA 1
ATOM 2764 C C . GLU A 1 351 ? -9.937 -3.341 -17.086 1.00 94.88 351 GLU A C 1
ATOM 2766 O O . GLU A 1 351 ? -9.288 -4.171 -17.729 1.00 94.88 351 GLU A O 1
ATOM 2771 N N . GLY A 1 352 ? -10.798 -3.701 -16.130 1.00 93.00 352 GLY A N 1
ATOM 2772 C CA . GLY A 1 352 ? -11.108 -5.093 -15.800 1.00 93.00 352 GLY A CA 1
ATOM 2773 C C . GLY A 1 352 ? -10.018 -5.832 -15.018 1.00 93.00 352 GLY A C 1
ATOM 2774 O O . GLY A 1 352 ? -10.115 -7.050 -14.887 1.00 93.00 352 GLY A O 1
ATOM 2775 N N . THR A 1 353 ? -9.008 -5.125 -14.503 1.00 95.62 353 THR A N 1
ATOM 2776 C CA . THR A 1 353 ? -7.942 -5.696 -13.671 1.00 95.62 353 THR A CA 1
ATOM 2777 C C . THR A 1 353 ? -7.851 -4.956 -12.342 1.00 95.62 353 THR A C 1
ATOM 2779 O O . THR A 1 353 ? -7.771 -3.728 -12.324 1.00 95.62 353 THR A O 1
ATOM 2782 N N . THR A 1 354 ? -7.794 -5.699 -11.238 1.00 98.00 354 THR A N 1
ATOM 2783 C CA . THR A 1 354 ? -7.528 -5.152 -9.904 1.00 98.00 354 THR A CA 1
ATOM 2784 C C . THR A 1 354 ? -6.094 -4.644 -9.808 1.00 98.00 354 THR A C 1
ATOM 2786 O O . THR A 1 354 ? -5.157 -5.427 -9.968 1.00 98.00 354 THR A O 1
ATOM 2789 N N . LEU A 1 355 ? -5.919 -3.352 -9.521 1.00 98.19 355 LEU A N 1
ATOM 2790 C CA . LEU A 1 355 ? -4.605 -2.740 -9.293 1.00 98.19 355 LEU A CA 1
ATOM 2791 C C . LEU A 1 355 ? -4.244 -2.700 -7.807 1.00 98.19 355 LEU A C 1
ATOM 2793 O O . LEU A 1 355 ? -3.102 -2.962 -7.445 1.00 98.19 355 LEU A O 1
ATOM 2797 N N . VAL A 1 356 ? -5.212 -2.406 -6.940 1.00 98.56 356 VAL A N 1
ATOM 2798 C CA . VAL A 1 356 ? -5.030 -2.355 -5.482 1.00 98.56 356 VAL A CA 1
ATOM 2799 C C . VAL A 1 356 ? -6.134 -3.165 -4.828 1.00 98.56 356 VAL A C 1
ATOM 2801 O O . VAL A 1 356 ? -7.270 -3.153 -5.294 1.00 98.56 356 VAL A O 1
ATOM 2804 N N . SER A 1 357 ? -5.810 -3.890 -3.766 1.00 98.56 357 SER A N 1
ATOM 2805 C CA . SER A 1 357 ? -6.769 -4.652 -2.975 1.00 98.56 357 SER A CA 1
ATOM 2806 C C . SER A 1 357 ? -6.797 -4.190 -1.535 1.00 98.56 357 SER A C 1
ATOM 2808 O O . SER A 1 357 ? -5.753 -3.974 -0.929 1.00 98.56 357 SER A O 1
ATOM 2810 N N . ILE A 1 358 ? -8.005 -4.085 -0.992 1.00 98.69 358 ILE A N 1
ATOM 2811 C CA . ILE A 1 358 ? -8.253 -3.806 0.414 1.00 98.69 358 ILE A CA 1
ATOM 2812 C C . ILE A 1 358 ? -8.721 -5.103 1.052 1.00 98.69 358 ILE A C 1
ATOM 2814 O O . ILE A 1 358 ? -9.862 -5.524 0.863 1.00 98.69 358 ILE A O 1
ATOM 2818 N N . LEU A 1 359 ? -7.817 -5.767 1.759 1.00 98.62 359 LEU A N 1
ATOM 2819 C CA . LEU A 1 359 ? -8.065 -7.043 2.410 1.00 98.62 359 LEU A CA 1
ATOM 2820 C C . LEU A 1 359 ? -8.681 -6.831 3.786 1.00 98.62 359 LEU A C 1
ATOM 2822 O O . LEU A 1 359 ? -8.347 -5.878 4.486 1.00 98.62 359 LEU A O 1
ATOM 2826 N N . CYS A 1 360 ? -9.547 -7.749 4.196 1.00 98.38 360 CYS A N 1
ATOM 2827 C CA . CYS A 1 360 ? -10.084 -7.798 5.545 1.00 98.38 360 CYS A CA 1
ATOM 2828 C C . CYS A 1 360 ? -10.187 -9.250 6.002 1.00 98.38 360 CYS A C 1
ATOM 2830 O O . CYS A 1 360 ? -10.857 -10.068 5.368 1.00 98.38 360 CYS A O 1
ATOM 2832 N N . ALA A 1 361 ? -9.557 -9.560 7.130 1.00 97.94 361 ALA A N 1
ATOM 2833 C CA . ALA A 1 361 ? -9.707 -10.840 7.804 1.00 97.94 361 ALA A CA 1
ATOM 2834 C C . ALA A 1 361 ? -9.982 -10.626 9.295 1.00 97.94 361 ALA A C 1
ATOM 2836 O O . ALA A 1 361 ? -9.471 -9.688 9.904 1.00 97.94 361 ALA A O 1
ATOM 2837 N N . THR A 1 362 ? -10.807 -11.484 9.889 1.00 96.94 362 THR A N 1
ATOM 2838 C CA . THR A 1 362 ? -11.257 -11.375 11.280 1.00 96.94 362 THR A CA 1
ATOM 2839 C C . THR A 1 362 ? -10.826 -12.570 12.116 1.00 96.94 362 THR A C 1
ATOM 2841 O O . THR A 1 362 ? -10.556 -13.654 11.603 1.00 96.94 362 THR A O 1
ATOM 2844 N N . ARG A 1 363 ? -10.798 -12.399 13.437 1.00 92.88 363 ARG A N 1
ATOM 2845 C CA . ARG A 1 363 ? -10.424 -13.453 14.395 1.00 92.88 363 ARG A CA 1
ATOM 2846 C C . ARG A 1 363 ? -11.322 -14.690 14.353 1.00 92.88 363 ARG A C 1
ATOM 2848 O O . ARG A 1 363 ? -10.871 -15.801 14.619 1.00 92.88 363 ARG A O 1
ATOM 2855 N N . ALA A 1 364 ? -12.603 -14.489 14.068 1.00 88.81 364 ALA A N 1
ATOM 2856 C CA . ALA A 1 364 ? -13.604 -15.541 13.977 1.00 88.81 364 ALA A CA 1
ATOM 2857 C C . ALA A 1 364 ? -14.385 -15.415 12.671 1.00 88.81 364 ALA A C 1
ATOM 2859 O O . ALA A 1 364 ? -14.515 -14.316 12.124 1.00 88.81 364 ALA A O 1
ATOM 2860 N N . ALA A 1 365 ? -14.937 -16.538 12.209 1.00 80.12 365 ALA A N 1
ATOM 2861 C CA . ALA A 1 365 ? -15.823 -16.563 11.059 1.00 80.12 365 ALA A CA 1
ATOM 2862 C C . ALA A 1 365 ? -17.019 -15.625 11.278 1.00 80.12 365 ALA A C 1
ATOM 2864 O O . ALA A 1 365 ? -17.648 -15.604 12.342 1.00 80.12 365 ALA A O 1
ATOM 2865 N N . GLN A 1 366 ? -17.341 -14.845 10.253 1.00 66.50 366 GLN A N 1
ATOM 2866 C CA . GLN A 1 366 ? -18.519 -13.998 10.271 1.00 66.50 366 GLN A CA 1
ATOM 2867 C C . GLN A 1 366 ? -19.768 -14.876 10.085 1.00 66.50 366 GLN A C 1
ATOM 2869 O O . GLN A 1 366 ? -19.785 -15.713 9.185 1.00 66.50 366 GLN A O 1
ATOM 2874 N N . PRO A 1 367 ? -20.828 -14.710 10.900 1.00 58.94 367 PRO A N 1
ATOM 2875 C CA . PRO A 1 367 ? -22.087 -15.394 10.632 1.00 58.94 367 PRO A CA 1
ATOM 2876 C C . PRO A 1 367 ? -22.629 -14.929 9.278 1.00 58.94 367 PRO A C 1
ATOM 2878 O O . PRO A 1 367 ? -22.460 -13.757 8.921 1.00 58.94 367 PRO A O 1
ATOM 2881 N N . ALA A 1 368 ? -23.279 -15.838 8.547 1.00 55.47 368 ALA A N 1
ATOM 2882 C CA . ALA A 1 368 ? -23.772 -15.577 7.197 1.00 55.47 368 ALA A CA 1
ATOM 2883 C C . ALA A 1 368 ? -24.647 -14.301 7.147 1.00 55.47 368 ALA A C 1
ATOM 2885 O O . ALA A 1 368 ? -25.325 -13.989 8.135 1.00 55.47 368 ALA A O 1
ATOM 2886 N N . PRO A 1 369 ? -24.711 -13.576 6.010 1.00 53.75 369 PRO A N 1
ATOM 2887 C CA . PRO A 1 369 ? -25.443 -12.305 5.899 1.00 53.75 369 PRO A CA 1
ATOM 2888 C C . PRO A 1 369 ? -26.892 -12.370 6.421 1.00 53.75 369 PRO A C 1
ATOM 2890 O O . PRO A 1 369 ? -27.358 -11.480 7.135 1.00 53.75 369 PRO A O 1
ATOM 2893 N N . VAL A 1 370 ? -27.582 -13.490 6.174 1.00 52.38 370 VAL A N 1
ATOM 2894 C CA . VAL A 1 370 ? -28.956 -13.752 6.643 1.00 52.38 370 VAL A CA 1
ATOM 2895 C C . VAL A 1 370 ? -29.054 -13.825 8.174 1.00 52.38 370 VAL A C 1
ATOM 2897 O O . VAL A 1 370 ? -30.042 -13.385 8.767 1.00 52.38 370 VAL A O 1
ATOM 2900 N N . GLU A 1 371 ? -28.039 -14.364 8.847 1.00 48.50 371 GLU A N 1
ATOM 2901 C CA . GLU A 1 371 ? -27.992 -14.441 10.309 1.00 48.50 371 GLU A CA 1
ATOM 2902 C C . GLU A 1 371 ? -27.648 -13.093 10.948 1.00 48.50 371 GLU A C 1
ATOM 2904 O O . GLU A 1 371 ? -28.161 -12.788 12.029 1.00 48.50 371 GLU A O 1
ATOM 2909 N N . ARG A 1 372 ? -26.854 -12.251 10.272 1.00 56.06 372 ARG A N 1
ATOM 2910 C CA . ARG A 1 372 ? -26.573 -10.868 10.696 1.00 56.06 372 ARG A CA 1
ATOM 2911 C C . ARG A 1 372 ? -27.823 -9.999 10.661 1.00 56.06 372 ARG A C 1
ATOM 2913 O O . ARG A 1 372 ? -28.131 -9.355 11.661 1.00 56.06 372 ARG A O 1
ATOM 2920 N N . GLU A 1 373 ? -28.577 -10.039 9.563 1.00 49.78 373 GLU A N 1
ATOM 2921 C CA . GLU A 1 373 ? -29.865 -9.347 9.407 1.00 49.78 373 GLU A CA 1
ATOM 2922 C C . GLU A 1 373 ? -30.854 -9.779 10.508 1.00 49.78 373 GLU A C 1
ATOM 2924 O O . GLU A 1 373 ? -31.489 -8.953 11.167 1.00 49.78 373 GLU A O 1
ATOM 2929 N N . ARG A 1 374 ? -30.930 -11.089 10.791 1.00 50.06 374 ARG A N 1
ATOM 2930 C CA . ARG A 1 374 ? -31.762 -11.644 11.872 1.00 50.06 374 ARG A CA 1
ATOM 2931 C C . ARG A 1 374 ? -31.306 -11.199 13.261 1.00 50.06 374 ARG A C 1
ATOM 2933 O O . ARG A 1 374 ? -32.158 -10.904 14.096 1.00 50.06 374 ARG A O 1
ATOM 2940 N N . ARG A 1 375 ? -29.997 -11.138 13.527 1.00 55.16 375 ARG A N 1
ATOM 2941 C CA . ARG A 1 375 ? -29.447 -10.637 14.800 1.00 55.16 375 ARG A CA 1
ATOM 2942 C C . ARG A 1 375 ? -29.679 -9.136 14.967 1.00 55.16 375 ARG A C 1
ATOM 2944 O O . ARG A 1 375 ? -30.111 -8.735 16.042 1.00 55.16 375 ARG A O 1
ATOM 2951 N N . ARG A 1 376 ? -29.500 -8.329 13.913 1.00 54.09 376 ARG A N 1
ATOM 2952 C CA . ARG A 1 376 ? -29.826 -6.890 13.914 1.00 54.09 376 ARG A CA 1
ATOM 2953 C C . ARG A 1 376 ? -31.305 -6.658 14.220 1.00 54.09 376 ARG A C 1
ATOM 2955 O O . ARG A 1 376 ? -31.617 -5.895 15.124 1.00 54.09 376 ARG A O 1
ATOM 2962 N N . ARG A 1 377 ? -32.214 -7.390 13.565 1.00 54.06 377 ARG A N 1
ATOM 2963 C CA . ARG A 1 377 ? -33.664 -7.302 13.831 1.00 54.06 377 ARG A CA 1
ATOM 2964 C C . ARG A 1 377 ? -34.065 -7.774 15.232 1.00 54.06 377 ARG A C 1
ATOM 2966 O O . ARG A 1 377 ? -35.044 -7.276 15.768 1.00 54.06 377 ARG A O 1
ATOM 2973 N N . ARG A 1 378 ? -33.326 -8.716 15.831 1.00 57.00 378 ARG A N 1
ATOM 2974 C CA . ARG A 1 378 ? -33.551 -9.181 17.215 1.00 57.00 378 ARG A CA 1
ATOM 2975 C C . ARG A 1 378 ? -32.944 -8.261 18.282 1.00 57.00 378 ARG A C 1
ATOM 2977 O O . ARG A 1 378 ? -33.391 -8.318 19.420 1.00 57.00 378 ARG A O 1
ATOM 2984 N N . GLY A 1 379 ? -31.939 -7.456 17.931 1.00 45.44 379 GLY A N 1
ATOM 2985 C CA . GLY A 1 379 ? -31.283 -6.491 18.823 1.00 45.44 379 GLY A CA 1
ATOM 2986 C C . GLY A 1 379 ? -31.975 -5.127 18.908 1.00 45.44 379 GLY A C 1
ATOM 2987 O O . GLY A 1 379 ? -31.663 -4.352 19.805 1.00 45.44 379 GLY A O 1
ATOM 2988 N N . VAL A 1 380 ? -32.933 -4.837 18.019 1.00 44.56 380 VAL A N 1
ATOM 2989 C CA . VAL A 1 380 ? -33.846 -3.697 18.172 1.00 44.56 380 VAL A CA 1
ATOM 2990 C C . VAL A 1 380 ? -34.907 -4.099 19.192 1.00 44.56 380 VAL A C 1
ATOM 2992 O O . VAL A 1 380 ? -35.886 -4.771 18.866 1.00 44.56 380 VAL A O 1
ATOM 2995 N N . THR A 1 381 ? -34.694 -3.735 20.453 1.00 43.97 381 THR A N 1
ATOM 2996 C CA . THR A 1 381 ? -35.740 -3.783 21.474 1.00 43.97 381 THR A CA 1
ATOM 2997 C C . THR A 1 381 ? -36.937 -2.973 20.979 1.00 43.97 381 THR A C 1
ATOM 2999 O O . THR A 1 381 ? -36.822 -1.786 20.676 1.00 43.97 381 THR A O 1
ATOM 3002 N N . ALA A 1 382 ? -38.095 -3.629 20.859 1.00 39.88 382 ALA A N 1
ATOM 3003 C CA . ALA A 1 382 ? -39.359 -2.940 20.631 1.00 39.88 382 ALA A CA 1
ATOM 3004 C C . ALA A 1 382 ? -39.526 -1.837 21.696 1.00 39.88 382 ALA A C 1
ATOM 3006 O O . ALA A 1 382 ? -39.165 -2.075 22.855 1.00 39.88 382 ALA A O 1
ATOM 3007 N N . PRO A 1 383 ? -40.043 -0.645 21.342 1.00 38.19 38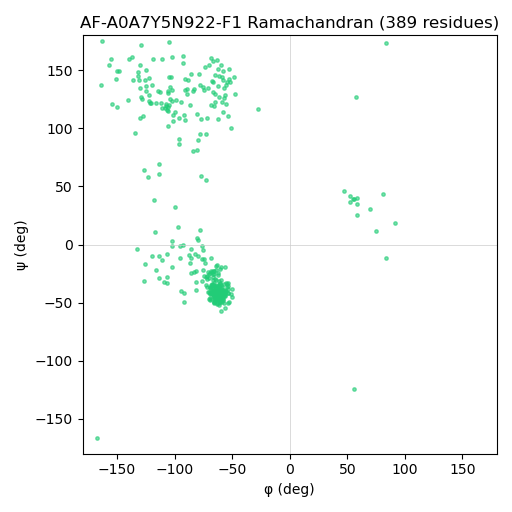3 PRO A N 1
ATOM 3008 C CA . PRO A 1 383 ? -40.218 0.427 22.310 1.00 38.19 383 PRO A CA 1
ATOM 3009 C C . PRO A 1 383 ? -41.084 -0.079 23.466 1.00 38.19 383 PRO A C 1
ATOM 3011 O O . PRO A 1 383 ? -42.149 -0.663 23.244 1.00 38.19 383 PRO A O 1
ATOM 3014 N N . LEU A 1 384 ? -40.598 0.113 24.697 1.00 41.31 384 LEU A N 1
ATOM 3015 C CA . LEU A 1 384 ? -41.353 -0.172 25.913 1.00 41.31 384 LEU A CA 1
ATOM 3016 C C . LEU A 1 384 ? -42.692 0.567 25.811 1.00 41.31 384 LEU A C 1
ATOM 3018 O O . LEU A 1 384 ? -42.732 1.797 25.850 1.00 41.31 384 LEU A O 1
ATOM 3022 N N . ALA A 1 385 ? -43.786 -0.177 25.663 1.00 38.97 385 ALA A N 1
ATOM 3023 C CA . ALA A 1 385 ? -45.119 0.391 25.754 1.00 38.97 385 ALA A CA 1
ATOM 3024 C C . ALA A 1 385 ? -45.296 0.943 27.176 1.00 38.97 385 ALA A C 1
ATOM 3026 O O . ALA A 1 385 ? -45.385 0.182 28.142 1.00 38.97 385 ALA A O 1
ATOM 3027 N N . LEU A 1 386 ? -45.305 2.271 27.302 1.00 40.66 386 LEU A N 1
ATOM 3028 C CA . LEU A 1 386 ? -45.669 2.960 28.534 1.00 40.66 386 LEU A CA 1
ATOM 3029 C C . LEU A 1 386 ? -47.093 2.534 28.906 1.00 40.66 386 LEU A C 1
ATOM 3031 O O . LEU A 1 386 ? -48.048 2.810 28.179 1.00 40.66 386 LEU A O 1
ATOM 3035 N N . ARG A 1 387 ? -47.232 1.823 30.028 1.00 42.34 387 ARG A N 1
ATOM 3036 C CA . ARG A 1 387 ? -48.541 1.572 30.635 1.00 42.34 387 ARG A CA 1
ATOM 3037 C C . ARG A 1 387 ? -49.103 2.909 31.133 1.00 42.34 387 ARG A C 1
ATOM 3039 O O . ARG A 1 387 ? -48.371 3.618 31.825 1.00 42.34 387 ARG A O 1
ATOM 3046 N N . PRO A 1 388 ? -50.364 3.254 30.827 1.00 45.34 388 PRO A N 1
ATOM 3047 C CA . PRO A 1 388 ? -50.990 4.427 31.418 1.00 45.34 388 PRO A CA 1
ATOM 3048 C C . PRO A 1 388 ? -51.171 4.209 32.925 1.00 45.34 388 PRO A C 1
ATOM 3050 O O . PRO A 1 388 ? -51.484 3.100 33.371 1.00 45.34 388 PRO A O 1
ATOM 3053 N N . LEU A 1 389 ? -50.922 5.267 33.696 1.00 39.47 389 LEU A N 1
ATOM 3054 C CA . LEU A 1 389 ? -51.178 5.307 35.134 1.00 39.47 389 LEU A CA 1
ATOM 3055 C C . LEU A 1 389 ? -52.696 5.256 35.386 1.00 39.47 389 LEU A C 1
ATOM 3057 O O . LEU A 1 389 ? -53.440 5.865 34.616 1.00 39.47 389 LEU A O 1
ATOM 3061 N N . PRO A 1 390 ? -53.157 4.525 36.414 1.00 52.47 390 PRO A N 1
ATOM 3062 C CA . PRO A 1 390 ? -54.567 4.494 36.779 1.00 52.47 390 PRO A CA 1
ATOM 3063 C C . PRO A 1 390 ? -54.962 5.756 37.561 1.00 52.47 390 PRO A C 1
ATOM 3065 O O . PRO A 1 390 ? -54.217 6.169 38.454 1.00 52.47 390 PRO A O 1
ATOM 3068 N N . ASP A 1 391 ? -56.130 6.309 37.227 1.00 57.06 391 ASP A N 1
ATOM 3069 C CA . ASP A 1 391 ? -56.876 7.269 38.057 1.00 57.06 391 ASP A CA 1
ATOM 3070 C C . ASP A 1 391 ? -57.659 6.554 39.169 1.00 57.06 391 ASP A C 1
ATOM 3072 O O . ASP A 1 391 ? -58.206 5.453 38.897 1.00 57.06 391 ASP A O 1
#

Radius of gyration: 23.6 Å; Cα contacts (8 Å, |Δi|>4): 642; chains: 1; bounding box: 84×40×70 Å

Foldseek 3Di:
DDDPDPQDPLNVLLVVLVVCVVVVNLVVSLVSLVCSVPPPADPPDLVRLLSLLLSLLSCLQSVHPCNVVSQPCVVDDPDDLLVLVVLCCVFQQLNVLLLQLLLVVVLVQAFAAQEEEEEEFACFLVPSVLVSLVVCLVVVGHHQEYEYEYEHQDPVRQVNNVVSVVVSCVVSVHHYHYHYDNHHLQPDDPVNLVVSLVDVHAYAYEYEARQLLFDDDPVTGSLNSLLSCVVSVHFKYKYKFFAFALQDPDLVRLVVRCCVLLVLSLVLLVPTPDDPVSSSSNNSSCSVLSSLSRNDDPVPRRNGGHHPVVVQVSNVVSQWAADPPSPVSQDGPDDSWGWDDDGQWIFTGHPRDGGMIIGMTGNDDDDPPVVVVVVVVVPPDDPPPDDDDDD

Secondary structure (DSSP, 8-state):
----SPPPHHHHHHHHHHHHHHTT-HHHHHHHHHHIIIII--TT-TTTHHHHHHHHHHHHHTT-TTHHHH-GGGTS----HHHHHHHHHHH-HHHHHHHHHHHHHHHHHHTT-SEEEEEEES-TT-HHHHHHHHHHHHHT---SEEEEEEE-S-HHHHHHHHHHHHHHHHHHT-EEEEEEE-S-GGG--HHHHHHTTSS-S-EEEEEES-GGG----SS--HHHHHHHHHHTT-SEEEEEEE-S----S-HHHHHHHHHHHHHHHHHHHHTS-S-HHHHHHHHHHTHHHHHHHHHS-TTT-------HHHHHHHHHHTT-EE----GGG---SSSS-EEEEETTEEEEEETTEEEEEEEEEESSPPPPHHHHHHHHHHHSPPP---PPPP-